Protein AF-A0A5N6Q235-F1 (afdb_monomer_lite)

pLDDT: mean 75.68, std 21.92, range [23.5, 96.62]

Sequence (617 aa):
MLLDHFIIFMFIIPLPTIAMGIFDGSTTINNIAKPNCTTACGNITVPYPFGIGTDCSLDDNSFNLTCDTSNYESPKLFIENGNLDIYSISDSELRVFTIVSNRCYDQSGYADGYTSHIDIGTYKAFTFSTKNKFTVVGCDDYALISGIDNAYFAGGCYGLCREEVDVANGECSGIGCCQASMPKGLTYYNVTLKTLHDHSDVLSFNECGYGFLAEEGKYKFNTSDLSTNYSNFINTIESTMPVVLDWVIKSNKSCDAEVNVCNGNSSCYDVEGGRGYRCKCIDGFEGNPYLDQGCQDINECNDQETYPCHGVCTNTLGSYNCTCESGYFGNASVANGCQPVAAKDSKFPIIFMIASVFGLFAILSGIAAMFIGTRRRKLIRLREKFFEQNGGILLKQKIKSQGSNATMTLFSTEQLRKATDNYSQEKIIGKGAYGVVYKGVFSDNSVVAIKRSKLVDATQAEQFINEVMILTQVIHRHVVKLLGCCLEEEVPVLVYEFISNNTLFYHIHHRPGGLSWLSWENRLRVAAEAASALGYLHSEISDDRPTMREVAMELEGLRKFTTHPWVQQHTCNNETKSLVLEVEQSDLYDVPLIYSTNEWESSSSITHMMIEENNPR

Secondary structure (DSSP, 8-state):
--SSSSS-SS----------------------S-TT---EETTEE--TTSEESTT-SSSTTTSEEEEE-SSSSS-EEEETTTTEEEEEE-SS-EEEE---EEEEE-TT-PEEEE--EEE-TT-TTEEE-TTEEEEEE-SSEEEEEEEEESEEEEEEEEE--SSGGG--SS--BSSSEEEEEPPTT-SEEEEEEEESSTTTTTTTT--EEEEEEEETTT----THHHHS-HHHHHHHHHHH-EEEEEE-SEET--TTSS-----BSEEEEEPTTSSEEEEEEPTTEEE-TTSTT-EEE--GGG-TTTS--SSEEEEETTEEEEEPPTTEEE-TTSTT-EEE---------HHHHHHHHHHHHHHHHHHHHHHHHHHHHHHHHHHHHHHHHTTHHHHHHHHHHTGGG---EE--HHHHHHHHTTT-GGGEEEEETTEEEEEEE-TT--EEEEEE-S---GGGHHHHHHHHHHHHH---TTSPPEEEEE-SSSS-EEEEEPPSS--HHHHHHS-SS--SSS-HHHHHHHHHHHHHHHHHHHHTTTTSS--HHHHHHHHHHHHHHTTSTT-------TTSGGGS-S-----------------------------------

Structure (mmCIF, N/CA/C/O backbone):
data_AF-A0A5N6Q235-F1
#
_entry.id   AF-A0A5N6Q235-F1
#
loop_
_atom_site.group_PDB
_atom_site.id
_atom_site.type_symbol
_atom_site.label_atom_id
_atom_site.label_alt_id
_atom_site.label_comp_id
_atom_site.label_asym_id
_atom_site.label_entity_id
_atom_site.label_seq_id
_atom_site.pdbx_PDB_ins_code
_atom_site.Cartn_x
_atom_site.Cartn_y
_atom_site.Cartn_z
_atom_site.occupancy
_atom_site.B_iso_or_equiv
_atom_site.auth_seq_id
_atom_site.auth_comp_id
_atom_site.auth_asym_id
_atom_site.auth_atom_id
_atom_site.pdbx_PDB_model_num
ATOM 1 N N . MET A 1 1 ? -39.063 -11.370 -0.173 1.00 42.47 1 MET A N 1
ATOM 2 C CA . MET A 1 1 ? -39.920 -10.595 -1.096 1.00 42.47 1 MET A CA 1
ATOM 3 C C . MET A 1 1 ? -40.746 -9.523 -0.366 1.00 42.47 1 MET A C 1
ATOM 5 O O . MET A 1 1 ? -41.934 -9.385 -0.610 1.00 42.47 1 MET A O 1
ATOM 9 N N . LEU A 1 2 ? -40.117 -8.777 0.552 1.00 36.88 2 LEU A N 1
ATOM 10 C CA . LEU A 1 2 ? -40.665 -7.571 1.203 1.00 36.88 2 LEU A CA 1
ATOM 11 C C . LEU A 1 2 ? -39.510 -6.755 1.831 1.00 36.88 2 LEU A C 1
ATOM 13 O O . LEU A 1 2 ? -39.641 -6.196 2.913 1.00 36.88 2 LEU A O 1
ATOM 17 N N . LEU A 1 3 ? -38.344 -6.749 1.169 1.00 32.66 3 LEU A N 1
ATOM 18 C CA . LEU A 1 3 ? -37.176 -5.959 1.583 1.00 32.66 3 LEU A CA 1
ATOM 19 C C . LEU A 1 3 ? -36.428 -5.285 0.413 1.00 32.66 3 LEU A C 1
ATOM 21 O O . LEU A 1 3 ? -35.444 -4.604 0.661 1.00 32.66 3 LEU A O 1
ATOM 25 N N . ASP A 1 4 ? -36.922 -5.398 -0.827 1.00 34.91 4 ASP A N 1
ATOM 26 C CA . ASP A 1 4 ? -36.206 -4.918 -2.027 1.00 34.91 4 ASP A CA 1
ATOM 27 C C . ASP A 1 4 ? -36.779 -3.623 -2.633 1.00 34.91 4 ASP A C 1
ATOM 29 O O . ASP A 1 4 ? -36.351 -3.195 -3.698 1.00 34.91 4 ASP A O 1
ATOM 33 N N . HIS A 1 5 ? -37.734 -2.957 -1.972 1.00 38.94 5 HIS A N 1
ATOM 34 C CA . HIS A 1 5 ? -38.403 -1.765 -2.525 1.00 38.94 5 HIS A CA 1
ATOM 35 C C . HIS A 1 5 ? -38.032 -0.425 -1.871 1.00 38.94 5 HIS A C 1
ATOM 37 O O . HIS A 1 5 ? -38.658 0.585 -2.176 1.00 38.94 5 HIS A O 1
ATOM 43 N N . PHE A 1 6 ? -37.002 -0.377 -1.020 1.00 34.22 6 PHE A N 1
ATOM 44 C CA . PHE A 1 6 ? -36.570 0.870 -0.364 1.00 34.22 6 PHE A CA 1
ATOM 45 C C . PHE A 1 6 ? -35.266 1.483 -0.913 1.00 34.22 6 PHE A C 1
ATOM 47 O O . PHE A 1 6 ? -34.849 2.528 -0.426 1.00 34.22 6 PHE A O 1
ATOM 54 N N . ILE A 1 7 ? -34.645 0.893 -1.946 1.00 35.53 7 ILE A N 1
ATOM 55 C CA . ILE A 1 7 ? -33.365 1.363 -2.534 1.00 35.53 7 ILE A CA 1
ATOM 56 C C . ILE A 1 7 ? -33.540 1.793 -4.006 1.00 35.53 7 ILE A C 1
ATOM 58 O O . ILE A 1 7 ? -32.655 1.642 -4.836 1.00 35.53 7 ILE A O 1
ATOM 62 N N . ILE A 1 8 ? -34.706 2.319 -4.386 1.00 35.06 8 ILE A N 1
ATOM 63 C CA . ILE A 1 8 ? -34.927 2.827 -5.753 1.00 35.06 8 ILE A CA 1
ATOM 64 C C . ILE A 1 8 ? -35.775 4.099 -5.687 1.00 35.06 8 ILE A C 1
ATOM 66 O O . ILE A 1 8 ? -36.931 4.082 -6.080 1.00 35.06 8 ILE A O 1
ATOM 70 N N . PHE A 1 9 ? -35.244 5.190 -5.126 1.00 30.83 9 PHE A N 1
ATOM 71 C CA . PHE A 1 9 ? -35.843 6.530 -5.286 1.00 30.83 9 PHE A CA 1
ATOM 72 C C . PHE A 1 9 ? -34.849 7.675 -4.997 1.00 30.83 9 PHE A C 1
ATOM 74 O O . PHE A 1 9 ? -35.180 8.645 -4.324 1.00 30.83 9 PHE A O 1
ATOM 81 N N . MET A 1 10 ? -33.607 7.564 -5.485 1.00 31.78 10 MET A N 1
ATOM 82 C CA . MET A 1 10 ? -32.575 8.606 -5.310 1.00 31.78 10 MET A CA 1
ATOM 83 C C . MET A 1 10 ? -31.622 8.715 -6.515 1.00 31.78 10 MET A C 1
ATOM 85 O O . MET A 1 10 ? -30.416 8.806 -6.356 1.00 31.78 10 MET A O 1
ATOM 89 N N . PHE A 1 11 ? -32.152 8.693 -7.739 1.00 36.38 11 PHE A N 1
ATOM 90 C CA . PHE A 1 11 ? -31.419 9.109 -8.944 1.00 36.38 11 PHE A CA 1
ATOM 91 C C . PHE A 1 11 ? -32.408 9.730 -9.935 1.00 36.38 11 PHE A C 1
ATOM 93 O O . PHE A 1 11 ? -33.549 9.274 -9.963 1.00 36.38 11 PHE A O 1
ATOM 100 N N . ILE A 1 12 ? -31.946 10.707 -10.742 1.00 30.91 12 ILE A N 1
ATOM 101 C CA . ILE A 1 12 ? -32.668 11.686 -11.608 1.00 30.91 12 ILE A CA 1
ATOM 102 C C . ILE A 1 12 ? -32.713 13.051 -10.864 1.00 30.91 12 ILE A C 1
ATOM 104 O O . ILE A 1 12 ? -33.445 13.162 -9.890 1.00 30.91 12 ILE A O 1
ATOM 108 N N . ILE A 1 13 ? -31.928 14.117 -11.142 1.00 30.19 13 ILE A N 1
ATOM 109 C CA . ILE A 1 13 ? -31.519 14.856 -12.377 1.00 30.19 13 ILE A CA 1
ATOM 110 C C . ILE A 1 13 ? -30.260 15.756 -12.044 1.00 30.19 13 ILE A C 1
ATOM 112 O O . ILE A 1 13 ? -29.842 15.751 -10.891 1.00 30.19 13 ILE A O 1
ATOM 116 N N . PRO A 1 14 ? -29.774 16.682 -12.913 1.00 33.31 14 PRO A N 1
ATOM 117 C CA . PRO A 1 14 ? -28.738 16.596 -13.960 1.00 33.31 14 PRO A CA 1
ATOM 118 C C . PRO A 1 14 ? -27.348 17.176 -13.575 1.00 33.31 14 PRO A C 1
ATOM 120 O O . PRO A 1 14 ? -27.209 17.975 -12.654 1.00 33.31 14 PRO A O 1
ATOM 123 N N . LEU A 1 15 ? -26.332 16.851 -14.383 1.00 35.22 15 LEU A N 1
ATOM 124 C CA . LEU A 1 15 ? -25.019 17.519 -14.446 1.00 35.22 15 LEU A CA 1
ATOM 125 C C . LEU A 1 15 ? -25.101 18.906 -15.120 1.00 35.22 15 LEU A C 1
ATOM 127 O O . LEU A 1 15 ? -25.716 19.002 -16.187 1.00 35.22 15 LEU A O 1
ATOM 131 N N . PRO A 1 16 ? -24.358 19.919 -14.630 1.00 30.23 16 PRO A N 1
ATOM 132 C CA . PRO A 1 16 ? -23.813 20.971 -15.472 1.00 30.23 16 PRO A CA 1
ATOM 133 C C . PRO A 1 16 ? -22.280 20.882 -15.577 1.00 30.23 16 PRO A C 1
ATOM 135 O O . PRO A 1 16 ? -21.543 20.798 -14.600 1.00 30.23 16 PRO A O 1
ATOM 138 N N . THR A 1 17 ? -21.863 20.885 -16.838 1.00 28.48 17 THR A N 1
ATOM 139 C CA . THR A 1 17 ? -20.582 21.258 -17.454 1.00 28.48 17 THR A CA 1
ATOM 140 C C . THR A 1 17 ? -19.522 21.956 -16.591 1.00 28.48 17 THR A C 1
ATOM 142 O O . THR A 1 17 ? -19.747 23.033 -16.044 1.00 28.48 17 THR A O 1
ATOM 145 N N . ILE A 1 18 ? -18.320 21.377 -16.634 1.00 29.11 18 ILE A N 1
ATOM 146 C CA . ILE A 1 18 ? -17.037 21.923 -16.181 1.00 29.11 18 ILE A CA 1
ATOM 147 C C . ILE A 1 18 ? -16.641 23.106 -17.078 1.00 29.11 18 ILE A C 1
ATOM 149 O O . ILE A 1 18 ? -16.560 22.956 -18.298 1.00 29.11 18 ILE A O 1
ATOM 153 N N . ALA A 1 19 ? -16.337 24.251 -16.470 1.00 27.34 19 ALA A N 1
ATOM 154 C CA . ALA A 1 19 ? -15.521 25.297 -17.075 1.00 27.34 19 ALA A CA 1
ATOM 155 C C . ALA A 1 19 ? -14.214 25.388 -16.274 1.00 27.34 19 ALA A C 1
ATOM 157 O O . ALA A 1 19 ? -14.236 25.637 -15.072 1.00 27.34 19 ALA A O 1
ATOM 158 N N . MET A 1 20 ? -13.089 25.136 -16.945 1.00 32.97 20 MET A N 1
ATOM 159 C CA . MET A 1 20 ? -11.742 25.349 -16.415 1.00 32.97 20 MET A CA 1
ATOM 160 C C . MET A 1 20 ? -11.494 26.852 -16.248 1.00 32.97 20 MET A C 1
ATOM 162 O O . MET A 1 20 ? -11.524 27.596 -17.228 1.00 32.97 20 MET A O 1
ATOM 166 N N . GLY A 1 21 ? -11.230 27.274 -15.013 1.00 26.06 21 GLY A N 1
ATOM 167 C CA . GLY A 1 21 ? -10.647 28.568 -14.673 1.00 26.06 21 GLY A CA 1
ATOM 168 C C . GLY A 1 21 ? -9.272 28.338 -14.053 1.00 26.06 21 GLY A C 1
ATOM 169 O O . GLY A 1 21 ? -9.116 27.500 -13.172 1.00 26.06 21 GLY A O 1
ATOM 170 N N . ILE A 1 22 ? -8.278 29.031 -14.593 1.00 25.05 22 ILE A N 1
ATOM 171 C CA . ILE A 1 22 ? -6.855 28.932 -14.272 1.00 25.05 22 ILE A CA 1
ATOM 172 C C . ILE A 1 22 ? -6.607 29.500 -12.866 1.00 25.05 22 ILE A C 1
ATOM 174 O O . ILE A 1 22 ? -7.051 30.608 -12.568 1.00 25.05 22 ILE A O 1
ATOM 178 N N . PHE A 1 23 ? -5.902 28.734 -12.028 1.00 26.38 23 PHE A N 1
ATOM 179 C CA . PHE A 1 23 ? -5.361 29.179 -10.743 1.00 26.38 23 PHE A CA 1
ATOM 180 C C . PHE A 1 23 ? -4.296 30.251 -10.981 1.00 26.38 23 PHE A C 1
ATOM 182 O O . PHE A 1 23 ? -3.309 29.994 -11.666 1.00 26.38 23 PHE A O 1
ATOM 189 N N . ASP A 1 24 ? -4.470 31.411 -10.359 1.00 34.62 24 ASP A N 1
ATOM 190 C CA . ASP A 1 24 ? -3.363 32.300 -10.029 1.00 34.62 24 ASP A CA 1
ATOM 191 C C . ASP A 1 24 ? -3.654 32.869 -8.636 1.00 34.62 24 ASP A C 1
ATOM 193 O O . ASP A 1 24 ? -4.602 33.631 -8.436 1.00 34.62 24 ASP A O 1
ATOM 197 N N . GLY A 1 25 ? -2.917 32.379 -7.640 1.00 25.73 25 GLY A N 1
ATOM 198 C CA . GLY A 1 25 ? -3.277 32.504 -6.229 1.00 25.73 25 GLY A CA 1
ATOM 199 C C . GLY A 1 25 ? -2.074 32.389 -5.302 1.00 25.73 25 GLY A C 1
ATOM 200 O O . GLY A 1 25 ? -1.940 31.417 -4.576 1.00 25.73 25 GLY A O 1
ATOM 201 N N . SER A 1 26 ? -1.196 33.391 -5.388 1.00 26.27 26 SER A N 1
ATOM 202 C CA . SER A 1 26 ? -0.367 33.968 -4.318 1.00 26.27 26 SER A CA 1
ATOM 203 C C . SER A 1 26 ? 0.070 33.052 -3.159 1.00 26.27 26 SER A C 1
ATOM 205 O O . SER A 1 26 ? -0.647 32.855 -2.183 1.00 26.27 26 SER A O 1
ATOM 207 N N . THR A 1 27 ? 1.343 32.658 -3.213 1.00 30.50 27 THR A N 1
ATOM 208 C CA . THR A 1 27 ? 2.162 32.039 -2.160 1.00 30.50 27 THR A CA 1
ATOM 209 C C . THR A 1 27 ? 2.009 32.680 -0.773 1.00 30.50 27 THR A C 1
ATOM 211 O O . THR A 1 27 ? 2.468 33.803 -0.544 1.00 30.50 27 THR A O 1
ATOM 214 N N . THR A 1 28 ? 1.463 31.928 0.183 1.00 31.92 28 THR A N 1
ATOM 215 C CA . THR A 1 28 ? 1.747 32.085 1.614 1.00 31.92 28 THR A CA 1
ATOM 216 C C . THR A 1 28 ? 3.110 31.458 1.923 1.00 31.92 28 THR A C 1
ATOM 218 O O . THR A 1 28 ? 3.501 30.441 1.349 1.00 31.92 28 THR A O 1
ATOM 221 N N . ILE A 1 29 ? 3.893 32.115 2.780 1.00 40.34 29 ILE A N 1
ATOM 222 C CA . ILE A 1 29 ? 5.250 31.694 3.150 1.00 40.34 29 ILE A CA 1
ATOM 223 C C . ILE A 1 29 ? 5.133 30.452 4.039 1.00 40.34 29 ILE A C 1
ATOM 225 O O . ILE A 1 29 ? 5.032 30.553 5.259 1.00 40.34 29 ILE A O 1
ATOM 229 N N . ASN A 1 30 ? 5.116 29.277 3.421 1.00 50.47 30 ASN A N 1
ATOM 230 C CA . ASN A 1 30 ? 5.146 28.012 4.136 1.00 50.47 30 ASN A CA 1
ATOM 231 C C . ASN A 1 30 ? 6.575 27.771 4.647 1.00 50.47 30 ASN A C 1
ATOM 233 O O . ASN A 1 30 ? 7.544 27.888 3.893 1.00 50.47 30 ASN A O 1
ATOM 237 N N . ASN A 1 31 ? 6.704 27.427 5.931 1.00 68.75 31 ASN A N 1
ATOM 238 C CA . ASN A 1 31 ? 7.941 26.962 6.567 1.00 68.75 31 ASN A CA 1
ATOM 239 C C . ASN A 1 31 ? 8.356 25.607 5.963 1.00 68.75 31 ASN A C 1
ATOM 241 O O . ASN A 1 31 ? 8.184 24.555 6.570 1.00 68.75 31 ASN A O 1
ATOM 245 N N . ILE A 1 32 ? 8.827 25.627 4.718 1.00 82.69 32 ILE A N 1
ATOM 246 C CA . ILE A 1 32 ? 9.137 24.441 3.913 1.00 82.69 32 ILE A CA 1
ATOM 247 C C . ILE A 1 32 ? 10.561 23.943 4.199 1.00 82.69 32 ILE A C 1
ATOM 249 O O . ILE A 1 32 ? 10.813 22.745 4.104 1.00 82.69 32 ILE A O 1
ATOM 253 N N . ALA A 1 33 ? 11.474 24.832 4.604 1.00 86.00 33 ALA A N 1
ATOM 254 C CA . ALA A 1 33 ? 12.869 24.522 4.919 1.00 86.00 33 ALA A CA 1
ATOM 255 C C . ALA A 1 33 ? 13.350 25.235 6.194 1.00 86.00 33 ALA A C 1
ATOM 257 O O . ALA A 1 33 ? 12.676 26.126 6.718 1.00 86.00 33 ALA A O 1
ATOM 258 N N . LYS A 1 34 ? 14.540 24.856 6.683 1.00 86.69 34 LYS A N 1
ATOM 259 C CA . LYS A 1 34 ? 15.237 25.573 7.763 1.00 86.69 34 LYS A CA 1
ATOM 260 C C . LYS A 1 34 ? 15.515 27.043 7.372 1.00 86.69 34 LYS A C 1
ATOM 262 O O . LYS A 1 34 ? 15.661 27.346 6.184 1.00 86.69 34 LYS A O 1
ATOM 267 N N . PRO A 1 35 ? 15.633 27.968 8.347 1.00 85.19 35 PRO A N 1
ATOM 268 C CA . PRO A 1 35 ? 15.978 29.362 8.070 1.00 85.19 35 PRO A CA 1
ATOM 269 C C . PRO A 1 35 ? 17.289 29.482 7.281 1.00 85.19 35 PRO A C 1
ATOM 271 O O . PRO A 1 35 ? 18.263 28.808 7.602 1.00 85.19 35 PRO A O 1
ATOM 274 N N . ASN A 1 36 ? 17.328 30.379 6.291 1.00 86.19 36 ASN A N 1
ATOM 275 C CA . ASN A 1 36 ? 18.471 30.623 5.392 1.00 86.19 36 ASN A CA 1
ATOM 276 C C . ASN A 1 36 ? 18.824 29.485 4.414 1.00 86.19 36 ASN A C 1
ATOM 278 O O . ASN A 1 36 ? 19.853 29.570 3.746 1.00 86.19 36 ASN A O 1
ATOM 282 N N . CYS A 1 37 ? 17.979 28.460 4.284 1.00 89.81 37 CYS A N 1
ATOM 283 C CA . CYS A 1 37 ? 18.166 27.393 3.304 1.00 89.81 37 CYS A CA 1
ATOM 284 C C . CYS A 1 37 ? 17.430 27.677 1.994 1.00 89.81 37 CYS A C 1
ATOM 286 O O . CYS A 1 37 ? 16.343 28.256 1.979 1.00 89.81 37 CYS A O 1
ATOM 288 N N . THR A 1 38 ? 18.028 27.248 0.883 1.00 89.56 38 THR A N 1
ATOM 289 C CA . THR A 1 38 ? 17.423 27.400 -0.445 1.00 89.56 38 THR A CA 1
ATOM 290 C C . THR A 1 38 ? 16.234 26.450 -0.579 1.00 89.56 38 THR A C 1
ATOM 292 O O . THR A 1 38 ? 16.382 25.248 -0.378 1.00 89.56 38 THR A O 1
ATOM 295 N N . THR A 1 39 ? 15.063 26.985 -0.928 1.00 90.12 39 THR A N 1
ATOM 296 C CA . THR A 1 39 ? 13.793 26.239 -0.997 1.00 90.12 39 THR A CA 1
ATOM 297 C C . THR A 1 39 ? 13.413 25.783 -2.404 1.00 90.12 39 THR A C 1
ATOM 299 O O . THR A 1 39 ? 12.404 25.099 -2.566 1.00 90.12 39 THR A O 1
ATOM 302 N N . ALA A 1 40 ? 14.179 26.159 -3.430 1.00 91.38 40 ALA A N 1
ATOM 303 C CA . ALA A 1 40 ? 13.891 25.795 -4.812 1.00 91.38 40 ALA A CA 1
ATOM 304 C C . ALA A 1 40 ? 15.158 25.668 -5.667 1.00 91.38 40 ALA A C 1
ATOM 306 O O . ALA A 1 40 ? 16.117 26.420 -5.493 1.00 91.38 40 ALA A O 1
ATOM 307 N N . CYS A 1 41 ? 15.127 24.748 -6.628 1.00 91.38 41 CYS A N 1
ATOM 308 C CA . CYS A 1 41 ? 16.115 24.614 -7.693 1.00 91.38 41 CYS A CA 1
ATOM 309 C C . CYS A 1 41 ? 15.373 24.469 -9.026 1.00 91.38 41 CYS A C 1
ATOM 311 O O . CYS A 1 41 ? 14.673 23.479 -9.247 1.00 91.38 41 CYS A O 1
ATOM 313 N N . GLY A 1 42 ? 15.459 25.489 -9.885 1.00 88.25 42 GLY A N 1
ATOM 314 C CA . GLY A 1 42 ? 14.636 25.559 -11.093 1.00 88.25 42 GLY A CA 1
ATOM 315 C C . GLY A 1 42 ? 13.147 25.578 -10.734 1.00 88.25 42 GLY A C 1
ATOM 316 O O . GLY A 1 42 ? 12.710 26.421 -9.953 1.00 88.25 42 GLY A O 1
ATOM 317 N N . ASN A 1 43 ? 12.385 24.622 -11.268 1.00 89.25 43 ASN A N 1
ATOM 318 C CA . ASN A 1 43 ? 10.949 24.471 -10.997 1.00 89.25 43 ASN A CA 1
ATOM 319 C C . ASN A 1 43 ? 10.634 23.510 -9.834 1.00 89.25 43 ASN A C 1
ATOM 321 O O . ASN A 1 43 ? 9.466 23.216 -9.587 1.00 89.25 43 ASN A O 1
ATOM 325 N N . ILE A 1 44 ? 11.650 22.991 -9.139 1.00 91.38 44 ILE A N 1
ATOM 326 C CA . ILE A 1 44 ? 11.475 21.994 -8.080 1.00 91.38 44 ILE A CA 1
ATOM 327 C C . ILE A 1 44 ? 11.562 22.677 -6.719 1.00 91.38 44 ILE A C 1
ATOM 329 O O . ILE A 1 44 ? 12.582 23.281 -6.382 1.00 91.38 44 ILE A O 1
ATOM 333 N N . THR A 1 45 ? 10.503 22.550 -5.921 1.00 92.81 45 THR A N 1
ATOM 334 C CA . THR A 1 45 ? 10.506 22.931 -4.504 1.00 92.81 45 THR A CA 1
ATOM 335 C C . THR A 1 45 ? 11.230 21.868 -3.681 1.00 92.81 45 THR A C 1
ATOM 337 O O . THR A 1 45 ? 10.995 20.674 -3.856 1.00 92.81 45 THR A O 1
ATOM 340 N N . VAL A 1 46 ? 12.096 22.304 -2.767 1.00 92.69 46 VAL A N 1
ATOM 341 C CA . VAL A 1 46 ? 12.905 21.440 -1.900 1.00 92.69 46 VAL A CA 1
ATOM 342 C C . VAL A 1 46 ? 12.418 21.571 -0.454 1.00 92.69 46 VAL A C 1
ATOM 344 O O . VAL A 1 46 ? 12.811 22.513 0.240 1.00 92.69 46 VAL A O 1
ATOM 347 N N . PRO A 1 47 ? 11.529 20.667 0.001 1.00 92.06 47 PRO A N 1
ATOM 348 C CA . PRO A 1 47 ? 11.075 20.624 1.382 1.00 92.06 47 PRO A CA 1
ATOM 349 C C . PRO A 1 47 ? 12.055 19.880 2.288 1.00 92.06 47 PRO A C 1
ATOM 351 O O . PRO A 1 47 ? 12.609 18.848 1.916 1.00 92.06 47 PRO A O 1
ATOM 354 N N . TYR A 1 48 ? 12.183 20.333 3.531 1.00 90.00 48 TYR A N 1
ATOM 355 C CA . TYR A 1 48 ? 12.863 19.576 4.578 1.00 90.00 48 TYR A CA 1
ATOM 356 C C . TYR A 1 48 ? 12.138 18.225 4.792 1.00 90.00 48 TYR A C 1
ATOM 358 O O . TYR A 1 48 ? 10.905 18.209 4.814 1.00 90.00 48 TYR A O 1
ATOM 366 N N . PRO A 1 49 ? 12.825 17.073 4.915 1.00 90.56 49 PRO A N 1
ATOM 367 C CA . PRO A 1 49 ? 14.219 16.885 5.328 1.00 90.56 49 PRO A CA 1
ATOM 368 C C . PRO A 1 49 ? 15.276 17.081 4.236 1.00 90.56 49 PRO A C 1
ATOM 370 O O . PRO A 1 49 ? 16.462 17.050 4.568 1.00 90.56 49 PRO A O 1
ATOM 373 N N . PHE A 1 50 ? 14.875 17.267 2.974 1.00 92.25 50 PHE A N 1
ATOM 374 C CA . PHE A 1 50 ? 15.790 17.569 1.874 1.00 92.25 50 PHE A CA 1
ATOM 375 C C . PHE A 1 50 ? 16.299 19.008 1.977 1.00 92.25 50 PHE A C 1
ATOM 377 O O . PHE A 1 50 ? 15.565 19.910 2.382 1.00 92.25 50 PHE A O 1
ATOM 384 N N . GLY A 1 51 ? 17.553 19.238 1.595 1.00 91.62 51 GLY A N 1
ATOM 385 C CA . GLY A 1 51 ? 18.141 20.571 1.672 1.00 91.62 51 GLY A CA 1
ATOM 386 C C . GLY A 1 51 ? 19.317 20.768 0.733 1.00 91.62 51 GLY A C 1
ATOM 387 O O . GLY A 1 51 ? 20.001 19.814 0.379 1.00 91.62 51 GLY A O 1
ATOM 388 N N . ILE A 1 52 ? 19.542 22.024 0.345 1.00 90.62 52 ILE A N 1
ATOM 389 C CA . ILE A 1 52 ? 20.686 22.450 -0.466 1.00 90.62 52 ILE A CA 1
ATOM 390 C C . ILE A 1 52 ? 21.584 23.323 0.407 1.00 90.62 52 ILE A C 1
ATOM 392 O O . ILE A 1 52 ? 21.150 24.371 0.892 1.00 90.62 52 ILE A O 1
ATOM 396 N N . GLY A 1 53 ? 22.842 22.916 0.563 1.00 85.62 53 GLY A N 1
ATOM 397 C CA . GLY A 1 53 ? 23.839 23.640 1.348 1.00 85.62 53 GLY A CA 1
ATOM 398 C C . GLY A 1 53 ? 24.053 23.075 2.753 1.00 85.62 53 GLY A C 1
ATOM 399 O O . GLY A 1 53 ? 23.429 22.105 3.177 1.00 85.62 53 GLY A O 1
ATOM 400 N N . THR A 1 54 ? 24.991 23.679 3.478 1.00 84.88 54 THR A N 1
ATOM 401 C CA . THR A 1 54 ? 25.436 23.210 4.798 1.00 84.88 54 THR A CA 1
ATOM 402 C C . THR A 1 54 ? 24.343 23.357 5.857 1.00 84.88 54 THR A C 1
ATOM 404 O O . THR A 1 54 ? 23.803 24.451 6.003 1.00 84.88 54 THR A O 1
ATOM 407 N N . ASP A 1 55 ? 24.074 22.291 6.622 1.00 86.94 55 ASP A N 1
ATOM 408 C CA . ASP A 1 55 ? 23.062 22.235 7.699 1.00 86.94 55 ASP A CA 1
ATOM 409 C C . ASP A 1 55 ? 21.610 22.489 7.231 1.00 86.94 55 ASP A C 1
ATOM 411 O O . ASP A 1 55 ? 20.719 22.811 8.018 1.00 86.94 55 ASP A O 1
ATOM 415 N N . CYS A 1 56 ? 21.334 22.304 5.937 1.00 90.25 56 CYS A N 1
ATOM 416 C CA . CYS A 1 56 ? 19.995 22.493 5.374 1.00 90.25 56 CYS A CA 1
ATOM 417 C C . CYS A 1 56 ? 19.156 21.215 5.280 1.00 90.25 56 CYS A C 1
ATOM 419 O O . CYS A 1 56 ? 17.953 21.303 5.045 1.00 90.25 56 CYS A O 1
ATOM 421 N N . SER A 1 57 ? 19.759 20.048 5.498 1.00 90.50 57 SER A N 1
ATOM 422 C CA . SER A 1 57 ? 19.113 18.733 5.465 1.00 90.50 57 SER A CA 1
ATOM 423 C C . SER A 1 57 ? 19.103 18.064 6.844 1.00 90.50 57 SER A C 1
ATOM 425 O O . SER A 1 57 ? 19.779 18.515 7.769 1.00 90.50 57 SER A O 1
ATOM 427 N N . LEU A 1 58 ? 18.314 16.997 7.002 1.00 85.44 58 LEU A N 1
ATOM 428 C CA . LEU A 1 58 ? 18.194 16.271 8.277 1.00 85.44 58 LEU A CA 1
ATOM 429 C C . LEU A 1 58 ? 19.387 15.347 8.591 1.00 85.44 58 LEU A C 1
ATOM 431 O O . LEU A 1 58 ? 19.738 15.178 9.756 1.00 85.44 58 LEU A O 1
ATOM 435 N N . ASP A 1 59 ? 19.976 14.735 7.565 1.00 73.81 59 ASP A N 1
ATOM 436 C CA . ASP A 1 59 ? 21.183 13.903 7.643 1.00 73.81 59 ASP A CA 1
ATOM 437 C C . ASP A 1 59 ? 22.076 14.239 6.444 1.00 73.81 59 ASP A C 1
ATOM 439 O O . ASP A 1 59 ? 21.581 14.325 5.315 1.00 73.81 59 ASP A O 1
ATOM 443 N N . ASP A 1 60 ? 23.373 14.432 6.687 1.00 63.06 60 ASP A N 1
ATOM 444 C CA . ASP A 1 60 ? 24.305 15.016 5.710 1.00 63.06 60 ASP A CA 1
ATOM 445 C C . ASP A 1 60 ? 24.545 14.122 4.478 1.00 63.06 60 ASP A C 1
ATOM 447 O O . ASP A 1 60 ? 24.997 14.621 3.448 1.00 63.06 60 ASP A O 1
ATOM 451 N N . ASN A 1 61 ? 24.206 12.825 4.545 1.00 74.31 61 ASN A N 1
ATOM 452 C CA . ASN A 1 61 ? 24.531 11.861 3.487 1.00 74.31 61 ASN A CA 1
ATOM 453 C C . ASN A 1 61 ? 23.358 11.459 2.581 1.00 74.31 61 ASN A C 1
ATOM 455 O O . ASN A 1 61 ? 23.597 11.113 1.429 1.00 74.31 61 ASN A O 1
ATOM 459 N N . SER A 1 62 ? 22.111 11.444 3.071 1.00 84.62 62 SER A N 1
ATOM 460 C CA . SER A 1 62 ? 20.969 10.968 2.259 1.00 84.62 62 SER A CA 1
ATOM 461 C C . SER A 1 62 ? 20.065 12.088 1.746 1.00 84.62 62 SER A C 1
ATOM 463 O O . SER A 1 62 ? 19.435 11.932 0.708 1.00 84.62 62 SER A O 1
ATOM 465 N N . PHE A 1 63 ? 19.977 13.213 2.457 1.00 89.88 63 PHE A N 1
ATOM 466 C CA . PHE A 1 63 ? 19.016 14.279 2.144 1.00 89.88 63 PHE A CA 1
ATOM 467 C C . PHE A 1 63 ? 19.670 15.576 1.645 1.00 89.88 63 PHE A C 1
ATOM 469 O O . PHE A 1 63 ? 18.971 16.550 1.363 1.00 89.88 63 PHE A O 1
ATOM 476 N N . ASN A 1 64 ? 20.998 15.593 1.538 1.00 90.56 64 ASN A N 1
ATOM 477 C CA . ASN A 1 64 ? 21.757 16.720 1.015 1.00 90.56 64 ASN A CA 1
ATOM 478 C C . ASN A 1 64 ? 21.762 16.690 -0.521 1.00 90.56 64 ASN A C 1
ATOM 480 O O . ASN A 1 64 ? 22.192 15.709 -1.134 1.00 90.56 64 ASN A O 1
ATOM 484 N N . LEU A 1 65 ? 21.254 17.757 -1.133 1.00 91.94 65 LEU A N 1
ATOM 485 C CA . LEU A 1 65 ? 21.034 17.870 -2.570 1.00 91.94 65 LEU A CA 1
ATOM 486 C C . LEU A 1 65 ? 21.930 18.942 -3.193 1.00 91.94 65 LEU A C 1
ATOM 488 O O . LEU A 1 65 ? 22.219 19.974 -2.583 1.00 91.94 65 LEU A O 1
ATOM 492 N N . THR A 1 66 ? 22.295 18.733 -4.457 1.00 91.44 66 THR A N 1
ATOM 493 C CA . THR A 1 66 ? 23.096 19.685 -5.236 1.00 91.44 66 THR A CA 1
ATOM 494 C C . THR A 1 66 ? 22.246 20.319 -6.324 1.00 91.44 66 THR A C 1
ATOM 496 O O . THR A 1 66 ? 21.654 19.616 -7.136 1.00 91.44 66 THR A O 1
ATOM 499 N N . CYS A 1 67 ? 22.207 21.649 -6.370 1.00 91.12 67 CYS A N 1
ATOM 500 C CA . CYS A 1 67 ? 21.577 22.390 -7.460 1.00 91.12 67 CYS A CA 1
ATOM 501 C C . CYS A 1 67 ? 22.661 22.899 -8.418 1.00 91.12 67 CYS A C 1
ATOM 503 O O . CYS A 1 67 ? 23.408 23.811 -8.058 1.00 91.12 67 CYS A O 1
ATOM 505 N N . ASP A 1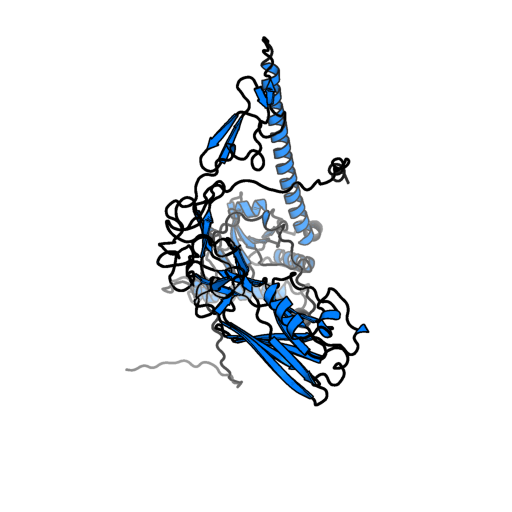 68 ? 22.766 22.313 -9.614 1.00 89.00 68 ASP A N 1
ATOM 506 C CA . ASP A 1 68 ? 23.696 22.789 -10.645 1.00 89.00 68 ASP A CA 1
ATOM 507 C C . ASP A 1 68 ? 23.012 23.833 -11.533 1.00 89.00 68 ASP A C 1
ATOM 509 O O . ASP A 1 68 ? 22.006 23.566 -12.196 1.00 89.00 68 ASP A O 1
ATOM 513 N N . THR A 1 69 ? 23.587 25.032 -11.550 1.00 84.75 69 THR A N 1
ATOM 514 C CA . THR A 1 69 ? 23.144 26.184 -12.347 1.00 84.75 69 THR A CA 1
ATOM 515 C C . THR A 1 69 ? 24.078 26.483 -13.523 1.00 84.75 69 THR A C 1
ATOM 517 O O . THR A 1 69 ? 23.818 27.402 -14.295 1.00 84.75 69 THR A O 1
ATOM 520 N N . SER A 1 70 ? 25.177 25.737 -13.661 1.00 78.19 70 SER A N 1
ATOM 521 C CA . SER A 1 70 ? 26.343 26.142 -14.457 1.00 78.19 70 SER A CA 1
ATOM 522 C C . SER A 1 70 ? 26.251 25.734 -15.930 1.00 78.19 70 SER A C 1
ATOM 524 O O . SER A 1 70 ? 26.823 26.407 -16.784 1.00 78.19 70 SER A O 1
ATOM 526 N N . ASN A 1 71 ? 25.558 24.629 -16.228 1.00 71.31 71 ASN A N 1
ATOM 527 C CA . ASN A 1 71 ? 25.645 23.933 -17.521 1.00 71.31 71 ASN A CA 1
ATOM 528 C C . ASN A 1 71 ? 24.310 23.802 -18.277 1.00 71.31 71 ASN A C 1
ATOM 530 O O . ASN A 1 71 ? 24.273 23.175 -19.335 1.00 71.31 71 ASN A O 1
ATOM 534 N N . TYR A 1 72 ? 23.216 24.366 -17.757 1.00 72.50 72 TYR A N 1
ATOM 535 C CA . TYR A 1 72 ? 21.862 24.116 -18.261 1.00 72.50 72 TYR A CA 1
ATOM 536 C C . TYR A 1 72 ? 21.049 25.408 -18.400 1.00 72.50 72 TYR A C 1
ATOM 538 O O . TYR A 1 72 ? 21.239 26.353 -17.639 1.00 72.50 72 TYR A O 1
ATOM 546 N N . GLU A 1 73 ? 20.106 25.434 -19.350 1.00 73.25 73 GLU A N 1
ATOM 547 C CA . GLU A 1 73 ? 19.160 26.553 -19.518 1.00 73.25 73 GLU A CA 1
ATOM 548 C C . GLU A 1 73 ? 18.242 26.737 -18.295 1.00 73.25 73 GLU A C 1
ATOM 550 O O . GLU A 1 73 ? 17.768 27.842 -18.034 1.00 73.25 73 GLU A O 1
ATOM 555 N N . SER A 1 74 ? 18.019 25.667 -17.524 1.00 80.56 74 SER A N 1
ATOM 556 C CA . SER A 1 74 ? 17.307 25.684 -16.245 1.00 80.56 74 SER A CA 1
ATOM 557 C C . SER A 1 74 ? 18.098 24.890 -15.197 1.00 80.56 74 SER A C 1
ATOM 559 O O . SER A 1 74 ? 18.633 23.835 -15.548 1.00 80.56 74 SER A O 1
ATOM 561 N N . PRO A 1 75 ? 18.193 25.362 -13.937 1.00 88.00 75 PRO A N 1
ATOM 562 C CA . PRO A 1 75 ? 18.908 24.648 -12.883 1.00 88.00 75 PRO A CA 1
ATOM 563 C C . PRO A 1 75 ? 18.385 23.224 -12.680 1.00 88.00 75 PRO A C 1
ATOM 565 O O . PRO A 1 75 ? 17.172 23.015 -12.619 1.00 88.00 75 PRO A O 1
ATOM 568 N N . LYS A 1 76 ? 19.303 22.266 -12.530 1.00 89.94 76 LYS A N 1
ATOM 569 C CA . LYS A 1 76 ? 18.989 20.854 -12.278 1.00 89.94 76 LYS A CA 1
ATOM 570 C C . LYS A 1 76 ? 19.348 20.454 -10.855 1.00 89.94 76 LYS A C 1
ATOM 572 O O . LYS A 1 76 ? 20.364 20.899 -10.319 1.00 89.94 76 LYS A O 1
ATOM 577 N N . LEU A 1 77 ? 18.512 19.614 -10.253 1.00 92.81 77 LEU A N 1
ATOM 578 C CA . LEU A 1 77 ? 18.642 19.186 -8.866 1.00 92.81 77 LEU A CA 1
ATOM 579 C C . LEU A 1 77 ? 19.089 17.728 -8.818 1.00 92.81 77 LEU A C 1
ATOM 581 O O . LEU A 1 77 ? 18.454 16.876 -9.423 1.00 92.81 77 LEU A O 1
ATOM 585 N N . PHE A 1 78 ? 20.140 17.433 -8.063 1.00 91.38 78 PHE A N 1
ATOM 586 C CA . PHE A 1 78 ? 20.731 16.103 -7.995 1.00 91.38 78 PHE A CA 1
ATOM 587 C C . PHE A 1 78 ? 20.796 15.570 -6.567 1.00 91.38 78 PHE A C 1
ATOM 589 O O . PHE A 1 78 ? 20.986 16.330 -5.611 1.00 91.38 78 PHE A O 1
ATOM 596 N N . ILE A 1 79 ? 20.702 14.246 -6.439 1.00 86.81 79 ILE A N 1
ATOM 597 C CA . ILE A 1 79 ? 21.134 13.529 -5.234 1.00 86.81 79 ILE A CA 1
ATOM 598 C C . ILE A 1 79 ? 22.669 13.447 -5.273 1.00 86.81 79 ILE A C 1
ATOM 600 O O . ILE A 1 79 ? 23.238 12.924 -6.236 1.00 86.81 79 ILE A O 1
ATOM 604 N N . GLU A 1 80 ? 23.329 13.970 -4.233 1.00 68.44 80 GLU A N 1
ATOM 605 C CA . GLU A 1 80 ? 24.795 14.093 -4.139 1.00 68.44 80 GLU A CA 1
ATOM 606 C C . GLU A 1 80 ? 25.417 14.888 -5.315 1.00 68.44 80 GLU A C 1
ATOM 608 O O . GLU A 1 80 ? 24.730 15.651 -5.990 1.00 68.44 80 GLU A O 1
ATOM 613 N N . ASN A 1 81 ? 26.728 14.764 -5.546 1.00 64.00 81 ASN A N 1
ATOM 614 C CA . ASN A 1 81 ? 27.537 15.505 -6.524 1.00 64.00 81 ASN A CA 1
ATOM 615 C C . ASN A 1 81 ? 27.210 15.177 -8.008 1.00 64.00 81 ASN A C 1
ATOM 617 O O . ASN A 1 81 ? 28.125 15.028 -8.815 1.00 64.00 81 ASN A O 1
ATOM 621 N N . GLY A 1 82 ? 25.932 15.052 -8.382 1.00 63.25 82 GLY A N 1
ATOM 622 C CA . GLY A 1 82 ? 25.485 14.951 -9.778 1.00 63.25 82 GLY A CA 1
ATOM 623 C C . GLY A 1 82 ? 25.131 13.550 -10.289 1.00 63.25 82 GLY A C 1
ATOM 624 O O . GLY A 1 82 ? 24.994 13.386 -11.496 1.00 63.25 82 GLY A O 1
ATOM 625 N N . ASN A 1 83 ? 24.986 12.539 -9.424 1.00 74.38 83 ASN A N 1
ATOM 626 C CA . ASN A 1 83 ? 24.804 11.150 -9.880 1.00 74.38 83 ASN A CA 1
ATOM 627 C C . ASN A 1 83 ? 23.371 10.820 -10.333 1.00 74.38 83 ASN A C 1
ATOM 629 O O . ASN A 1 83 ? 23.193 9.971 -11.203 1.00 74.38 83 ASN A O 1
ATOM 633 N N . LEU A 1 84 ? 22.352 11.458 -9.748 1.00 86.94 84 LEU A N 1
ATOM 634 C CA . LEU A 1 84 ? 20.941 11.182 -10.043 1.00 86.94 84 LEU A CA 1
ATOM 635 C C . LEU A 1 84 ? 20.137 12.476 -10.124 1.00 86.94 84 LEU A C 1
ATOM 637 O O . LEU A 1 84 ? 20.006 13.174 -9.120 1.00 86.94 84 LEU A O 1
ATOM 641 N N . ASP A 1 85 ? 19.604 12.770 -11.310 1.00 91.12 85 ASP A N 1
ATOM 642 C CA . ASP A 1 85 ? 18.775 13.948 -11.591 1.00 91.12 85 ASP A CA 1
ATOM 643 C C . ASP A 1 85 ? 17.363 13.749 -11.012 1.00 91.12 85 ASP A C 1
ATOM 645 O O . ASP A 1 85 ? 16.710 12.725 -11.242 1.00 91.12 85 ASP A O 1
ATOM 649 N N . ILE A 1 86 ? 16.900 14.713 -10.220 1.00 93.69 86 ILE A N 1
ATOM 650 C CA . ILE A 1 86 ? 15.620 14.669 -9.517 1.00 93.69 86 ILE A CA 1
ATOM 651 C C . ILE A 1 86 ? 14.534 15.225 -10.432 1.00 93.69 86 ILE A C 1
ATOM 653 O O . ILE A 1 86 ? 14.567 16.377 -10.849 1.00 93.69 86 ILE A O 1
ATOM 657 N N . TYR A 1 87 ? 13.514 14.407 -10.675 1.00 93.62 87 TYR A N 1
ATOM 658 C CA . TYR A 1 87 ? 12.321 14.776 -11.429 1.00 93.62 87 TYR A CA 1
ATOM 659 C C . TYR A 1 87 ? 11.360 15.614 -10.572 1.00 93.62 87 TYR A C 1
ATOM 661 O O . TYR A 1 87 ? 10.858 16.649 -11.004 1.00 93.62 87 TYR A O 1
ATOM 669 N N . SER A 1 88 ? 11.067 15.161 -9.346 1.00 94.44 88 SER A N 1
ATOM 670 C CA . SER A 1 88 ? 10.169 15.865 -8.418 1.00 94.44 88 SER A CA 1
ATOM 671 C C . SER A 1 88 ? 10.280 15.325 -6.995 1.00 94.44 88 SER A C 1
ATOM 673 O O . SER A 1 88 ? 10.497 14.124 -6.808 1.00 94.44 88 SER A O 1
ATOM 675 N N . ILE A 1 89 ? 9.997 16.173 -6.007 1.00 92.81 89 ILE A N 1
ATOM 676 C CA . ILE A 1 89 ? 9.926 15.803 -4.589 1.00 92.81 89 ILE A CA 1
ATOM 677 C C . ILE A 1 89 ? 8.478 15.939 -4.108 1.00 92.81 89 ILE A C 1
ATOM 679 O O . ILE A 1 89 ? 7.808 16.920 -4.418 1.00 92.81 89 ILE A O 1
ATOM 683 N N . SER A 1 90 ? 7.999 14.952 -3.353 1.00 87.62 90 SER A N 1
ATOM 684 C CA . SER A 1 90 ? 6.701 14.981 -2.671 1.00 87.62 90 SER A CA 1
ATOM 685 C C . SER A 1 90 ? 6.838 14.482 -1.233 1.00 87.62 90 SER A C 1
ATOM 687 O O . SER A 1 90 ? 7.843 13.861 -0.878 1.00 87.62 90 SER A O 1
ATOM 689 N N . ASP A 1 91 ? 5.797 14.672 -0.424 1.00 78.62 91 ASP A N 1
ATOM 690 C CA . ASP A 1 91 ? 5.789 14.281 0.993 1.00 78.62 91 ASP A CA 1
ATOM 691 C C . ASP A 1 91 ? 6.023 12.783 1.225 1.00 78.62 91 ASP A C 1
ATOM 693 O O . ASP A 1 91 ? 6.480 12.375 2.292 1.00 78.62 91 ASP A O 1
ATOM 697 N N . SER A 1 92 ? 5.705 11.943 0.234 1.00 79.06 92 SER A N 1
ATOM 698 C CA . SER A 1 92 ? 5.781 10.485 0.364 1.00 79.06 92 SER A CA 1
ATOM 699 C C . SER A 1 92 ? 6.717 9.806 -0.632 1.00 79.06 92 SER A C 1
ATOM 701 O O . SER A 1 92 ? 7.041 8.633 -0.457 1.00 79.06 92 SER A O 1
ATOM 703 N N . GLU A 1 93 ? 7.182 10.500 -1.663 1.00 89.44 93 GLU A N 1
ATOM 704 C CA . GLU A 1 93 ? 7.930 9.881 -2.758 1.00 89.44 93 GLU A CA 1
ATOM 705 C C . GLU A 1 93 ? 8.933 10.860 -3.349 1.00 89.44 93 GLU A C 1
ATOM 707 O O . GLU A 1 93 ? 8.652 12.054 -3.489 1.00 89.44 93 GLU A O 1
ATOM 712 N N . LEU A 1 94 ? 10.080 10.326 -3.754 1.00 92.88 94 LEU A N 1
ATOM 713 C CA . LEU A 1 94 ? 11.080 11.035 -4.535 1.00 92.88 94 LEU A CA 1
ATOM 714 C C . LEU A 1 94 ? 11.087 10.443 -5.943 1.00 92.88 94 LEU A C 1
ATOM 716 O O . LEU A 1 94 ? 11.153 9.228 -6.090 1.00 92.88 94 LEU A O 1
ATOM 720 N N . ARG A 1 95 ? 11.006 11.274 -6.981 1.00 95.44 95 ARG A N 1
ATOM 721 C CA . ARG A 1 95 ? 11.121 10.812 -8.370 1.00 95.44 95 ARG A CA 1
ATOM 722 C C . ARG A 1 95 ? 12.448 11.267 -8.951 1.00 95.44 95 ARG A C 1
ATOM 724 O O . ARG A 1 95 ? 12.782 12.443 -8.834 1.00 95.44 95 ARG A O 1
ATOM 731 N N . VAL A 1 96 ? 13.160 10.356 -9.599 1.00 94.88 96 VAL A N 1
ATOM 732 C CA . VAL A 1 96 ? 14.401 10.626 -10.343 1.00 94.88 96 VAL A CA 1
ATOM 733 C C . VAL A 1 96 ? 14.202 10.288 -11.814 1.00 94.88 96 VAL A C 1
ATOM 735 O O . VAL A 1 96 ? 13.325 9.489 -12.142 1.00 94.88 96 VAL A O 1
ATOM 738 N N . PHE A 1 97 ? 14.975 10.893 -12.707 1.00 94.44 97 PHE A N 1
ATOM 739 C CA . PHE A 1 97 ? 14.953 10.506 -14.117 1.00 94.44 97 PHE A CA 1
ATOM 740 C C . PHE A 1 97 ? 15.543 9.100 -14.307 1.00 94.44 97 PHE A C 1
ATOM 742 O O . PHE A 1 97 ? 16.470 8.697 -13.600 1.00 94.44 97 PHE A O 1
ATOM 749 N N . THR A 1 98 ? 14.979 8.330 -15.240 1.00 95.00 98 THR A N 1
ATOM 750 C CA . THR A 1 98 ? 15.507 7.003 -15.598 1.00 95.00 98 THR A CA 1
ATOM 751 C C . THR A 1 98 ? 16.799 7.101 -16.415 1.00 95.00 98 THR A C 1
ATOM 753 O O . THR A 1 98 ? 17.071 8.122 -17.036 1.00 95.00 98 THR A O 1
ATOM 756 N N . ILE A 1 99 ? 17.541 5.992 -16.480 1.00 93.94 99 ILE A N 1
ATOM 757 C CA . ILE A 1 99 ? 18.661 5.784 -17.408 1.00 93.94 99 ILE A CA 1
ATOM 758 C C . ILE A 1 99 ? 18.349 4.574 -18.294 1.00 93.94 99 ILE A C 1
ATOM 760 O O . ILE A 1 99 ? 17.988 3.502 -17.789 1.00 93.94 99 ILE A O 1
ATOM 764 N N . VAL A 1 100 ? 18.494 4.723 -19.608 1.00 95.38 100 VAL A N 1
ATOM 765 C CA . VAL A 1 100 ? 18.092 3.704 -20.588 1.00 95.38 100 VAL A CA 1
ATOM 766 C C . VAL A 1 100 ? 19.272 2.819 -20.980 1.00 95.38 100 VAL A C 1
ATOM 768 O O . VAL A 1 100 ? 20.314 3.295 -21.418 1.00 95.38 100 VAL A O 1
ATOM 771 N N . SER A 1 101 ? 19.100 1.503 -20.863 1.00 95.56 101 SER A N 1
ATOM 772 C CA . SER A 1 101 ? 19.970 0.530 -21.527 1.00 95.56 101 SER A CA 1
ATOM 773 C C . SER A 1 101 ? 19.549 0.362 -22.975 1.00 95.56 101 SER A C 1
ATOM 775 O O . SER A 1 101 ? 18.354 0.332 -23.261 1.00 95.56 101 SER A O 1
ATOM 777 N N . ASN A 1 102 ? 20.511 0.180 -23.873 1.00 94.94 102 ASN A N 1
ATOM 778 C CA . ASN A 1 102 ? 20.242 -0.082 -25.280 1.00 94.94 102 ASN A CA 1
ATOM 779 C C . ASN A 1 102 ? 21.194 -1.138 -25.848 1.00 94.94 102 ASN A C 1
ATOM 781 O O . ASN A 1 102 ? 22.266 -1.410 -25.296 1.00 94.94 102 ASN A O 1
ATOM 785 N N . ARG A 1 103 ? 20.790 -1.726 -26.970 1.00 93.81 103 ARG A N 1
ATOM 786 C CA . ARG A 1 103 ? 21.648 -2.556 -27.809 1.00 93.81 103 ARG A CA 1
ATOM 787 C C . ARG A 1 103 ? 21.142 -2.456 -29.238 1.00 93.81 103 ARG A C 1
ATOM 789 O O . ARG A 1 103 ? 19.982 -2.761 -29.485 1.00 93.81 103 ARG A O 1
ATOM 796 N N . CYS A 1 104 ? 22.005 -2.005 -30.132 1.00 92.56 104 CYS A N 1
ATOM 797 C CA . CYS A 1 104 ? 21.700 -1.710 -31.520 1.00 92.56 104 CYS A CA 1
ATOM 798 C C . CYS A 1 104 ? 22.545 -2.575 -32.442 1.00 92.56 104 CYS A C 1
ATOM 800 O O . CYS A 1 104 ? 23.729 -2.787 -32.169 1.00 92.56 104 CYS A O 1
ATOM 802 N N . TYR A 1 105 ? 21.948 -3.032 -33.534 1.00 91.38 105 TYR A N 1
ATOM 803 C CA . TYR A 1 105 ? 22.568 -3.925 -34.501 1.00 91.38 105 TYR A CA 1
ATOM 804 C C . TYR A 1 105 ? 22.675 -3.272 -35.875 1.00 91.38 105 TYR A C 1
ATOM 806 O O . TYR A 1 105 ? 21.852 -2.445 -36.260 1.00 91.38 105 TYR A O 1
ATOM 814 N N . ASP A 1 106 ? 23.704 -3.657 -36.628 1.00 88.06 106 ASP A N 1
ATOM 815 C CA . ASP A 1 106 ? 23.878 -3.265 -38.024 1.00 88.06 106 ASP A CA 1
ATOM 816 C C . ASP A 1 106 ? 23.745 -4.459 -38.988 1.00 88.06 106 ASP A C 1
ATOM 818 O O . ASP A 1 106 ? 23.615 -5.617 -38.589 1.00 88.06 106 ASP A O 1
ATOM 822 N N . GLN A 1 107 ? 23.825 -4.190 -40.296 1.00 84.44 107 GLN A N 1
ATOM 823 C CA . GLN A 1 107 ? 23.751 -5.224 -41.343 1.00 84.44 107 GLN A CA 1
ATOM 824 C C . GLN A 1 107 ? 24.893 -6.254 -41.283 1.00 84.44 107 GLN A C 1
ATOM 826 O O . GLN A 1 107 ? 24.803 -7.307 -41.914 1.00 84.44 107 GLN A O 1
ATOM 831 N N . SER A 1 108 ? 25.975 -5.953 -40.559 1.00 82.06 108 SER A N 1
ATOM 832 C CA . SER A 1 108 ? 27.114 -6.851 -40.356 1.00 82.06 108 SER A CA 1
ATOM 833 C C . SER A 1 108 ? 26.934 -7.744 -39.121 1.00 82.06 108 SER A C 1
ATOM 835 O O . SER A 1 108 ? 27.771 -8.618 -38.889 1.00 82.06 108 SER A O 1
ATOM 837 N N . GLY A 1 109 ? 25.877 -7.525 -38.327 1.00 76.56 109 GLY A N 1
ATOM 838 C CA . GLY A 1 109 ? 25.653 -8.165 -37.031 1.00 76.56 109 GLY A CA 1
ATOM 839 C C . GLY A 1 109 ? 26.523 -7.590 -35.908 1.00 76.56 109 GLY A C 1
ATOM 840 O O . GLY A 1 109 ? 26.643 -8.205 -34.848 1.00 76.56 109 GLY A O 1
ATOM 841 N N . TYR A 1 110 ? 27.168 -6.437 -36.121 1.00 79.31 110 TYR A N 1
ATOM 842 C CA . TYR A 1 110 ? 27.902 -5.753 -35.063 1.00 79.31 110 TYR A CA 1
ATOM 843 C C . TYR A 1 110 ? 26.910 -5.102 -34.100 1.00 79.31 110 TYR A C 1
ATOM 845 O O . TYR A 1 110 ? 26.032 -4.349 -34.518 1.00 79.31 110 TYR A O 1
ATOM 853 N N . ALA A 1 111 ? 27.072 -5.398 -32.811 1.00 81.75 111 ALA A N 1
ATOM 854 C CA . ALA A 1 111 ? 26.243 -4.849 -31.750 1.00 81.75 111 ALA A CA 1
ATOM 855 C C . ALA A 1 111 ? 26.991 -3.732 -31.014 1.00 81.75 111 ALA A C 1
ATOM 857 O O . ALA A 1 111 ? 28.005 -4.004 -30.364 1.00 81.75 111 ALA A O 1
ATOM 858 N N . ASP A 1 112 ? 26.462 -2.512 -31.063 1.00 86.12 112 ASP A N 1
ATOM 859 C CA . ASP A 1 112 ? 26.823 -1.443 -30.127 1.00 86.12 112 ASP A CA 1
ATOM 860 C C . ASP A 1 112 ? 25.783 -1.384 -29.006 1.00 86.12 112 ASP A C 1
ATOM 862 O O . ASP A 1 112 ? 24.626 -1.759 -29.199 1.00 86.12 112 ASP A O 1
ATOM 866 N N . GLY A 1 113 ? 26.164 -0.969 -27.804 1.00 87.62 113 GLY A N 1
ATOM 867 C CA . GLY A 1 113 ? 25.193 -0.932 -26.721 1.00 87.62 113 GLY A CA 1
ATOM 868 C C . GLY A 1 113 ? 25.702 -0.386 -25.405 1.00 87.62 113 GLY A C 1
ATOM 869 O O . GLY A 1 113 ? 26.889 -0.441 -25.084 1.00 87.62 113 GLY A O 1
ATOM 870 N N . TYR A 1 114 ? 24.753 0.078 -24.603 1.00 92.25 114 TYR A N 1
ATOM 871 C CA . TYR A 1 114 ? 24.984 0.610 -23.272 1.00 92.25 114 TYR A CA 1
ATOM 872 C C . TYR A 1 114 ? 24.177 -0.162 -22.226 1.00 92.25 114 TYR A C 1
ATOM 874 O O . TYR A 1 114 ? 22.980 -0.396 -22.376 1.00 92.25 114 TYR A O 1
ATOM 882 N N . THR A 1 115 ? 24.847 -0.559 -21.144 1.00 91.12 115 THR A N 1
ATOM 883 C CA . THR A 1 115 ? 24.219 -1.171 -19.967 1.00 91.12 115 THR A CA 1
ATOM 884 C C . THR A 1 115 ? 24.080 -0.120 -18.877 1.00 91.12 115 THR A C 1
ATOM 886 O O . THR A 1 115 ? 25.079 0.395 -18.374 1.00 91.12 115 THR A O 1
ATOM 889 N N . SER A 1 116 ? 22.838 0.167 -18.499 1.00 91.19 116 SER A N 1
ATOM 890 C CA . SER A 1 116 ? 22.494 1.099 -17.434 1.00 91.19 116 SER A CA 1
ATOM 891 C C . SER A 1 116 ? 22.396 0.390 -16.083 1.00 91.19 116 SER A C 1
ATOM 893 O O . SER A 1 116 ? 22.031 -0.785 -15.967 1.00 91.19 116 SER A O 1
ATOM 895 N N . HIS A 1 117 ? 22.753 1.124 -15.038 1.00 91.50 117 HIS A N 1
ATOM 896 C CA . HIS A 1 117 ? 22.573 0.725 -13.651 1.00 91.50 117 HIS A CA 1
ATOM 897 C C . HIS A 1 117 ? 22.293 1.970 -12.817 1.00 91.50 117 HIS A C 1
ATOM 899 O O . HIS A 1 117 ? 22.750 3.060 -13.160 1.00 91.50 117 HIS A O 1
ATOM 905 N N . ILE A 1 118 ? 21.554 1.798 -11.726 1.00 90.56 118 ILE A N 1
ATOM 906 C CA . ILE A 1 118 ? 21.404 2.828 -10.701 1.00 90.56 118 ILE A CA 1
ATOM 907 C C . ILE A 1 118 ? 21.731 2.190 -9.355 1.00 90.56 118 ILE A C 1
ATOM 909 O O . ILE A 1 118 ? 21.145 1.170 -8.982 1.00 90.56 118 ILE A O 1
ATOM 913 N N . ASP A 1 119 ? 22.667 2.810 -8.638 1.00 88.81 119 ASP A N 1
ATOM 914 C CA . ASP A 1 119 ? 23.037 2.452 -7.274 1.00 88.81 119 ASP A CA 1
ATOM 915 C C . ASP A 1 119 ? 22.628 3.571 -6.315 1.00 88.81 119 ASP A C 1
ATOM 917 O O . ASP A 1 119 ? 23.161 4.679 -6.363 1.00 88.81 119 ASP A O 1
ATOM 921 N N . ILE A 1 120 ? 21.672 3.268 -5.442 1.00 87.25 120 ILE A N 1
ATOM 922 C CA . ILE A 1 120 ? 21.270 4.117 -4.318 1.00 87.25 120 ILE A CA 1
ATOM 923 C C . ILE A 1 120 ? 21.590 3.461 -2.969 1.00 87.25 120 ILE A C 1
ATOM 925 O O . ILE A 1 120 ? 21.190 3.978 -1.932 1.00 87.25 120 ILE A O 1
ATOM 929 N N . GLY A 1 121 ? 22.330 2.345 -2.946 1.00 80.50 121 GLY A N 1
ATOM 930 C CA . GLY A 1 121 ? 22.687 1.613 -1.728 1.00 80.50 121 GLY A CA 1
ATOM 931 C C . GLY A 1 121 ? 23.577 2.402 -0.771 1.00 80.50 121 GLY A C 1
ATOM 932 O O . GLY A 1 121 ? 23.516 2.197 0.444 1.00 80.50 121 GLY A O 1
ATOM 933 N N . THR A 1 122 ? 24.344 3.360 -1.292 1.00 79.75 122 THR A N 1
ATOM 934 C CA . THR A 1 122 ? 25.095 4.335 -0.485 1.00 79.75 122 THR A CA 1
ATOM 935 C C . THR A 1 122 ? 24.160 5.214 0.357 1.00 79.75 122 THR A C 1
ATOM 937 O O . THR A 1 122 ? 24.516 5.618 1.469 1.00 79.75 122 THR A O 1
ATOM 940 N N . TYR A 1 123 ? 22.933 5.451 -0.117 1.00 82.56 123 TYR A N 1
ATOM 941 C CA . TYR A 1 123 ? 21.931 6.294 0.527 1.00 82.56 123 TYR A CA 1
ATOM 942 C C . TYR A 1 123 ? 20.923 5.439 1.297 1.00 82.56 123 TYR A C 1
ATOM 944 O O . TYR A 1 123 ? 19.915 4.961 0.778 1.00 82.56 123 TYR A O 1
ATOM 952 N N . LYS A 1 124 ? 21.164 5.276 2.596 1.00 82.00 124 LYS A N 1
ATOM 953 C CA . LYS A 1 124 ? 20.357 4.397 3.462 1.00 82.00 124 LYS A CA 1
ATOM 954 C C . LYS A 1 124 ? 18.880 4.794 3.560 1.00 82.00 124 LYS A C 1
ATOM 956 O O . LYS A 1 124 ? 18.075 3.992 4.037 1.00 82.00 124 LYS A O 1
ATOM 961 N N . ALA A 1 125 ? 18.542 6.024 3.172 1.00 87.25 125 ALA A N 1
ATOM 962 C CA . ALA A 1 125 ? 17.180 6.527 3.190 1.00 87.25 125 ALA A CA 1
ATOM 963 C C . ALA A 1 125 ? 16.330 6.041 2.011 1.00 87.25 125 ALA A C 1
ATOM 965 O O . ALA A 1 125 ? 15.118 6.077 2.164 1.00 87.25 125 ALA A O 1
ATOM 966 N N . PHE A 1 126 ? 16.900 5.607 0.879 1.00 88.75 126 PHE A N 1
ATOM 967 C CA . PHE A 1 126 ? 16.140 5.373 -0.358 1.00 88.75 126 PHE A CA 1
ATOM 968 C C . PHE A 1 126 ? 16.051 3.900 -0.761 1.00 88.75 126 PHE A C 1
ATOM 970 O O . PHE A 1 126 ? 16.988 3.125 -0.587 1.00 88.75 126 PHE A O 1
ATOM 977 N N . THR A 1 127 ? 14.924 3.531 -1.368 1.00 89.19 127 THR A N 1
ATOM 978 C CA . THR A 1 127 ? 14.703 2.230 -2.017 1.00 89.19 127 THR A CA 1
ATOM 979 C C . THR A 1 127 ? 13.802 2.384 -3.237 1.00 89.19 127 THR A C 1
ATOM 981 O O . THR A 1 127 ? 12.936 3.255 -3.255 1.00 89.19 127 THR A O 1
ATOM 984 N N . PHE A 1 128 ? 13.940 1.517 -4.238 1.00 90.19 128 PHE A N 1
ATOM 985 C CA . PHE A 1 128 ? 13.034 1.493 -5.385 1.00 90.19 128 PHE A CA 1
ATOM 986 C C . PHE A 1 128 ? 11.629 1.049 -4.970 1.00 90.19 128 PHE A C 1
ATOM 988 O O . PHE A 1 128 ? 11.449 -0.008 -4.356 1.00 90.19 128 PHE A O 1
ATOM 995 N N . SER A 1 129 ? 10.635 1.855 -5.348 1.00 91.38 129 SER A N 1
ATOM 996 C CA . SER A 1 129 ? 9.226 1.579 -5.076 1.00 91.38 129 SER A CA 1
ATOM 997 C C . SER A 1 129 ? 8.681 0.472 -5.978 1.00 91.38 129 SER A C 1
ATOM 999 O O . SER A 1 129 ? 9.082 0.330 -7.137 1.00 91.38 129 SER A O 1
ATOM 1001 N N . THR A 1 130 ? 7.681 -0.269 -5.495 1.00 90.94 130 THR A N 1
ATOM 1002 C CA . THR A 1 130 ? 6.917 -1.225 -6.322 1.00 90.94 130 THR A CA 1
ATOM 1003 C C . THR A 1 130 ? 6.045 -0.557 -7.376 1.00 90.94 130 THR A C 1
ATOM 1005 O O . THR A 1 130 ? 5.510 -1.248 -8.238 1.00 90.94 130 THR A O 1
ATOM 1008 N N . LYS A 1 131 ? 5.903 0.773 -7.324 1.00 93.25 131 LYS A N 1
ATOM 1009 C CA . LYS A 1 131 ? 5.234 1.571 -8.360 1.00 93.25 131 LYS A CA 1
ATOM 1010 C C . LYS A 1 131 ? 6.026 1.642 -9.666 1.00 93.25 131 LYS A C 1
ATOM 1012 O O . LYS A 1 131 ? 5.537 2.205 -10.637 1.00 93.25 131 LYS A O 1
ATOM 1017 N N . ASN A 1 132 ? 7.240 1.097 -9.707 1.00 94.06 132 ASN A N 1
ATOM 1018 C CA . ASN A 1 132 ? 8.034 1.036 -10.925 1.00 94.06 132 ASN A CA 1
ATOM 1019 C C . ASN A 1 132 ? 7.784 -0.255 -11.715 1.00 94.06 132 ASN A C 1
ATOM 1021 O O . ASN A 1 132 ? 7.682 -1.347 -11.148 1.00 94.06 132 ASN A O 1
ATOM 1025 N N . LYS A 1 133 ? 7.781 -0.130 -13.042 1.00 94.62 133 LYS A N 1
ATOM 1026 C CA . LYS A 1 133 ? 7.761 -1.231 -14.004 1.00 94.62 133 LYS A CA 1
ATOM 1027 C C . LYS A 1 133 ? 9.062 -1.263 -14.785 1.00 94.62 133 LYS A C 1
ATOM 1029 O O . LYS A 1 133 ? 9.455 -0.273 -15.404 1.00 94.62 133 LYS A O 1
ATOM 1034 N N . PHE A 1 134 ? 9.716 -2.419 -14.769 1.00 95.06 134 PHE A N 1
ATOM 1035 C CA . PHE A 1 134 ? 10.835 -2.695 -15.653 1.00 95.06 134 PHE A CA 1
ATOM 1036 C C . PHE A 1 134 ? 10.293 -2.913 -17.061 1.00 95.06 134 PHE A C 1
ATOM 1038 O O . PHE A 1 134 ? 9.481 -3.811 -17.263 1.00 95.06 134 PHE A O 1
ATOM 1045 N N . THR A 1 135 ? 10.702 -2.072 -18.003 1.00 96.06 135 THR A N 1
ATOM 1046 C CA . THR A 1 135 ? 10.166 -2.026 -19.362 1.00 96.06 135 THR A CA 1
ATOM 1047 C C . THR A 1 135 ? 11.247 -2.414 -20.359 1.00 96.06 135 THR A C 1
ATOM 1049 O O . THR A 1 135 ? 12.376 -1.930 -20.281 1.00 96.06 135 THR A O 1
ATOM 1052 N N . VAL A 1 136 ? 10.877 -3.272 -21.304 1.00 96.56 136 VAL A N 1
ATOM 1053 C CA . VAL A 1 136 ? 11.679 -3.654 -22.466 1.00 96.56 136 VAL A CA 1
ATOM 1054 C C . VAL A 1 136 ? 10.913 -3.266 -23.713 1.00 96.56 136 VAL A C 1
ATOM 1056 O O . VAL A 1 136 ? 9.731 -3.584 -23.817 1.00 96.56 136 VAL A O 1
ATOM 1059 N N . VAL A 1 137 ? 11.583 -2.597 -24.644 1.00 96.31 137 VAL A N 1
ATOM 1060 C CA . VAL A 1 137 ? 11.035 -2.197 -25.944 1.00 96.31 137 VAL A CA 1
ATOM 1061 C C . VAL A 1 137 ? 11.962 -2.755 -27.006 1.00 96.31 137 VAL A C 1
ATOM 1063 O O . VAL A 1 137 ? 13.159 -2.492 -26.960 1.00 96.31 137 VAL A O 1
ATOM 1066 N N . GLY A 1 138 ? 11.434 -3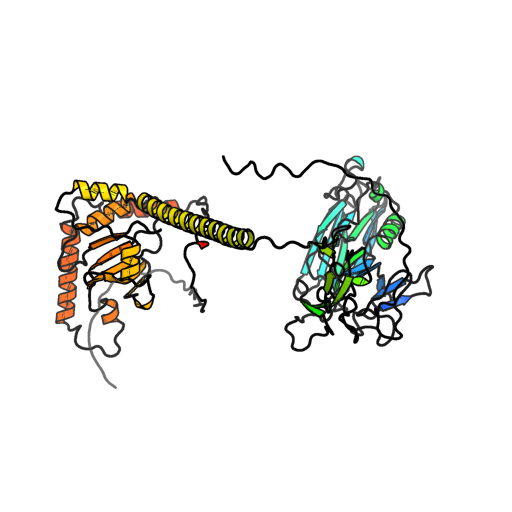.564 -27.913 1.00 95.31 138 GLY A N 1
ATOM 1067 C CA . GLY A 1 138 ? 12.248 -4.300 -28.868 1.00 95.31 138 GLY A CA 1
ATOM 1068 C C . GLY A 1 138 ? 11.525 -5.508 -29.450 1.00 95.31 138 GLY A C 1
ATOM 1069 O O . GLY A 1 138 ? 10.559 -6.014 -28.870 1.00 95.31 138 GLY A O 1
ATOM 1070 N N . CYS A 1 139 ? 12.005 -5.977 -30.594 1.00 94.44 139 CYS A N 1
ATOM 1071 C CA . CYS A 1 139 ? 11.617 -7.251 -31.180 1.00 94.44 139 CYS A CA 1
ATOM 1072 C C . CYS A 1 139 ? 12.868 -8.099 -31.326 1.00 94.44 139 CYS A C 1
ATOM 1074 O O . CYS A 1 139 ? 13.887 -7.582 -31.754 1.00 94.44 139 CYS A O 1
ATOM 1076 N N . ASP A 1 140 ? 12.784 -9.384 -30.973 1.00 93.62 140 ASP A N 1
ATOM 1077 C CA . ASP A 1 140 ? 13.958 -10.261 -30.821 1.00 93.62 140 ASP A CA 1
ATOM 1078 C C . ASP A 1 140 ? 14.810 -9.931 -29.576 1.00 93.62 140 ASP A C 1
ATOM 1080 O O . ASP A 1 140 ? 15.861 -10.531 -29.363 1.00 93.62 140 ASP A O 1
ATOM 1084 N N . ASP A 1 141 ? 14.316 -9.047 -28.700 1.00 94.69 141 ASP A N 1
ATOM 1085 C CA . ASP A 1 141 ? 15.016 -8.558 -27.514 1.00 94.69 141 ASP A CA 1
ATOM 1086 C C . ASP A 1 141 ? 14.498 -9.173 -26.217 1.00 94.69 141 ASP A C 1
ATOM 1088 O O . ASP A 1 141 ? 13.300 -9.377 -25.999 1.00 94.69 141 ASP A O 1
ATOM 1092 N N . TYR A 1 142 ? 15.415 -9.376 -25.280 1.00 94.44 142 TYR A N 1
ATOM 1093 C CA . TYR A 1 142 ? 15.088 -9.600 -23.887 1.00 94.44 142 TYR A CA 1
ATOM 1094 C C . TYR A 1 142 ? 16.068 -8.883 -22.977 1.00 94.44 142 TYR A C 1
ATOM 1096 O O . TYR A 1 142 ? 17.266 -8.786 -23.245 1.00 94.44 142 TYR A O 1
ATOM 1104 N N . ALA A 1 143 ? 15.557 -8.393 -21.858 1.00 94.38 143 ALA A N 1
ATOM 1105 C CA . ALA A 1 143 ? 16.375 -7.743 -20.855 1.00 94.38 143 ALA A CA 1
ATOM 1106 C C . ALA A 1 143 ? 16.278 -8.497 -19.538 1.00 94.38 143 ALA A C 1
ATOM 1108 O O . ALA A 1 143 ? 15.196 -8.918 -19.121 1.00 94.38 143 ALA A O 1
ATOM 1109 N N . LEU A 1 144 ? 17.418 -8.636 -18.876 1.00 92.06 144 LEU A N 1
ATOM 1110 C CA . LEU A 1 144 ? 17.522 -9.134 -17.517 1.00 92.06 144 LEU A CA 1
ATOM 1111 C C . LEU A 1 144 ? 17.803 -7.955 -16.597 1.00 92.06 144 LEU A C 1
ATOM 1113 O O . LEU A 1 144 ? 18.717 -7.172 -16.850 1.00 92.06 144 LEU A O 1
ATOM 1117 N N . ILE A 1 145 ? 17.032 -7.853 -15.524 1.00 90.69 145 ILE A N 1
ATOM 1118 C CA . ILE A 1 145 ? 17.289 -6.920 -14.436 1.00 90.69 145 ILE A CA 1
ATOM 1119 C C . ILE A 1 145 ? 17.794 -7.715 -13.242 1.00 90.69 145 ILE A C 1
ATOM 1121 O O . ILE A 1 145 ? 17.169 -8.703 -12.853 1.00 90.69 145 ILE A O 1
ATOM 1125 N N . SER A 1 146 ? 18.927 -7.323 -12.664 1.00 88.12 146 SER A N 1
ATOM 1126 C CA . SER A 1 146 ? 19.418 -7.961 -11.443 1.00 88.12 146 SER A CA 1
ATOM 1127 C C . SER A 1 146 ? 19.757 -6.941 -10.370 1.00 88.12 146 SER A C 1
ATOM 1129 O O . SER A 1 146 ? 20.247 -5.853 -10.661 1.00 88.12 146 SER A O 1
ATOM 1131 N N . GLY A 1 147 ? 19.438 -7.287 -9.127 1.00 80.94 147 GLY A N 1
ATOM 1132 C CA . GLY A 1 147 ? 19.690 -6.469 -7.949 1.00 80.94 147 GLY A CA 1
ATOM 1133 C C . GLY A 1 147 ? 20.506 -7.241 -6.921 1.00 80.94 147 GLY A C 1
ATOM 1134 O O . GLY A 1 147 ? 20.358 -8.458 -6.780 1.00 80.94 147 GLY A O 1
ATOM 1135 N N . ILE A 1 148 ? 21.361 -6.529 -6.191 1.00 66.62 148 ILE A N 1
ATOM 1136 C CA . ILE A 1 148 ? 22.144 -7.076 -5.082 1.00 66.62 148 ILE A CA 1
ATOM 1137 C C . ILE A 1 148 ? 21.626 -6.415 -3.802 1.00 66.62 148 ILE A C 1
ATOM 1139 O O . ILE A 1 148 ? 22.100 -5.348 -3.430 1.00 66.62 148 ILE A O 1
ATOM 1143 N N . ASP A 1 149 ? 20.645 -7.020 -3.130 1.00 61.47 149 ASP A N 1
ATOM 1144 C CA . ASP A 1 149 ? 20.233 -6.577 -1.790 1.00 61.47 149 ASP A CA 1
ATOM 1145 C C . ASP A 1 149 ? 19.822 -7.767 -0.921 1.00 61.47 149 ASP A C 1
ATOM 1147 O O . ASP A 1 149 ? 18.766 -8.332 -1.171 1.00 61.47 149 ASP A O 1
ATOM 1151 N N . ASN A 1 150 ? 20.645 -8.155 0.068 1.00 54.12 150 ASN A N 1
ATOM 1152 C CA . ASN A 1 150 ? 20.496 -9.273 1.035 1.00 54.12 150 ASN A CA 1
ATOM 1153 C C . ASN A 1 150 ? 20.047 -10.664 0.494 1.00 54.12 150 ASN A C 1
ATOM 1155 O O . ASN A 1 150 ? 20.138 -11.661 1.207 1.00 54.12 150 ASN A O 1
ATOM 1159 N N . ALA A 1 151 ? 19.629 -10.751 -0.767 1.00 57.00 151 ALA A N 1
ATOM 1160 C CA . ALA A 1 151 ? 19.196 -11.871 -1.580 1.00 57.00 151 ALA A CA 1
ATOM 1161 C C . ALA A 1 151 ? 19.383 -11.457 -3.059 1.00 57.00 151 ALA A C 1
ATOM 1163 O O . ALA A 1 151 ? 19.100 -10.322 -3.443 1.00 57.00 151 ALA A O 1
ATOM 1164 N N . TYR A 1 152 ? 19.888 -12.360 -3.900 1.00 68.50 152 TYR A N 1
ATOM 1165 C CA . TYR A 1 152 ? 20.070 -12.085 -5.329 1.00 68.50 152 TYR A CA 1
ATOM 1166 C C . TYR A 1 152 ? 18.697 -11.995 -6.008 1.00 68.50 152 TYR A C 1
ATOM 1168 O O . TYR A 1 152 ? 17.992 -13.001 -6.103 1.00 68.50 152 TYR A O 1
ATOM 1176 N N . PHE A 1 153 ? 18.304 -10.802 -6.461 1.00 81.38 153 PHE A N 1
ATOM 1177 C CA . PHE A 1 153 ? 17.116 -10.637 -7.296 1.00 81.38 153 PHE A CA 1
ATOM 1178 C C . PHE A 1 153 ? 17.520 -10.713 -8.764 1.00 81.38 153 PHE A C 1
ATOM 1180 O O . PHE A 1 153 ? 18.437 -10.016 -9.193 1.00 81.38 153 PHE A O 1
ATOM 1187 N N . ALA A 1 154 ? 16.793 -11.516 -9.535 1.00 85.00 154 ALA A N 1
ATOM 1188 C CA . ALA A 1 154 ? 16.847 -11.497 -10.986 1.00 85.00 154 ALA A CA 1
ATOM 1189 C C . ALA A 1 154 ? 15.421 -11.544 -11.541 1.00 85.00 154 ALA A C 1
ATOM 1191 O O . ALA A 1 154 ? 14.613 -12.383 -11.142 1.00 85.00 154 ALA A O 1
ATOM 1192 N N . GLY A 1 155 ? 15.131 -10.640 -12.466 1.00 88.38 155 GLY A N 1
ATOM 1193 C CA . GLY A 1 155 ? 13.912 -10.606 -13.258 1.00 88.38 155 GLY A CA 1
ATOM 1194 C C . GLY A 1 155 ? 14.252 -10.454 -14.735 1.00 88.38 155 GLY A C 1
ATOM 1195 O O . GLY A 1 155 ? 15.395 -10.182 -15.101 1.00 88.38 155 GLY A O 1
ATOM 1196 N N . GLY A 1 156 ? 13.258 -10.616 -15.599 1.00 90.19 156 GLY A N 1
ATOM 1197 C CA . GLY A 1 156 ? 13.451 -10.390 -17.023 1.00 90.19 156 GLY A CA 1
ATOM 1198 C C . GLY A 1 156 ? 12.145 -10.190 -17.770 1.00 90.19 156 GLY A C 1
ATOM 1199 O O . GLY A 1 156 ? 11.077 -10.558 -17.281 1.00 90.19 156 GLY A O 1
ATOM 1200 N N . CYS A 1 157 ? 12.259 -9.594 -18.949 1.00 92.94 157 CYS A N 1
ATOM 1201 C CA . CYS A 1 157 ? 11.157 -9.323 -19.863 1.00 92.94 157 CYS A CA 1
ATOM 1202 C C . CYS A 1 157 ? 11.616 -9.563 -21.303 1.00 92.94 157 CYS A C 1
ATOM 1204 O O . CYS A 1 157 ? 12.784 -9.329 -21.613 1.00 92.94 157 CYS A O 1
ATOM 1206 N N . TYR A 1 158 ? 10.700 -9.998 -22.169 1.00 94.06 158 TYR A N 1
ATOM 1207 C CA . TYR A 1 158 ? 10.972 -10.347 -23.566 1.00 94.06 158 TYR A CA 1
ATOM 1208 C C . TYR A 1 158 ? 10.033 -9.562 -24.481 1.00 94.06 158 TYR A C 1
ATOM 1210 O O . TYR A 1 158 ? 8.822 -9.616 -24.281 1.00 94.06 158 TYR A O 1
ATOM 1218 N N . GLY A 1 159 ? 10.577 -8.864 -25.473 1.00 94.56 159 GLY A N 1
ATOM 1219 C CA . GLY A 1 159 ? 9.825 -8.251 -26.564 1.00 94.56 159 GLY A CA 1
ATOM 1220 C C . GLY A 1 159 ? 10.021 -9.067 -27.838 1.00 94.56 159 GLY A C 1
ATOM 1221 O O . GLY A 1 159 ? 11.102 -9.071 -28.424 1.00 94.56 159 GLY A O 1
ATOM 1222 N N . LEU A 1 160 ? 8.994 -9.811 -28.257 1.00 93.44 160 LEU A N 1
ATOM 1223 C CA . LEU A 1 160 ? 9.080 -10.715 -29.408 1.00 93.44 160 LEU A CA 1
ATOM 1224 C C . LEU A 1 160 ? 8.122 -10.280 -30.513 1.00 93.44 160 LEU A C 1
ATOM 1226 O O . LEU A 1 160 ? 6.926 -10.159 -30.281 1.00 93.44 160 LEU A O 1
ATOM 1230 N N . CYS A 1 161 ? 8.619 -10.099 -31.729 1.00 93.25 161 CYS A N 1
ATOM 1231 C CA . CYS A 1 161 ? 7.783 -9.965 -32.918 1.00 93.25 161 CYS A CA 1
ATOM 1232 C C . CYS A 1 161 ? 8.579 -10.386 -34.160 1.00 93.25 161 CYS A C 1
ATOM 1234 O O . CYS A 1 161 ? 9.792 -10.582 -34.063 1.00 93.25 161 CYS A O 1
ATOM 1236 N N . ARG A 1 162 ? 7.904 -10.573 -35.300 1.00 90.31 162 ARG A N 1
ATOM 1237 C CA . ARG A 1 162 ? 8.558 -10.873 -36.585 1.00 90.31 162 ARG A CA 1
ATOM 1238 C C . ARG A 1 162 ? 8.334 -9.777 -37.608 1.00 90.31 162 ARG A C 1
ATOM 1240 O O . ARG A 1 162 ? 9.267 -9.417 -38.310 1.00 90.31 162 ARG A O 1
ATOM 1247 N N . GLU A 1 163 ? 7.119 -9.249 -37.675 1.00 89.88 163 GLU A N 1
ATOM 1248 C CA . GLU A 1 163 ? 6.768 -8.152 -38.569 1.00 89.88 163 GLU A CA 1
ATOM 1249 C C . GLU A 1 163 ? 6.194 -6.975 -37.770 1.00 89.88 163 GLU A C 1
ATOM 1251 O O . GLU A 1 163 ? 5.570 -7.160 -36.726 1.00 89.88 163 GLU A O 1
ATOM 1256 N N . GLU A 1 164 ? 6.357 -5.750 -38.276 1.00 87.50 164 GLU A N 1
ATOM 1257 C CA . GLU A 1 164 ? 5.820 -4.536 -37.636 1.00 87.50 164 GLU A CA 1
ATOM 1258 C C . GLU A 1 164 ? 4.289 -4.604 -37.448 1.00 87.50 164 GLU A C 1
ATOM 1260 O O . GLU A 1 164 ? 3.749 -4.115 -36.461 1.00 87.50 164 GLU A O 1
ATOM 1265 N N . VAL A 1 165 ? 3.583 -5.278 -38.364 1.00 87.56 165 VAL A N 1
ATOM 1266 C CA . VAL A 1 165 ? 2.126 -5.507 -38.318 1.00 87.56 165 VAL A CA 1
ATOM 1267 C C . VAL A 1 165 ? 1.679 -6.375 -37.135 1.00 87.56 165 VAL A C 1
ATOM 1269 O O . VAL A 1 165 ? 0.523 -6.280 -36.717 1.00 87.56 165 VAL A O 1
ATOM 1272 N N . ASP A 1 166 ? 2.572 -7.183 -36.559 1.00 85.25 166 ASP A N 1
ATOM 1273 C CA . ASP A 1 166 ? 2.260 -8.004 -35.383 1.00 85.25 166 ASP A CA 1
ATOM 1274 C C . ASP A 1 166 ? 2.119 -7.155 -34.108 1.00 85.25 166 ASP A C 1
ATOM 1276 O O . ASP A 1 166 ? 1.610 -7.622 -33.086 1.00 85.25 166 ASP A O 1
ATOM 1280 N N . VAL A 1 167 ? 2.594 -5.910 -34.153 1.00 88.62 167 VAL A N 1
ATOM 1281 C CA . VAL A 1 167 ? 2.769 -5.037 -33.000 1.00 88.62 167 VAL A CA 1
ATOM 1282 C C . VAL 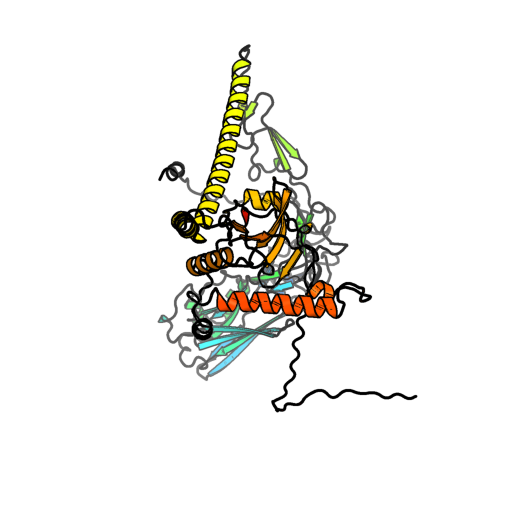A 1 167 ? 1.584 -4.075 -32.870 1.00 88.62 167 VAL A C 1
ATOM 1284 O O . VAL A 1 167 ? 1.221 -3.361 -33.804 1.00 88.62 167 VAL A O 1
ATOM 1287 N N . ALA A 1 168 ? 0.982 -4.023 -31.679 1.00 87.38 168 ALA A N 1
ATOM 1288 C CA . ALA A 1 168 ? -0.151 -3.150 -31.382 1.00 87.38 168 ALA A CA 1
ATOM 1289 C C . ALA A 1 168 ? 0.241 -1.995 -30.449 1.00 87.38 168 ALA A C 1
ATOM 1291 O O . ALA A 1 168 ? 0.998 -2.169 -29.497 1.00 87.38 168 ALA A O 1
ATOM 1292 N N . ASN A 1 169 ? -0.330 -0.813 -30.694 1.00 89.00 169 ASN A N 1
ATOM 1293 C CA . ASN A 1 169 ? -0.129 0.361 -29.846 1.00 89.00 169 ASN A CA 1
ATOM 1294 C C . ASN A 1 169 ? -0.809 0.215 -28.479 1.00 89.00 169 ASN A C 1
ATOM 1296 O O . ASN A 1 169 ? -1.916 -0.312 -28.370 1.00 89.00 169 ASN A O 1
ATOM 1300 N N . GLY A 1 170 ? -0.196 0.806 -27.455 1.00 80.38 170 GLY A N 1
ATOM 1301 C CA . GLY A 1 170 ? -0.809 1.064 -26.153 1.00 80.38 170 GLY A CA 1
ATOM 1302 C C . GLY A 1 170 ? -0.609 -0.013 -25.088 1.00 80.38 170 GLY A C 1
ATOM 1303 O O . GLY A 1 170 ? -0.527 0.350 -23.916 1.00 80.38 170 GLY A O 1
ATOM 1304 N N . GLU A 1 171 ? -0.488 -1.293 -25.451 1.00 76.00 171 GLU A N 1
ATOM 1305 C CA . GLU A 1 171 ? -0.293 -2.383 -24.484 1.00 76.00 171 GLU A CA 1
ATOM 1306 C C . GLU A 1 171 ? 1.062 -3.075 -24.651 1.00 76.00 171 GLU A C 1
ATOM 1308 O O . GLU A 1 171 ? 1.502 -3.397 -25.750 1.00 76.00 171 GLU A O 1
ATOM 1313 N N . CYS A 1 172 ? 1.722 -3.309 -23.519 1.00 88.12 172 CYS A N 1
ATOM 1314 C CA . CYS A 1 172 ? 3.051 -3.895 -23.433 1.00 88.12 172 CYS A CA 1
ATOM 1315 C C . CYS A 1 172 ? 2.923 -5.371 -23.004 1.00 88.12 172 CYS A C 1
ATOM 1317 O O . CYS A 1 172 ? 3.076 -5.708 -21.829 1.00 88.12 172 CYS A O 1
ATOM 1319 N N . SER A 1 173 ? 2.554 -6.235 -23.957 1.00 86.31 173 SER A N 1
ATOM 1320 C CA . SER A 1 173 ? 2.045 -7.602 -23.699 1.00 86.31 173 SER A CA 1
ATOM 1321 C C . SER A 1 173 ? 3.041 -8.731 -23.998 1.00 86.31 173 SER A C 1
ATOM 1323 O O . SER A 1 173 ? 2.662 -9.899 -24.061 1.00 86.31 173 SER A O 1
ATOM 1325 N N . GLY A 1 174 ? 4.312 -8.395 -24.217 1.00 89.12 174 GLY A N 1
ATOM 1326 C CA . GLY A 1 174 ? 5.362 -9.315 -24.668 1.00 89.12 174 GLY A CA 1
ATOM 1327 C C . GLY A 1 174 ? 5.589 -9.317 -26.183 1.00 89.12 174 GLY A C 1
ATOM 1328 O O . GLY A 1 174 ? 6.482 -10.012 -26.663 1.00 89.12 174 GLY A O 1
ATOM 1329 N N . ILE A 1 175 ? 4.807 -8.532 -26.934 1.00 92.12 175 ILE A N 1
ATOM 1330 C CA . ILE A 1 175 ? 4.934 -8.364 -28.387 1.00 92.12 175 ILE A CA 1
ATOM 1331 C C . ILE A 1 175 ? 5.420 -6.942 -28.664 1.00 92.12 175 ILE A C 1
ATOM 1333 O O . ILE A 1 175 ? 4.693 -5.990 -28.391 1.00 92.12 175 ILE A O 1
ATOM 1337 N N . GLY A 1 176 ? 6.670 -6.784 -29.109 1.00 92.69 176 GLY A N 1
ATOM 1338 C CA . GLY A 1 176 ? 7.334 -5.478 -29.296 1.00 92.69 176 GLY A CA 1
ATOM 1339 C C . GLY A 1 176 ? 7.663 -4.707 -28.005 1.00 92.69 176 GLY A C 1
ATOM 1340 O O . GLY A 1 176 ? 8.572 -3.882 -27.983 1.00 92.69 176 GLY A O 1
ATOM 1341 N N . CYS A 1 177 ? 6.959 -4.988 -26.908 1.00 95.38 177 CYS A N 1
ATOM 1342 C CA . CYS A 1 177 ? 7.184 -4.398 -25.595 1.00 95.38 177 CYS A CA 1
ATOM 1343 C C . CYS A 1 177 ? 6.825 -5.393 -24.489 1.00 95.38 177 CYS A C 1
ATOM 1345 O O . CYS A 1 177 ? 5.830 -6.110 -24.601 1.00 95.38 177 CYS A O 1
ATOM 1347 N N . CYS A 1 178 ? 7.582 -5.401 -23.391 1.00 95.31 178 CYS A N 1
ATOM 1348 C CA . CYS A 1 178 ? 7.252 -6.148 -22.176 1.00 95.31 178 CYS A CA 1
ATOM 1349 C C . CYS A 1 178 ? 7.466 -5.320 -20.902 1.00 95.31 178 CYS A C 1
ATOM 1351 O O . CYS A 1 178 ? 8.443 -4.582 -20.794 1.00 95.31 178 CYS A O 1
ATOM 1353 N N . GLN A 1 179 ? 6.568 -5.475 -19.922 1.00 94.88 179 GLN A N 1
ATOM 1354 C CA . GLN A 1 179 ? 6.688 -4.869 -18.595 1.00 94.88 179 GLN A CA 1
ATOM 1355 C C . GLN A 1 179 ? 6.677 -5.918 -17.478 1.00 94.88 179 GLN A C 1
ATOM 1357 O O . GLN A 1 179 ? 5.805 -6.783 -17.427 1.00 94.88 179 GLN A O 1
ATOM 1362 N N . ALA A 1 180 ? 7.614 -5.800 -16.537 1.00 92.69 180 ALA A N 1
ATOM 1363 C CA . ALA A 1 180 ? 7.718 -6.645 -15.352 1.00 92.69 180 ALA A CA 1
ATOM 1364 C C . ALA A 1 180 ? 7.658 -5.811 -14.062 1.00 92.69 180 ALA A C 1
ATOM 1366 O O . ALA A 1 180 ? 8.141 -4.679 -13.998 1.00 92.69 180 ALA A O 1
ATOM 1367 N N . SER A 1 181 ? 7.055 -6.374 -13.013 1.00 91.19 181 SER A N 1
ATOM 1368 C CA . SER A 1 181 ? 6.983 -5.736 -11.692 1.00 91.19 181 SER A CA 1
ATOM 1369 C C . SER A 1 181 ? 8.308 -5.854 -10.935 1.00 91.19 181 SER A C 1
ATOM 1371 O O . SER A 1 181 ? 8.983 -6.881 -11.013 1.00 91.19 181 SER A O 1
ATOM 1373 N N . MET A 1 182 ? 8.635 -4.831 -10.144 1.00 86.81 182 MET A N 1
ATOM 1374 C CA . MET A 1 182 ? 9.816 -4.818 -9.278 1.00 86.81 182 MET A CA 1
ATOM 1375 C C . MET A 1 182 ? 9.505 -5.342 -7.870 1.00 86.81 182 MET A C 1
ATOM 1377 O O . MET A 1 182 ? 8.421 -5.073 -7.346 1.00 86.81 182 MET A O 1
ATOM 1381 N N . PRO A 1 183 ? 10.432 -6.066 -7.220 1.00 84.44 183 PRO A N 1
ATOM 1382 C CA . PRO A 1 183 ? 10.293 -6.429 -5.815 1.00 84.44 183 PRO A CA 1
ATOM 1383 C C . PRO A 1 183 ? 10.503 -5.207 -4.908 1.00 84.44 183 PRO A C 1
ATOM 1385 O O . PRO A 1 183 ? 11.170 -4.239 -5.276 1.00 84.44 183 PRO A O 1
ATOM 1388 N N . LYS A 1 184 ? 9.952 -5.271 -3.690 1.00 83.00 184 LYS A N 1
ATOM 1389 C CA . LYS A 1 184 ? 10.128 -4.222 -2.676 1.00 83.00 184 LYS A CA 1
ATOM 1390 C C . LYS A 1 184 ? 11.576 -4.170 -2.193 1.00 83.00 184 LYS A C 1
ATOM 1392 O O . LYS A 1 184 ? 12.174 -5.206 -1.909 1.00 83.00 184 LYS A O 1
ATOM 1397 N N . GLY A 1 185 ? 12.081 -2.954 -1.996 1.00 77.56 185 GLY A N 1
ATOM 1398 C CA . GLY A 1 185 ? 13.305 -2.722 -1.238 1.00 77.56 185 GLY A CA 1
ATOM 1399 C C . GLY A 1 185 ? 14.604 -2.851 -2.030 1.00 77.56 185 GLY A C 1
ATOM 1400 O O . GLY A 1 185 ? 15.666 -2.898 -1.435 1.00 77.56 185 GLY A O 1
ATOM 1401 N N . LEU A 1 186 ? 14.597 -2.876 -3.356 1.00 86.69 186 LEU A N 1
ATOM 1402 C CA . LEU A 1 186 ? 15.875 -2.821 -4.070 1.00 86.69 186 LEU A CA 1
ATOM 1403 C C . LEU A 1 186 ? 16.571 -1.474 -3.823 1.00 86.69 186 LEU A C 1
ATOM 1405 O O . LEU A 1 186 ? 15.924 -0.429 -3.795 1.00 86.69 186 LEU A O 1
ATOM 1409 N N . THR A 1 187 ? 17.889 -1.502 -3.668 1.00 88.19 187 THR A N 1
ATOM 1410 C CA . THR A 1 187 ? 18.752 -0.307 -3.590 1.00 88.19 187 THR A CA 1
ATOM 1411 C C . THR A 1 187 ? 19.740 -0.228 -4.748 1.00 88.19 187 THR A C 1
ATOM 1413 O O . THR A 1 187 ? 20.363 0.801 -4.973 1.00 88.19 187 THR A O 1
ATOM 1416 N N . TYR A 1 188 ? 19.866 -1.306 -5.512 1.00 89.44 188 TYR A N 1
ATOM 1417 C CA . TYR A 1 188 ? 20.707 -1.393 -6.689 1.00 89.44 188 TYR A CA 1
ATOM 1418 C C . TYR A 1 188 ? 19.985 -2.214 -7.745 1.00 89.44 188 TYR A C 1
ATOM 1420 O O . TYR A 1 188 ? 19.395 -3.255 -7.428 1.00 89.44 188 TYR A O 1
ATOM 1428 N N . TYR A 1 189 ? 20.080 -1.784 -8.998 1.00 91.06 189 TYR A N 1
ATOM 1429 C CA . TYR A 1 189 ? 19.785 -2.646 -10.131 1.00 91.06 189 TYR A CA 1
ATOM 1430 C C . TYR A 1 189 ? 20.739 -2.378 -11.293 1.00 91.06 189 TYR A C 1
ATOM 1432 O O . TYR A 1 189 ? 21.217 -1.260 -11.487 1.00 91.06 189 TYR A O 1
ATOM 1440 N N . ASN A 1 190 ? 20.950 -3.400 -12.116 1.00 92.00 190 ASN A N 1
ATOM 1441 C CA . ASN A 1 190 ? 21.514 -3.268 -13.452 1.00 92.00 190 ASN A CA 1
ATOM 1442 C C . ASN A 1 190 ? 20.562 -3.865 -14.493 1.00 92.00 190 ASN A C 1
ATOM 1444 O O . ASN A 1 190 ? 19.802 -4.786 -14.195 1.00 92.00 190 ASN A O 1
ATOM 1448 N N . VAL A 1 191 ? 20.606 -3.347 -15.716 1.00 93.50 191 VAL A N 1
ATOM 1449 C CA . VAL A 1 191 ? 19.801 -3.847 -16.833 1.00 93.50 191 VAL A CA 1
ATOM 1450 C C . VAL A 1 191 ? 20.730 -4.361 -17.920 1.00 93.50 191 VAL A C 1
ATOM 1452 O O . VAL A 1 191 ? 21.500 -3.616 -18.511 1.00 93.50 191 VAL A O 1
ATOM 1455 N N . THR A 1 192 ? 20.670 -5.661 -18.189 1.00 91.25 192 THR A N 1
ATOM 1456 C CA . THR A 1 192 ? 21.441 -6.300 -19.257 1.00 91.25 192 THR A CA 1
ATOM 1457 C C . THR A 1 192 ? 20.513 -6.669 -20.398 1.00 91.25 192 THR A C 1
ATOM 1459 O O . THR A 1 192 ? 19.655 -7.535 -20.237 1.00 91.25 192 THR A O 1
ATOM 1462 N N . LEU A 1 193 ? 20.717 -6.050 -21.558 1.00 92.88 193 LEU A N 1
ATOM 1463 C CA . LEU A 1 193 ? 19.956 -6.337 -22.769 1.00 92.88 193 LEU A CA 1
ATOM 1464 C C . LEU A 1 193 ? 20.666 -7.384 -23.643 1.00 92.88 193 LEU A C 1
ATOM 1466 O O . LEU A 1 193 ? 21.897 -7.375 -23.783 1.00 92.88 193 LEU A O 1
ATOM 1470 N N . LYS A 1 194 ? 19.887 -8.300 -24.213 1.00 90.88 194 LYS A N 1
ATOM 1471 C CA . LYS A 1 194 ? 20.317 -9.406 -25.072 1.00 90.88 194 LYS A CA 1
ATOM 1472 C C . LYS A 1 194 ? 19.272 -9.649 -26.161 1.00 90.88 194 LYS A C 1
ATOM 1474 O O . LYS A 1 194 ? 18.128 -9.238 -26.018 1.00 90.88 194 LYS A O 1
ATOM 1479 N N . THR A 1 195 ? 19.667 -10.362 -27.205 1.00 91.19 195 THR A N 1
ATOM 1480 C CA . THR A 1 195 ? 18.793 -10.744 -28.319 1.00 91.19 195 THR A CA 1
ATOM 1481 C C . THR A 1 195 ? 18.789 -12.253 -28.514 1.00 91.19 195 THR A C 1
ATOM 1483 O O . THR A 1 195 ? 19.655 -12.953 -27.976 1.00 91.19 195 THR A O 1
ATOM 1486 N N . LEU A 1 196 ? 17.811 -12.772 -29.259 1.00 90.00 196 LEU A N 1
ATOM 1487 C CA . LEU A 1 196 ? 17.779 -14.191 -29.621 1.00 90.00 196 LEU A CA 1
ATOM 1488 C C . LEU A 1 196 ? 18.505 -14.464 -30.947 1.00 90.00 196 LEU A C 1
ATOM 1490 O O . LEU A 1 196 ? 19.167 -15.497 -31.056 1.00 90.00 196 LEU A O 1
ATOM 1494 N N . HIS A 1 197 ? 18.419 -13.554 -31.923 1.00 90.75 197 HIS A N 1
ATOM 1495 C CA . HIS A 1 197 ? 18.958 -13.730 -33.277 1.00 90.75 197 HIS A CA 1
ATOM 1496 C C . HIS A 1 197 ? 19.667 -12.479 -33.814 1.00 90.75 197 HIS A C 1
ATOM 1498 O O . HIS A 1 197 ? 19.707 -12.279 -35.031 1.00 90.75 197 HIS A O 1
ATOM 1504 N N . ASP A 1 198 ? 20.226 -11.644 -32.930 1.00 90.75 198 ASP A N 1
ATOM 1505 C CA . ASP A 1 198 ? 20.986 -10.441 -33.303 1.00 90.75 198 ASP A CA 1
ATOM 1506 C C . ASP A 1 198 ? 20.240 -9.556 -34.323 1.00 90.75 198 ASP A C 1
ATOM 1508 O O . ASP A 1 198 ? 20.835 -9.031 -35.263 1.00 90.75 198 ASP A O 1
ATOM 1512 N N . HIS A 1 199 ? 18.912 -9.453 -34.160 1.00 91.62 199 HIS A N 1
ATOM 1513 C CA . HIS A 1 199 ? 18.000 -8.680 -35.017 1.00 91.62 199 HIS A CA 1
ATOM 1514 C C . HIS A 1 199 ? 17.975 -9.089 -36.499 1.00 91.62 199 HIS A C 1
ATOM 1516 O O . HIS A 1 199 ? 17.388 -8.389 -37.321 1.00 91.62 199 HIS A O 1
ATOM 1522 N N . SER A 1 200 ? 18.537 -10.246 -36.864 1.00 90.31 200 SER A N 1
ATOM 1523 C CA . SER A 1 200 ? 18.655 -10.691 -38.265 1.00 90.31 200 SER A CA 1
ATOM 1524 C C . SER A 1 200 ? 17.331 -10.725 -39.043 1.00 90.31 200 SER A C 1
ATOM 1526 O O . SER A 1 200 ? 17.328 -10.434 -40.240 1.00 90.31 200 SER A O 1
ATOM 1528 N N . ASP A 1 201 ? 16.214 -11.009 -38.367 1.00 89.38 201 ASP A N 1
ATOM 1529 C CA . ASP A 1 201 ? 14.875 -11.068 -38.968 1.00 89.38 201 ASP A CA 1
ATOM 1530 C C . ASP A 1 201 ? 14.080 -9.747 -38.867 1.00 89.38 201 ASP A C 1
ATOM 1532 O O . ASP A 1 201 ? 13.083 -9.581 -39.568 1.00 89.38 201 ASP A O 1
ATOM 1536 N N . VAL A 1 202 ? 14.499 -8.797 -38.019 1.00 93.25 202 VAL A N 1
ATOM 1537 C CA . VAL A 1 202 ? 13.711 -7.591 -37.670 1.00 93.25 202 VAL A CA 1
ATOM 1538 C C . VAL A 1 202 ? 14.416 -6.265 -37.974 1.00 93.25 202 VAL A C 1
ATOM 1540 O O . VAL A 1 202 ? 13.768 -5.220 -37.939 1.00 93.25 202 VAL A O 1
ATOM 1543 N N . LEU A 1 203 ? 15.690 -6.302 -38.385 1.00 92.38 203 LEU A N 1
ATOM 1544 C CA . LEU A 1 203 ? 16.539 -5.130 -38.659 1.00 92.38 203 LEU A CA 1
ATOM 1545 C C . LEU A 1 203 ? 15.895 -4.092 -39.596 1.00 92.38 203 LEU A C 1
ATOM 1547 O O . LEU A 1 203 ? 16.225 -2.914 -39.554 1.00 92.38 203 LEU A O 1
ATOM 1551 N N . SER A 1 204 ? 14.970 -4.519 -40.462 1.00 91.19 204 SER A N 1
ATOM 1552 C CA . SER A 1 204 ? 14.266 -3.630 -41.397 1.00 91.19 204 SER A CA 1
ATOM 1553 C C . SER A 1 204 ? 13.345 -2.593 -40.737 1.00 91.19 204 SER A C 1
ATOM 1555 O O . SER A 1 204 ? 13.067 -1.572 -41.365 1.00 91.19 204 SER A O 1
ATOM 1557 N N . PHE A 1 205 ? 12.878 -2.841 -39.509 1.00 92.25 205 PHE A N 1
ATOM 1558 C CA . PHE A 1 205 ? 11.982 -1.939 -38.770 1.00 92.25 205 PHE A CA 1
ATOM 1559 C C . PHE A 1 205 ? 12.327 -1.801 -37.276 1.00 92.25 205 PHE A C 1
ATOM 1561 O O . PHE A 1 205 ? 11.754 -0.946 -36.605 1.00 92.25 205 PHE A O 1
ATOM 1568 N N . ASN A 1 206 ? 13.249 -2.617 -36.756 1.00 93.56 206 ASN A N 1
ATOM 1569 C CA . ASN A 1 206 ? 13.780 -2.529 -35.402 1.00 93.56 206 ASN A CA 1
ATOM 1570 C C . ASN A 1 206 ? 15.304 -2.697 -35.435 1.00 93.56 206 ASN A C 1
ATOM 1572 O O . ASN A 1 206 ? 15.800 -3.798 -35.656 1.00 93.56 206 ASN A O 1
ATOM 1576 N N . GLU A 1 207 ? 16.032 -1.596 -35.247 1.00 92.94 207 GLU A N 1
ATOM 1577 C CA . GLU A 1 207 ? 17.503 -1.601 -35.201 1.00 92.94 207 GLU A CA 1
ATOM 1578 C C . GLU A 1 207 ? 18.052 -1.781 -33.780 1.00 92.94 207 GLU A C 1
ATOM 1580 O O . GLU A 1 207 ? 19.217 -2.138 -33.605 1.00 92.94 207 GLU A O 1
ATOM 1585 N N . CYS A 1 208 ? 17.247 -1.468 -32.762 1.00 94.12 208 CYS A N 1
ATOM 1586 C CA . CYS A 1 208 ? 17.695 -1.340 -31.385 1.00 94.12 208 CYS A CA 1
ATOM 1587 C C . CYS A 1 208 ? 16.634 -1.814 -30.395 1.00 94.12 208 CYS A C 1
ATOM 1589 O O . CYS A 1 208 ? 15.476 -1.397 -30.448 1.00 94.12 208 CYS A O 1
ATOM 1591 N N . GLY A 1 209 ? 17.078 -2.581 -29.406 1.00 95.12 209 GLY A N 1
ATOM 1592 C CA . GLY A 1 209 ? 16.306 -2.843 -28.203 1.00 95.12 209 GLY A CA 1
ATOM 1593 C C . GLY A 1 209 ? 16.652 -1.863 -27.082 1.00 95.12 209 GLY A C 1
ATOM 1594 O O . GLY A 1 209 ? 17.770 -1.337 -27.006 1.00 95.12 209 GLY A O 1
ATOM 1595 N N . TYR A 1 210 ? 15.711 -1.678 -26.157 1.00 96.56 210 TYR A N 1
ATOM 1596 C CA . TYR A 1 210 ? 15.842 -0.808 -24.990 1.00 96.56 210 TYR A CA 1
ATOM 1597 C C . TYR A 1 210 ? 15.354 -1.489 -23.714 1.00 96.56 210 TYR A C 1
ATOM 1599 O O . TYR A 1 210 ? 14.382 -2.244 -23.726 1.00 96.56 210 TYR A O 1
ATOM 1607 N N . GLY A 1 211 ? 15.996 -1.175 -22.590 1.00 96.31 211 GLY A N 1
ATOM 1608 C CA . GLY A 1 211 ? 15.588 -1.616 -21.258 1.00 96.31 211 GLY A CA 1
ATOM 1609 C C . GLY A 1 211 ? 15.714 -0.488 -20.241 1.00 96.31 211 GLY A C 1
ATOM 1610 O O . GLY A 1 211 ? 16.781 0.104 -20.102 1.00 96.31 211 GLY A O 1
ATOM 1611 N N . PHE A 1 212 ? 14.641 -0.174 -19.521 1.00 95.88 212 PHE A N 1
ATOM 1612 C CA . PHE A 1 212 ? 14.626 0.928 -18.555 1.00 95.88 212 PHE A CA 1
ATOM 1613 C C . PHE A 1 212 ? 13.572 0.723 -17.468 1.00 95.88 212 PHE A C 1
ATOM 1615 O O . PHE A 1 212 ? 12.736 -0.178 -17.540 1.00 95.88 212 PHE A O 1
ATOM 1622 N N . LEU A 1 213 ? 13.621 1.559 -16.434 1.00 95.38 213 LEU A N 1
ATOM 1623 C CA . LEU A 1 213 ? 12.662 1.551 -15.339 1.00 95.38 213 LEU A CA 1
ATOM 1624 C C . LEU A 1 213 ? 11.774 2.795 -15.444 1.00 95.38 213 LEU A C 1
ATOM 1626 O O . LEU A 1 213 ? 12.270 3.881 -15.710 1.00 95.38 213 LEU A O 1
ATOM 1630 N N . ALA A 1 214 ? 10.466 2.656 -15.249 1.00 95.62 214 ALA A N 1
ATOM 1631 C CA . ALA A 1 214 ? 9.556 3.801 -15.260 1.00 95.62 214 ALA A CA 1
ATOM 1632 C C . ALA A 1 214 ? 8.400 3.603 -14.280 1.00 95.62 214 ALA A C 1
ATOM 1634 O O . ALA A 1 214 ? 7.996 2.474 -13.998 1.00 95.62 214 ALA A O 1
ATOM 1635 N N . GLU A 1 215 ? 7.844 4.702 -13.781 1.00 95.94 215 GLU A N 1
ATOM 1636 C CA . GLU A 1 215 ? 6.617 4.702 -12.990 1.00 95.94 215 GLU A CA 1
ATOM 1637 C C . GLU A 1 215 ? 5.456 4.074 -13.781 1.00 95.94 215 GLU A C 1
ATOM 1639 O O . GLU A 1 215 ? 5.246 4.342 -14.970 1.00 95.94 215 GLU A O 1
ATOM 1644 N N . GLU A 1 216 ? 4.692 3.219 -13.104 1.00 94.75 216 GLU A N 1
ATOM 1645 C CA . GLU A 1 216 ? 3.561 2.495 -13.669 1.00 94.75 216 GLU A CA 1
ATOM 1646 C C . GLU A 1 216 ? 2.562 3.456 -14.332 1.00 94.75 216 GLU A C 1
ATOM 1648 O O . GLU A 1 216 ? 2.116 4.446 -13.751 1.00 94.75 216 GLU A O 1
ATOM 1653 N N . GLY A 1 217 ? 2.220 3.166 -15.590 1.00 92.31 217 GLY A N 1
ATOM 1654 C CA . GLY A 1 217 ? 1.279 3.961 -16.381 1.00 92.31 217 GLY A CA 1
ATOM 1655 C C . GLY A 1 217 ? 1.856 5.221 -17.041 1.00 92.31 217 GLY A C 1
ATOM 1656 O O . GLY A 1 217 ? 1.125 5.866 -17.796 1.00 92.31 217 GLY A O 1
ATOM 1657 N N . LYS A 1 218 ? 3.133 5.576 -16.815 1.00 94.12 218 LYS A N 1
ATOM 1658 C CA . LYS A 1 218 ? 3.781 6.712 -17.503 1.00 94.12 218 LYS A CA 1
ATOM 1659 C C . LYS A 1 218 ? 4.206 6.383 -18.929 1.00 94.12 218 LYS A C 1
ATOM 1661 O O . LYS A 1 218 ? 3.926 7.163 -19.836 1.00 94.12 218 LYS A O 1
ATOM 1666 N N . TYR A 1 219 ? 4.840 5.231 -19.135 1.00 94.12 219 TYR A N 1
ATOM 1667 C CA . TYR A 1 219 ? 5.225 4.788 -20.471 1.00 94.12 219 TYR A CA 1
ATOM 1668 C C . TYR A 1 219 ? 4.053 4.097 -21.173 1.00 94.12 219 TYR A C 1
ATOM 1670 O O . TYR A 1 219 ? 3.442 3.178 -20.622 1.00 94.12 219 TYR A O 1
ATOM 1678 N N . LYS A 1 220 ? 3.759 4.534 -22.401 1.00 93.12 220 LYS A N 1
ATOM 1679 C CA . LYS A 1 220 ? 2.798 3.897 -23.302 1.00 93.12 220 LYS A CA 1
ATOM 1680 C C . LYS A 1 220 ? 3.503 3.583 -24.605 1.00 93.12 220 LYS A C 1
ATOM 1682 O O . LYS A 1 220 ? 3.981 4.492 -25.273 1.00 93.12 220 LYS A O 1
ATOM 1687 N N . PHE A 1 221 ? 3.529 2.304 -24.938 1.00 94.31 221 PHE A N 1
ATOM 1688 C CA . PHE A 1 221 ? 4.226 1.809 -26.109 1.00 94.31 221 PHE A CA 1
ATOM 1689 C C . PHE A 1 221 ? 3.546 2.251 -27.412 1.00 94.31 221 PHE A C 1
ATOM 1691 O O . PHE A 1 221 ? 2.315 2.195 -27.531 1.00 94.31 221 PHE A O 1
ATOM 1698 N N . ASN A 1 222 ? 4.357 2.664 -28.385 1.00 93.25 222 ASN A N 1
ATOM 1699 C CA . ASN A 1 222 ? 3.938 2.972 -29.746 1.00 93.25 222 ASN A CA 1
ATOM 1700 C C . ASN A 1 222 ? 4.810 2.195 -30.741 1.00 93.25 222 ASN A C 1
ATOM 1702 O O . ASN A 1 222 ? 6.014 2.081 -30.542 1.00 93.25 222 ASN A O 1
ATOM 1706 N N . THR A 1 223 ? 4.236 1.697 -31.834 1.00 92.00 223 THR A N 1
ATOM 1707 C CA . THR A 1 223 ? 4.966 0.979 -32.889 1.00 92.00 223 THR A CA 1
ATOM 1708 C C . THR A 1 223 ? 6.125 1.804 -33.442 1.00 92.00 223 THR A C 1
ATOM 1710 O O . THR A 1 223 ? 7.189 1.254 -33.714 1.00 92.00 223 THR A O 1
ATOM 1713 N N . SER A 1 224 ? 5.968 3.133 -33.515 1.00 92.25 224 SER A N 1
ATOM 1714 C CA . SER A 1 224 ? 7.039 4.043 -33.935 1.00 92.25 224 SER A CA 1
ATOM 1715 C C . SER A 1 224 ? 8.278 3.989 -33.042 1.00 92.25 224 SER A C 1
ATOM 1717 O O . SER A 1 224 ? 9.353 4.379 -33.488 1.00 92.25 224 SER A O 1
ATOM 1719 N N . ASP A 1 225 ? 8.154 3.529 -31.796 1.00 93.12 225 ASP A N 1
ATOM 1720 C CA . ASP A 1 225 ? 9.271 3.432 -30.852 1.00 93.12 225 ASP A CA 1
ATOM 1721 C C . ASP A 1 225 ? 10.313 2.402 -31.312 1.00 93.12 225 ASP A C 1
ATOM 1723 O O . ASP A 1 225 ? 11.488 2.552 -30.993 1.00 93.12 225 ASP A O 1
ATOM 1727 N N . LEU A 1 226 ? 9.907 1.403 -32.109 1.00 93.12 226 LEU A N 1
ATOM 1728 C CA . LEU A 1 226 ? 10.806 0.383 -32.664 1.00 93.12 226 LEU A CA 1
ATOM 1729 C C . LEU A 1 226 ? 11.676 0.931 -33.807 1.00 93.12 226 LEU A C 1
ATOM 1731 O O . LEU A 1 226 ? 12.826 0.530 -33.954 1.00 93.12 226 LEU A O 1
ATOM 1735 N N . SER A 1 227 ? 11.135 1.865 -34.594 1.00 90.25 227 SER A N 1
ATOM 1736 C CA . SER A 1 227 ? 11.796 2.442 -35.773 1.00 90.25 227 SER A CA 1
ATOM 1737 C C . SER A 1 227 ? 12.393 3.832 -35.522 1.00 90.25 227 SER A C 1
ATOM 1739 O O . SER A 1 227 ? 12.930 4.463 -36.434 1.00 90.25 227 SER A O 1
ATOM 1741 N N . THR A 1 228 ? 12.216 4.386 -34.320 1.00 89.38 228 THR A N 1
ATOM 1742 C CA . THR A 1 228 ? 12.708 5.725 -33.980 1.00 89.38 228 THR A CA 1
ATOM 1743 C C . THR A 1 228 ? 14.226 5.705 -33.864 1.00 89.38 228 THR A C 1
ATOM 1745 O O . THR A 1 228 ? 14.816 4.760 -33.353 1.00 89.38 228 THR A O 1
ATOM 1748 N N . ASN A 1 229 ? 14.879 6.786 -34.304 1.00 90.81 229 ASN A N 1
ATOM 1749 C CA . ASN A 1 229 ? 16.317 6.936 -34.115 1.00 90.81 229 ASN A CA 1
ATOM 1750 C C . ASN A 1 229 ? 16.688 6.760 -32.633 1.00 90.81 229 ASN A C 1
ATOM 1752 O O . ASN A 1 229 ? 16.136 7.450 -31.771 1.00 90.81 229 ASN A O 1
ATOM 1756 N N . TYR A 1 230 ? 17.649 5.880 -32.352 1.00 89.88 230 TYR A N 1
ATOM 1757 C CA . TYR A 1 230 ? 17.934 5.450 -30.985 1.00 89.88 230 TYR A CA 1
ATOM 1758 C C . TYR A 1 230 ? 18.269 6.596 -30.025 1.00 89.88 230 TYR A C 1
ATOM 1760 O O . TYR A 1 230 ? 17.790 6.608 -28.893 1.00 89.88 230 TYR A O 1
ATOM 1768 N N . SER A 1 231 ? 19.015 7.601 -30.489 1.00 91.94 231 SER A N 1
ATOM 1769 C CA . SER A 1 231 ? 19.362 8.778 -29.691 1.00 91.94 231 SER A CA 1
ATOM 1770 C C . SER A 1 231 ? 18.119 9.580 -29.312 1.00 91.94 231 SER A C 1
ATOM 1772 O O . SER A 1 231 ? 17.993 10.040 -28.181 1.00 91.94 231 SER A O 1
ATOM 1774 N N . ASN A 1 232 ? 17.167 9.724 -30.238 1.00 93.56 232 ASN A N 1
ATOM 1775 C CA . ASN A 1 232 ? 15.916 10.435 -29.978 1.00 93.56 232 ASN A CA 1
ATOM 1776 C C . ASN A 1 232 ? 15.027 9.675 -28.992 1.00 93.56 232 ASN A C 1
ATOM 1778 O O . ASN A 1 232 ? 14.430 10.304 -28.117 1.00 93.56 232 ASN A O 1
ATOM 1782 N N . PHE A 1 233 ? 14.955 8.346 -29.115 1.00 94.56 233 PHE A N 1
ATOM 1783 C CA . PHE A 1 233 ? 14.205 7.514 -28.178 1.00 94.56 233 PHE A CA 1
ATOM 1784 C C . PHE A 1 233 ? 14.773 7.652 -26.761 1.00 94.56 233 PHE A C 1
ATOM 1786 O O . PHE A 1 233 ? 14.047 8.033 -25.845 1.00 94.56 233 PHE A O 1
ATOM 1793 N N . ILE A 1 234 ? 16.085 7.453 -26.596 1.00 94.62 234 ILE A N 1
ATOM 1794 C CA . ILE A 1 234 ? 16.766 7.562 -25.297 1.00 94.62 234 ILE A CA 1
ATOM 1795 C C . ILE A 1 234 ? 16.559 8.946 -24.687 1.00 94.62 234 ILE A C 1
ATOM 1797 O O . ILE A 1 234 ? 16.077 9.041 -23.564 1.00 94.62 234 ILE A O 1
ATOM 1801 N N . ASN A 1 235 ? 16.823 10.018 -25.441 1.00 94.81 235 ASN A N 1
ATOM 1802 C CA . ASN A 1 235 ? 16.657 11.386 -24.947 1.00 94.81 235 ASN A CA 1
ATOM 1803 C C . ASN A 1 235 ? 15.215 11.669 -24.509 1.00 94.81 235 ASN A C 1
ATOM 1805 O O . ASN A 1 235 ? 14.987 12.352 -23.512 1.00 94.81 235 ASN A O 1
ATOM 1809 N N . THR A 1 236 ? 14.229 11.143 -25.239 1.00 95.06 236 THR A N 1
ATOM 1810 C CA . THR A 1 236 ? 12.813 11.294 -24.885 1.00 95.06 236 THR A CA 1
ATOM 1811 C C . THR A 1 236 ? 12.508 10.568 -23.580 1.00 95.06 236 THR A C 1
ATOM 1813 O O . THR A 1 236 ? 11.920 11.155 -22.676 1.00 95.06 236 THR A O 1
ATOM 1816 N N . ILE A 1 237 ? 12.932 9.312 -23.444 1.00 96.06 237 ILE A N 1
ATOM 1817 C CA . ILE A 1 237 ? 12.676 8.515 -22.242 1.00 96.06 237 ILE A CA 1
ATOM 1818 C C . ILE A 1 237 ? 13.393 9.106 -21.021 1.00 96.06 237 ILE A C 1
ATOM 1820 O O . ILE A 1 237 ? 12.746 9.341 -20.003 1.00 96.06 237 ILE A O 1
ATOM 1824 N N . GLU A 1 238 ? 14.679 9.435 -21.125 1.00 94.50 238 GLU A N 1
ATOM 1825 C CA . GLU A 1 238 ? 15.469 9.992 -20.016 1.00 94.50 238 GLU A CA 1
ATOM 1826 C C . GLU A 1 238 ? 15.020 11.402 -19.598 1.00 94.50 238 GLU A C 1
ATOM 1828 O O . GLU A 1 238 ? 15.281 11.810 -18.473 1.00 94.50 238 GLU A O 1
ATOM 1833 N N . SER A 1 239 ? 14.294 12.139 -20.450 1.00 92.38 239 SER A N 1
ATOM 1834 C CA . SER A 1 239 ? 13.745 13.466 -20.114 1.00 92.38 239 SER A CA 1
ATOM 1835 C C . SER A 1 239 ? 12.277 13.464 -19.681 1.00 92.38 239 SER A C 1
ATOM 1837 O O . SER A 1 239 ? 11.781 14.491 -19.218 1.00 92.38 239 SER A O 1
ATOM 1839 N N . THR A 1 240 ? 11.560 12.343 -19.819 1.00 94.75 240 THR A N 1
ATOM 1840 C CA . THR A 1 240 ? 10.109 12.289 -19.552 1.00 94.75 240 THR A CA 1
ATOM 1841 C C . THR A 1 240 ? 9.686 11.198 -18.578 1.00 94.75 240 THR A C 1
ATOM 1843 O O . THR A 1 240 ? 8.617 11.321 -17.978 1.00 94.75 240 THR A O 1
ATOM 1846 N N . MET A 1 241 ? 10.492 10.148 -18.394 1.00 95.75 241 MET A N 1
ATOM 1847 C CA . MET A 1 241 ? 10.115 8.990 -17.586 1.00 95.75 241 MET A CA 1
ATOM 1848 C C . MET A 1 241 ? 10.703 9.075 -16.171 1.00 95.75 241 MET A C 1
ATOM 1850 O O . MET A 1 241 ? 11.925 9.010 -16.005 1.00 95.75 241 MET A O 1
ATOM 1854 N N . PRO A 1 242 ? 9.848 9.185 -15.136 1.00 96.62 242 PRO A N 1
ATOM 1855 C CA . PRO A 1 242 ? 10.293 9.163 -13.753 1.00 96.62 242 PRO A CA 1
ATOM 1856 C C . PRO A 1 242 ? 10.427 7.730 -13.224 1.00 96.62 242 PRO A C 1
ATOM 1858 O O . PRO A 1 242 ? 9.643 6.844 -13.566 1.00 96.62 242 PRO A O 1
ATOM 1861 N N . VAL A 1 243 ? 11.363 7.543 -12.301 1.00 95.69 243 VAL A N 1
ATOM 1862 C CA . VAL A 1 243 ? 11.510 6.378 -11.426 1.00 95.69 243 VAL A CA 1
ATOM 1863 C C . VAL A 1 243 ? 11.156 6.797 -10.004 1.00 95.69 243 VAL A C 1
ATOM 1865 O O . VAL A 1 243 ? 11.674 7.790 -9.498 1.00 95.69 243 VAL A O 1
ATOM 1868 N N . VAL A 1 244 ? 10.277 6.041 -9.349 1.00 94.75 244 VAL A N 1
ATOM 1869 C CA . VAL A 1 244 ? 9.779 6.322 -7.998 1.00 94.75 244 VAL A CA 1
ATOM 1870 C C . VAL A 1 244 ? 10.672 5.671 -6.944 1.00 94.75 244 VAL A C 1
ATOM 1872 O O . VAL A 1 244 ? 10.849 4.450 -6.918 1.00 94.75 244 VAL A O 1
ATOM 1875 N N . LEU A 1 245 ? 11.191 6.480 -6.032 1.00 92.38 245 LEU A N 1
ATOM 1876 C CA . LEU A 1 245 ? 11.933 6.057 -4.855 1.00 92.38 245 LEU A CA 1
ATOM 1877 C C . LEU A 1 245 ? 11.077 6.268 -3.603 1.00 92.38 245 LEU A C 1
ATOM 1879 O O . LEU A 1 245 ? 10.581 7.369 -3.335 1.00 92.38 245 LEU A O 1
ATOM 1883 N N . ASP A 1 246 ? 10.951 5.206 -2.816 1.00 90.12 246 ASP A N 1
ATOM 1884 C CA . ASP A 1 246 ? 10.475 5.289 -1.441 1.00 90.12 246 ASP A CA 1
ATOM 1885 C C . ASP A 1 246 ? 11.632 5.785 -0.564 1.00 90.12 246 ASP A C 1
ATOM 1887 O O . ASP A 1 246 ? 12.795 5.452 -0.805 1.00 90.12 246 ASP A O 1
ATOM 1891 N N . TRP A 1 247 ? 11.324 6.587 0.457 1.00 89.69 247 TRP A N 1
ATOM 1892 C CA . TRP A 1 247 ? 12.334 7.201 1.323 1.00 89.69 247 TRP A CA 1
ATOM 1893 C C . TRP A 1 247 ? 11.986 7.099 2.812 1.00 89.69 247 TRP A C 1
ATOM 1895 O O . TRP A 1 247 ? 10.817 7.076 3.166 1.00 89.69 247 TRP A O 1
ATOM 1905 N N . VAL A 1 248 ? 12.954 7.067 3.722 1.00 88.88 248 VAL A N 1
ATOM 1906 C CA . VAL A 1 248 ? 12.704 6.997 5.177 1.00 88.88 248 VAL A CA 1
ATOM 1907 C C . VAL A 1 248 ? 13.642 7.915 5.950 1.00 88.88 248 VAL A C 1
ATOM 1909 O O . VAL A 1 248 ? 14.766 8.151 5.524 1.00 88.88 248 VAL A O 1
ATOM 1912 N N . ILE A 1 249 ? 13.209 8.407 7.113 1.00 86.31 249 ILE A N 1
ATOM 1913 C CA . ILE A 1 249 ? 14.004 9.340 7.932 1.00 86.31 249 ILE A CA 1
ATOM 1914 C C . ILE A 1 249 ? 15.199 8.646 8.591 1.00 86.31 249 ILE A C 1
ATOM 1916 O O . ILE A 1 249 ? 16.304 9.181 8.621 1.00 86.31 249 ILE A O 1
ATOM 1920 N N . LYS A 1 250 ? 14.983 7.442 9.130 1.00 77.38 250 LYS A N 1
ATOM 1921 C CA . LYS A 1 250 ? 16.038 6.595 9.697 1.00 77.38 250 LYS A CA 1
ATOM 1922 C C . LYS A 1 250 ? 15.849 5.164 9.231 1.00 77.38 250 LYS A C 1
ATOM 1924 O O . LYS A 1 250 ? 14.831 4.542 9.527 1.00 77.38 250 LYS A O 1
ATOM 1929 N N . SER A 1 251 ? 16.861 4.654 8.539 1.00 73.00 251 SER A N 1
ATOM 1930 C CA . SER A 1 251 ? 16.878 3.279 8.051 1.00 73.00 251 SER A CA 1
ATOM 1931 C C . SER A 1 251 ? 16.904 2.274 9.211 1.00 73.00 251 SER A C 1
ATOM 1933 O O . SER A 1 251 ? 17.617 2.489 10.196 1.00 73.00 251 SER A O 1
ATOM 1935 N N . ASN A 1 252 ? 16.154 1.175 9.102 1.00 72.94 252 ASN A N 1
ATOM 1936 C CA . ASN A 1 252 ? 16.074 0.084 10.088 1.00 72.94 252 ASN A CA 1
ATOM 1937 C C . ASN A 1 252 ? 15.663 0.526 11.509 1.00 72.94 252 ASN A C 1
ATOM 1939 O O . ASN A 1 252 ? 16.113 -0.041 12.511 1.00 72.94 252 ASN A O 1
ATOM 1943 N N . LYS A 1 253 ? 14.823 1.560 11.614 1.00 78.19 253 LYS A N 1
ATOM 1944 C CA . LYS A 1 253 ? 14.220 2.021 12.871 1.00 78.19 253 LYS A CA 1
ATOM 1945 C C . LYS A 1 253 ? 12.703 2.070 12.731 1.00 78.19 253 LYS A C 1
ATOM 1947 O O . LYS A 1 253 ? 12.207 2.485 11.692 1.00 78.19 253 LYS A O 1
ATOM 1952 N N . SER A 1 254 ? 12.000 1.677 13.786 1.00 82.12 254 SER A N 1
ATOM 1953 C CA . SER A 1 254 ? 10.543 1.802 13.892 1.00 82.12 254 SER A CA 1
ATOM 1954 C C . SER A 1 254 ? 10.175 2.981 14.796 1.00 82.12 254 SER A C 1
ATOM 1956 O O . SER A 1 254 ? 11.005 3.447 15.587 1.00 82.12 254 SER A O 1
ATOM 1958 N N . CYS A 1 255 ? 8.933 3.440 14.684 1.00 83.00 255 CYS A N 1
ATOM 1959 C CA . CYS A 1 255 ? 8.305 4.406 15.576 1.00 83.00 255 CYS A CA 1
ATOM 1960 C C . CYS A 1 255 ? 8.355 4.033 17.065 1.00 83.00 255 CYS A C 1
ATOM 1962 O O . CYS A 1 255 ? 8.307 4.940 17.894 1.00 83.00 255 CYS A O 1
ATOM 1964 N N . ASP A 1 256 ? 8.510 2.749 17.407 1.00 73.19 256 ASP A N 1
ATOM 1965 C CA . ASP A 1 256 ? 8.618 2.270 18.796 1.00 73.19 256 ASP A CA 1
ATOM 1966 C C . ASP A 1 256 ? 9.974 2.587 19.462 1.00 73.19 256 ASP A C 1
ATOM 1968 O O . ASP A 1 256 ? 10.194 2.285 20.637 1.00 73.19 256 ASP A O 1
ATOM 1972 N N . ALA A 1 257 ? 10.922 3.185 18.734 1.00 65.25 257 ALA A N 1
ATOM 1973 C CA . ALA A 1 257 ? 12.184 3.632 19.315 1.00 65.25 257 ALA A CA 1
ATOM 1974 C C . ALA A 1 257 ? 11.972 4.831 20.267 1.00 65.25 257 ALA A C 1
ATOM 1976 O O . ALA A 1 257 ? 11.293 5.789 19.911 1.00 65.25 257 ALA A O 1
ATOM 1977 N N . GLU A 1 258 ? 12.633 4.823 21.437 1.00 56.25 258 GLU A N 1
ATOM 1978 C CA . GLU A 1 258 ? 12.481 5.807 22.539 1.00 56.25 258 GLU A CA 1
ATOM 1979 C C . GLU A 1 258 ? 12.621 7.297 22.147 1.00 56.25 258 GLU A C 1
ATOM 1981 O O . GLU A 1 258 ? 12.211 8.164 22.914 1.00 56.25 258 GLU A O 1
ATOM 1986 N N . VAL A 1 259 ? 13.180 7.619 20.972 1.00 65.69 259 VAL A N 1
ATOM 1987 C CA . VAL A 1 259 ? 13.284 8.989 20.441 1.00 65.69 259 VAL A CA 1
ATOM 1988 C C . VAL A 1 259 ? 13.062 8.978 18.923 1.00 65.69 259 VAL A C 1
ATOM 1990 O O . VAL A 1 259 ? 13.979 8.662 18.153 1.00 65.69 259 VAL A O 1
ATOM 1993 N N . ASN A 1 260 ? 11.856 9.340 18.477 1.00 71.31 260 ASN A N 1
ATOM 1994 C CA . ASN A 1 260 ? 11.596 9.676 17.074 1.00 71.31 260 ASN A CA 1
ATOM 1995 C C . ASN A 1 260 ? 11.884 11.173 16.811 1.00 71.31 260 ASN A C 1
ATOM 1997 O O . ASN A 1 260 ? 12.116 11.948 17.733 1.00 71.31 260 ASN A O 1
ATOM 2001 N N . VAL A 1 261 ? 11.971 11.554 15.535 1.00 81.69 261 VAL A N 1
ATOM 2002 C CA . VAL A 1 261 ? 12.341 12.922 15.091 1.00 81.69 261 VAL A CA 1
ATOM 2003 C C . VAL A 1 261 ? 11.090 13.775 14.816 1.00 81.69 261 VAL A C 1
ATOM 2005 O O . VAL A 1 261 ? 11.198 14.939 14.448 1.00 81.69 261 VAL A O 1
ATOM 2008 N N . CYS A 1 262 ? 9.897 13.199 14.973 1.00 85.88 262 CYS A N 1
ATOM 2009 C CA . CYS A 1 262 ? 8.642 13.890 14.711 1.00 85.88 262 CYS A CA 1
ATOM 2010 C C . CYS A 1 262 ? 8.425 14.968 15.775 1.00 85.88 262 CYS A C 1
ATOM 2012 O O . CYS A 1 262 ? 8.500 14.678 16.968 1.00 85.88 262 CYS A O 1
ATOM 2014 N N . ASN A 1 263 ? 8.163 16.201 15.351 1.00 80.50 263 ASN A N 1
ATOM 2015 C CA . ASN A 1 263 ? 8.002 17.340 16.245 1.00 80.50 263 ASN A CA 1
ATOM 2016 C C . ASN A 1 263 ? 6.590 17.945 16.151 1.00 80.50 263 ASN A C 1
ATOM 2018 O O . ASN A 1 263 ? 5.904 17.829 15.130 1.00 80.50 263 ASN A O 1
ATOM 2022 N N . GLY A 1 264 ? 6.155 18.606 17.225 1.00 83.19 264 GLY A N 1
ATOM 2023 C CA . GLY A 1 264 ? 4.853 19.275 17.312 1.00 83.19 264 GLY A CA 1
ATOM 2024 C C . GLY A 1 264 ? 3.648 18.328 17.221 1.00 83.19 264 GLY A C 1
ATOM 2025 O O . GLY A 1 264 ? 3.695 17.191 17.687 1.00 83.19 264 GLY A O 1
ATOM 2026 N N . ASN A 1 265 ? 2.556 18.808 16.615 1.00 88.38 265 ASN A N 1
ATOM 2027 C CA . ASN A 1 265 ? 1.320 18.046 16.393 1.00 88.38 265 ASN A CA 1
ATOM 2028 C C . ASN A 1 265 ? 1.465 17.098 15.190 1.00 88.38 265 ASN A C 1
ATOM 2030 O O . ASN A 1 265 ? 0.828 17.258 14.148 1.00 88.38 265 ASN A O 1
ATOM 2034 N N . SER A 1 266 ? 2.359 16.121 15.312 1.00 90.19 266 SER A N 1
ATOM 2035 C CA . SER A 1 266 ? 2.629 15.125 14.278 1.00 90.19 266 SER A CA 1
ATOM 2036 C C . SER A 1 266 ? 2.588 13.703 14.832 1.00 90.19 266 SER A C 1
ATOM 2038 O O . SER A 1 266 ? 2.673 13.463 16.034 1.00 90.19 266 SER A O 1
ATOM 2040 N N . SER A 1 267 ? 2.415 12.740 13.932 1.00 89.88 267 SER A N 1
ATOM 2041 C CA . SER A 1 267 ? 2.396 11.312 14.221 1.00 89.88 267 SER A CA 1
ATOM 2042 C C . SER A 1 267 ? 3.490 10.598 13.438 1.00 89.88 267 SER A C 1
ATOM 2044 O O . SER A 1 267 ? 3.741 10.896 12.267 1.00 89.88 267 SER A O 1
ATOM 2046 N N . CYS A 1 268 ? 4.139 9.644 14.101 1.00 89.62 268 CYS A N 1
ATOM 2047 C CA . CYS A 1 268 ? 5.077 8.723 13.478 1.00 89.62 268 CYS A CA 1
ATOM 2048 C C . CYS A 1 268 ? 4.312 7.552 12.857 1.00 89.62 268 CYS A C 1
ATOM 2050 O O . CYS A 1 268 ? 3.383 7.027 13.473 1.00 89.62 268 CYS A O 1
ATOM 2052 N N . TYR A 1 269 ? 4.714 7.122 11.664 1.00 88.88 269 TYR A N 1
ATOM 2053 C CA . TYR A 1 269 ? 4.247 5.873 11.073 1.00 88.88 269 TYR A CA 1
ATOM 2054 C C . TYR A 1 269 ? 5.395 5.114 10.400 1.00 88.88 269 TYR A C 1
ATOM 2056 O O . TYR A 1 269 ? 6.264 5.707 9.753 1.00 88.88 269 TYR A O 1
ATOM 2064 N N . ASP A 1 270 ? 5.384 3.791 10.552 1.00 86.94 270 ASP A N 1
ATOM 2065 C CA . ASP A 1 270 ? 6.347 2.908 9.901 1.00 86.94 270 ASP A CA 1
ATOM 2066 C C . ASP A 1 270 ? 6.006 2.755 8.417 1.00 86.94 270 ASP A C 1
ATOM 2068 O O . ASP A 1 270 ? 4.845 2.584 8.036 1.00 86.94 270 ASP A O 1
ATOM 2072 N N . VAL A 1 271 ? 7.028 2.819 7.563 1.00 82.31 271 VAL A N 1
ATOM 2073 C CA . VAL A 1 271 ? 6.862 2.617 6.121 1.00 82.31 271 VAL A CA 1
ATOM 2074 C C . VAL A 1 271 ? 6.822 1.114 5.834 1.00 82.31 271 VAL A C 1
ATOM 2076 O O . VAL A 1 271 ? 7.637 0.344 6.355 1.00 82.31 271 VAL A O 1
ATOM 2079 N N . GLU A 1 272 ? 5.863 0.680 5.009 1.00 69.06 272 GLU A N 1
ATOM 2080 C CA . GLU A 1 272 ? 5.705 -0.728 4.631 1.00 69.06 272 GLU A CA 1
ATOM 2081 C C . GLU A 1 272 ? 7.027 -1.333 4.129 1.00 69.06 272 GLU A C 1
ATOM 2083 O O . GLU A 1 272 ? 7.678 -0.788 3.242 1.00 69.06 272 GLU A O 1
ATOM 2088 N N . GLY A 1 273 ? 7.407 -2.496 4.665 1.00 62.47 273 GLY A N 1
ATOM 2089 C CA . GLY A 1 273 ? 8.686 -3.149 4.357 1.00 62.47 273 GLY A CA 1
ATOM 2090 C C . GLY A 1 273 ? 9.744 -3.021 5.457 1.00 62.47 273 GLY A C 1
ATOM 2091 O O . GLY A 1 273 ? 10.833 -3.566 5.298 1.00 62.47 273 GLY A O 1
ATOM 2092 N N . GLY A 1 274 ? 9.430 -2.357 6.579 1.00 57.75 274 GLY A N 1
ATOM 2093 C CA . GLY A 1 274 ? 10.204 -2.435 7.829 1.00 57.75 274 GLY A CA 1
ATOM 2094 C C . GLY A 1 274 ? 11.565 -1.736 7.797 1.00 57.75 274 GLY A C 1
ATOM 2095 O O . GLY A 1 274 ? 12.401 -1.972 8.667 1.00 57.75 274 GLY A O 1
ATOM 2096 N N . ARG A 1 275 ? 11.805 -0.882 6.796 1.00 71.81 275 ARG A N 1
ATOM 2097 C CA . ARG A 1 275 ? 13.094 -0.206 6.592 1.00 71.81 275 ARG A CA 1
ATOM 2098 C C . ARG A 1 275 ? 13.185 1.175 7.215 1.00 71.81 275 ARG A C 1
ATOM 2100 O O . ARG A 1 275 ? 14.228 1.793 7.079 1.00 71.81 275 ARG A O 1
ATOM 2107 N N . GLY A 1 276 ? 12.164 1.668 7.904 1.00 84.19 276 GLY A N 1
ATOM 2108 C CA . GLY A 1 276 ? 12.218 2.975 8.550 1.00 84.19 276 GLY A CA 1
ATOM 2109 C C . GLY A 1 276 ? 10.841 3.543 8.867 1.00 84.19 276 GLY A C 1
ATOM 2110 O O . GLY A 1 276 ? 9.818 2.918 8.585 1.00 84.19 276 GLY A O 1
ATOM 2111 N N . TYR A 1 277 ? 10.833 4.765 9.390 1.00 87.56 277 TYR A N 1
ATOM 2112 C CA . TYR A 1 277 ? 9.620 5.517 9.696 1.00 87.56 277 TYR A CA 1
ATOM 2113 C C . TYR A 1 277 ? 9.622 6.901 9.038 1.00 87.56 277 TYR A C 1
ATOM 2115 O O . TYR A 1 277 ? 10.663 7.419 8.607 1.00 87.56 277 TYR A O 1
ATOM 2123 N N . ARG A 1 278 ? 8.437 7.508 8.997 1.00 89.31 278 ARG A N 1
ATOM 2124 C CA . ARG A 1 278 ? 8.189 8.898 8.601 1.00 89.31 278 ARG A CA 1
ATOM 2125 C C . ARG A 1 278 ? 7.272 9.583 9.606 1.00 89.31 278 ARG A C 1
ATOM 2127 O O . ARG A 1 278 ? 6.619 8.931 10.418 1.00 89.31 278 ARG A O 1
ATOM 2134 N N . CYS A 1 279 ? 7.219 10.904 9.521 1.00 89.00 279 CYS A N 1
ATOM 2135 C CA . CYS A 1 279 ? 6.309 11.737 10.289 1.00 89.00 279 CYS A CA 1
ATOM 2136 C C . CYS A 1 279 ? 5.271 12.362 9.354 1.00 89.00 279 CYS A C 1
ATOM 2138 O O . CYS A 1 279 ? 5.592 12.747 8.229 1.00 89.00 279 CYS A O 1
ATOM 2140 N N . LYS A 1 280 ? 4.032 12.475 9.826 1.00 90.75 280 LYS A N 1
ATOM 2141 C CA . LYS A 1 280 ? 2.955 13.231 9.175 1.00 90.75 280 LYS A CA 1
ATOM 2142 C C . LYS A 1 280 ? 2.254 14.106 10.202 1.00 90.75 280 LYS A C 1
ATOM 2144 O O . LYS A 1 280 ? 2.157 13.705 11.362 1.00 90.75 280 LYS A O 1
ATOM 2149 N N . CYS A 1 281 ? 1.748 15.265 9.799 1.00 90.88 281 CYS A N 1
ATOM 2150 C CA . CYS A 1 281 ? 0.873 16.044 10.671 1.00 90.88 281 CYS A CA 1
ATOM 2151 C C . CYS A 1 281 ? -0.382 15.236 11.024 1.00 90.88 281 CYS A C 1
ATOM 2153 O O . CYS A 1 281 ? -0.822 14.389 10.241 1.00 90.88 281 CYS A O 1
ATOM 2155 N N . ILE A 1 282 ? -0.898 15.428 12.240 1.00 91.12 282 ILE A N 1
ATOM 2156 C CA . ILE A 1 282 ? -2.210 14.879 12.600 1.00 91.12 282 ILE A CA 1
ATOM 2157 C C . ILE A 1 282 ? -3.313 15.663 11.877 1.00 91.12 282 ILE A C 1
ATOM 2159 O O . ILE A 1 282 ? -3.098 16.804 11.470 1.00 91.12 282 ILE A O 1
ATOM 2163 N N . ASP A 1 283 ? -4.481 15.047 11.707 1.00 90.88 283 ASP A N 1
ATOM 2164 C CA . ASP A 1 283 ? -5.610 15.679 11.019 1.00 90.88 283 ASP A CA 1
ATOM 2165 C C . ASP A 1 283 ? -5.985 17.016 11.692 1.00 90.88 283 ASP A C 1
ATOM 2167 O O . ASP A 1 283 ? -5.996 17.112 12.921 1.00 90.88 283 ASP A O 1
ATOM 2171 N N . GLY A 1 284 ? -6.264 18.044 10.883 1.00 88.06 284 GLY A N 1
ATOM 2172 C CA . GLY A 1 284 ? -6.501 19.420 11.349 1.00 88.06 284 GLY A CA 1
ATOM 2173 C C . GLY A 1 284 ? -5.233 20.270 11.513 1.00 88.06 284 GLY A C 1
ATOM 2174 O O . GLY A 1 284 ? -5.320 21.430 11.901 1.00 88.06 284 GLY A O 1
ATOM 2175 N N . PHE A 1 285 ? -4.052 19.720 11.207 1.00 90.94 285 PHE A N 1
ATOM 2176 C CA . PHE A 1 285 ? -2.780 20.440 11.257 1.00 90.94 285 PHE A CA 1
ATOM 2177 C C . PHE A 1 285 ? -2.028 20.355 9.925 1.00 90.94 285 PHE A C 1
ATOM 2179 O O . PHE A 1 285 ? -2.029 19.321 9.257 1.00 90.94 285 PHE A O 1
ATOM 2186 N N . GLU A 1 286 ? -1.325 21.428 9.569 1.00 89.25 286 GLU A N 1
ATOM 2187 C CA . GLU A 1 286 ? -0.501 21.538 8.364 1.00 89.25 286 GLU A CA 1
ATOM 2188 C C . GLU A 1 286 ? 0.925 22.010 8.675 1.00 89.25 286 GLU A C 1
ATOM 2190 O O . GLU A 1 286 ? 1.232 22.485 9.768 1.00 89.25 286 GLU A O 1
ATOM 2195 N N . GLY A 1 287 ? 1.824 21.878 7.703 1.00 87.88 287 GLY A N 1
ATOM 2196 C CA . GLY A 1 287 ? 3.222 22.287 7.826 1.00 87.88 287 GLY A CA 1
ATOM 2197 C C . GLY A 1 287 ? 4.190 21.109 7.816 1.00 87.88 287 GLY A C 1
ATOM 2198 O O . GLY A 1 287 ? 3.871 20.016 7.349 1.00 87.88 287 GLY A O 1
ATOM 2199 N N . ASN A 1 288 ? 5.412 21.346 8.292 1.00 88.50 288 ASN A N 1
ATOM 2200 C CA . ASN A 1 288 ? 6.493 20.373 8.202 1.00 88.50 288 ASN A CA 1
ATOM 2201 C C . ASN A 1 288 ? 6.757 19.718 9.574 1.00 88.50 288 ASN A C 1
ATOM 2203 O O . ASN A 1 288 ? 7.274 20.389 10.472 1.00 88.50 288 ASN A O 1
ATOM 2207 N N . PRO A 1 289 ? 6.473 18.412 9.751 1.00 89.94 289 PRO A N 1
ATOM 2208 C CA . PRO A 1 289 ? 6.599 17.726 11.040 1.00 89.94 289 PRO A CA 1
ATOM 2209 C C . PRO A 1 289 ? 8.050 17.545 11.513 1.00 89.94 289 PRO A C 1
ATOM 2211 O O . PRO A 1 289 ? 8.273 17.039 12.612 1.00 89.94 289 PRO A O 1
ATOM 2214 N N . TYR A 1 290 ? 9.036 17.911 10.693 1.00 87.56 290 TYR A N 1
ATOM 2215 C CA . TYR A 1 290 ? 10.459 17.740 10.977 1.00 87.56 290 TYR A CA 1
ATOM 2216 C C . TYR A 1 290 ? 11.167 19.053 11.357 1.00 87.56 290 TYR A C 1
ATOM 2218 O O . TYR A 1 290 ? 12.346 19.023 11.708 1.00 87.56 290 TYR A O 1
ATOM 2226 N N . LEU A 1 291 ? 10.487 20.202 11.264 1.00 88.31 291 LEU A N 1
ATOM 2227 C CA . LEU A 1 291 ? 11.027 21.510 11.655 1.00 88.31 291 LEU A CA 1
ATOM 2228 C C . LEU A 1 291 ? 10.652 21.866 13.101 1.00 88.31 291 LEU A C 1
ATOM 2230 O O . LEU A 1 291 ? 9.709 21.317 13.669 1.00 88.31 291 LEU A O 1
ATOM 2234 N N . ASP A 1 292 ? 11.351 22.840 13.691 1.00 81.06 292 ASP A N 1
ATOM 2235 C CA . ASP A 1 292 ? 11.129 23.271 15.082 1.00 81.06 292 ASP A CA 1
ATOM 2236 C C . ASP A 1 292 ? 9.717 23.821 15.336 1.00 81.06 292 ASP A C 1
ATOM 2238 O O . ASP A 1 292 ? 9.153 23.611 16.406 1.00 81.06 292 ASP A O 1
ATOM 2242 N N . GLN A 1 293 ? 9.133 24.500 14.342 1.00 81.12 293 GLN A N 1
ATOM 2243 C CA . GLN A 1 293 ? 7.751 24.998 14.397 1.00 81.12 293 GLN A CA 1
ATOM 2244 C C . GLN A 1 293 ? 6.711 23.874 14.234 1.00 81.12 293 GLN A C 1
ATOM 2246 O O . GLN A 1 293 ? 5.542 24.080 14.554 1.00 81.12 293 GLN A O 1
ATOM 2251 N N . GLY A 1 294 ? 7.135 22.704 13.740 1.00 85.31 294 GLY A N 1
ATOM 2252 C CA . GLY A 1 294 ? 6.312 21.515 13.543 1.00 85.31 294 GLY A CA 1
ATOM 2253 C C . GLY A 1 294 ? 5.050 21.750 12.710 1.00 85.31 294 GLY A C 1
ATOM 2254 O O . GLY A 1 294 ? 4.988 22.626 11.844 1.00 85.31 294 GLY A O 1
ATOM 2255 N N . CYS A 1 295 ? 4.037 20.936 13.001 1.00 90.56 295 CYS A N 1
ATOM 2256 C CA . CYS A 1 295 ? 2.700 21.068 12.435 1.00 90.56 295 CYS A CA 1
ATOM 2257 C C . CYS A 1 295 ? 1.874 22.102 13.209 1.00 90.56 295 CYS A C 1
ATOM 2259 O O . CYS A 1 295 ? 1.733 22.006 14.435 1.00 90.56 295 CYS A O 1
ATOM 2261 N N . GLN A 1 296 ? 1.319 23.063 12.478 1.00 89.69 296 GLN A N 1
ATOM 2262 C CA . GLN A 1 296 ? 0.504 24.165 12.974 1.00 89.69 296 GLN A CA 1
ATOM 2263 C C . GLN A 1 296 ? -0.971 23.922 12.681 1.00 89.69 296 GLN A C 1
ATOM 2265 O O . GLN A 1 296 ? -1.323 23.187 11.767 1.00 89.69 296 GLN A O 1
ATOM 2270 N N . ASP A 1 297 ? -1.815 24.512 13.513 1.00 91.00 297 ASP A N 1
ATOM 2271 C CA . ASP A 1 297 ? -3.266 24.430 13.399 1.00 91.00 297 ASP A CA 1
ATOM 2272 C C . ASP A 1 297 ? -3.740 25.022 12.068 1.00 91.00 297 ASP A C 1
ATOM 2274 O O . ASP A 1 297 ? -3.386 26.161 11.748 1.00 91.00 297 ASP A O 1
ATOM 2278 N N . ILE A 1 298 ? -4.522 24.260 11.300 1.00 91.06 298 ILE A N 1
ATOM 2279 C CA . ILE A 1 298 ? -5.157 24.789 10.092 1.00 91.06 298 ILE A CA 1
ATOM 2280 C C . ILE A 1 298 ? -6.251 25.734 10.559 1.00 91.06 298 ILE A C 1
ATOM 2282 O O . ILE A 1 298 ? -7.123 25.335 11.314 1.00 91.06 298 ILE A O 1
ATOM 2286 N N . ASN A 1 299 ? -6.229 26.983 10.098 1.00 91.25 299 ASN A N 1
ATOM 2287 C CA . ASN A 1 299 ? -7.348 27.882 10.341 1.00 91.25 299 ASN A CA 1
ATOM 2288 C C . ASN A 1 299 ? -8.368 27.737 9.215 1.00 91.25 299 ASN A C 1
ATOM 2290 O O . ASN A 1 299 ? -8.319 28.468 8.222 1.00 91.25 299 ASN A O 1
ATOM 2294 N N . GLU A 1 300 ? -9.303 26.806 9.377 1.00 92.94 300 GLU A N 1
ATOM 2295 C CA . GLU A 1 300 ? -10.296 26.489 8.350 1.00 92.94 300 GLU A CA 1
ATOM 2296 C C . GLU A 1 300 ? -11.212 27.679 8.031 1.00 92.94 300 GLU A C 1
ATOM 2298 O O . GLU A 1 300 ? -11.739 27.788 6.928 1.00 92.94 300 GLU A O 1
ATOM 2303 N N . CYS A 1 301 ? -11.352 28.639 8.953 1.00 90.81 301 CYS A N 1
ATOM 2304 C CA . CYS A 1 301 ? -12.130 29.855 8.714 1.00 90.81 301 CYS A CA 1
ATOM 2305 C C . CYS A 1 301 ? -11.514 30.794 7.664 1.00 90.81 301 CYS A C 1
ATOM 2307 O O . CYS A 1 301 ? -12.199 31.713 7.210 1.00 90.81 301 CYS A O 1
ATOM 2309 N N . ASN A 1 302 ? -10.248 30.593 7.286 1.00 92.00 302 ASN A N 1
ATOM 2310 C CA . ASN A 1 302 ? -9.597 31.352 6.218 1.00 92.00 302 ASN A CA 1
ATOM 2311 C C . ASN A 1 302 ? -9.802 30.728 4.827 1.00 92.00 302 ASN A C 1
ATOM 2313 O O . ASN A 1 302 ? -9.584 31.419 3.833 1.00 92.00 302 ASN A O 1
ATOM 2317 N N . ASP A 1 303 ? -10.221 29.460 4.747 1.00 88.62 303 ASP A N 1
ATOM 2318 C CA . ASP A 1 303 ? -10.419 28.728 3.494 1.00 88.62 303 ASP A CA 1
ATOM 2319 C C . ASP A 1 303 ? -11.856 28.200 3.394 1.00 88.62 303 ASP A C 1
ATOM 2321 O O . ASP A 1 303 ? -12.180 27.060 3.728 1.00 88.62 303 ASP A O 1
ATOM 2325 N N . GLN A 1 304 ? -12.736 29.066 2.896 1.00 84.50 304 GLN A N 1
ATOM 2326 C CA . GLN A 1 304 ? -14.158 28.771 2.743 1.00 84.50 304 GLN A CA 1
ATOM 2327 C C . GLN A 1 304 ? -14.460 27.822 1.567 1.00 84.50 304 GLN A C 1
ATOM 2329 O O . GLN A 1 304 ? -15.576 27.304 1.488 1.00 84.50 304 GLN A O 1
ATOM 2334 N N . GLU A 1 305 ? -13.506 27.602 0.652 1.00 86.00 305 GLU A N 1
ATOM 2335 C CA . GLU A 1 305 ? -13.667 26.668 -0.469 1.00 86.00 305 GLU A CA 1
ATOM 2336 C C . GLU A 1 305 ? -13.471 25.225 -0.005 1.00 86.00 305 GLU A C 1
ATOM 2338 O O . GLU A 1 305 ? -14.313 24.368 -0.286 1.00 86.00 305 GLU A O 1
ATOM 2343 N N . THR A 1 306 ? -12.401 24.970 0.751 1.00 87.62 306 THR A N 1
ATOM 2344 C CA . THR A 1 306 ? -12.117 23.645 1.317 1.00 87.62 306 THR A CA 1
ATOM 2345 C C . THR A 1 306 ? -12.990 23.356 2.537 1.00 87.62 306 THR A C 1
ATOM 2347 O O . THR A 1 306 ? -13.448 22.224 2.715 1.00 87.62 306 THR A O 1
ATOM 2350 N N . TYR A 1 307 ? -13.281 24.380 3.349 1.00 88.69 307 TYR A N 1
ATOM 2351 C CA . TYR A 1 307 ? -14.030 24.256 4.600 1.00 88.69 307 TYR A CA 1
ATOM 2352 C C . TYR A 1 307 ? -15.265 25.173 4.622 1.00 88.69 307 TYR A C 1
ATOM 2354 O O . TYR A 1 307 ? -15.272 26.237 5.250 1.00 88.69 307 TYR A O 1
ATOM 2362 N N . PRO A 1 308 ? -16.371 24.769 3.965 1.00 89.88 308 PRO A N 1
ATOM 2363 C CA . PRO A 1 308 ? -17.563 25.598 3.862 1.00 89.88 308 PRO A CA 1
ATOM 2364 C C . PRO A 1 308 ? -18.146 25.974 5.228 1.00 89.88 308 PRO A C 1
ATOM 2366 O O . PRO A 1 308 ? -18.561 25.123 6.024 1.00 89.88 308 PRO A O 1
ATOM 2369 N N . CYS A 1 309 ? -18.239 27.281 5.471 1.00 91.25 309 CYS A N 1
ATOM 2370 C CA . CYS A 1 309 ? -18.986 27.858 6.578 1.00 91.25 309 CYS A CA 1
ATOM 2371 C C . CYS A 1 309 ? -19.739 29.107 6.113 1.00 91.25 309 CYS A C 1
ATOM 2373 O O . CYS A 1 309 ? -19.147 30.064 5.626 1.00 91.25 309 CYS A O 1
ATOM 2375 N N . HIS A 1 310 ? -21.060 29.101 6.259 1.00 90.25 310 HIS A N 1
ATOM 2376 C CA . HIS A 1 310 ? -21.974 30.173 5.850 1.00 90.25 310 HIS A CA 1
ATOM 2377 C C . HIS A 1 310 ? -22.613 30.898 7.046 1.00 90.25 310 HIS A C 1
ATOM 2379 O O . HIS A 1 310 ? -23.603 31.612 6.886 1.00 90.25 310 HIS A O 1
ATOM 2385 N N . GLY A 1 311 ? -22.071 30.690 8.246 1.00 88.62 311 GLY A N 1
ATOM 2386 C CA . GLY A 1 311 ? -22.441 31.400 9.466 1.00 88.62 311 GLY A CA 1
ATOM 2387 C C . GLY A 1 311 ? -21.218 32.024 10.139 1.00 88.62 311 GLY A C 1
ATOM 2388 O O . GLY A 1 311 ? -20.265 32.426 9.479 1.00 88.62 311 GLY A O 1
ATOM 2389 N N . VAL A 1 312 ? -21.231 32.083 11.467 1.00 91.44 312 VAL A N 1
ATOM 2390 C CA . VAL A 1 312 ? -20.086 32.475 12.287 1.00 91.44 312 VAL A CA 1
ATOM 2391 C C . VAL A 1 312 ? -19.117 31.300 12.377 1.00 91.44 312 VAL A C 1
ATOM 2393 O O . VAL A 1 312 ? -19.417 30.287 13.018 1.00 91.44 312 VAL A O 1
ATOM 2396 N N . CYS A 1 313 ? -17.958 31.456 11.740 1.00 93.12 313 CYS A N 1
ATOM 2397 C CA . CYS A 1 313 ? -16.841 30.530 11.857 1.00 93.12 313 CYS A CA 1
ATOM 2398 C C . CYS A 1 313 ? -15.945 30.926 13.033 1.00 93.12 313 CYS A C 1
ATOM 2400 O O . CYS A 1 313 ? -15.532 32.081 13.150 1.00 93.12 313 CYS A O 1
ATOM 2402 N N . THR A 1 314 ? -15.635 29.970 13.902 1.00 92.88 314 THR A N 1
ATOM 2403 C CA . THR A 1 314 ? -14.661 30.130 14.982 1.00 92.88 314 THR A CA 1
ATOM 2404 C C . THR A 1 314 ? -13.653 28.997 14.912 1.00 92.88 314 THR A C 1
ATOM 2406 O O . THR A 1 314 ? -14.026 27.838 15.100 1.00 92.88 314 THR A O 1
ATOM 2409 N N . ASN A 1 315 ? -12.392 29.344 14.673 1.00 93.12 315 ASN A N 1
ATOM 2410 C CA . ASN A 1 315 ? -11.299 28.385 14.649 1.00 93.12 315 ASN A CA 1
ATOM 2411 C C . ASN A 1 315 ? -11.089 27.749 16.031 1.00 93.12 315 ASN A C 1
ATOM 2413 O O . ASN A 1 315 ? -11.171 28.436 17.056 1.00 93.12 315 ASN A O 1
ATOM 2417 N N . THR A 1 316 ? -10.812 26.453 16.064 1.00 91.19 316 THR A N 1
ATOM 2418 C CA . THR A 1 316 ? -10.477 25.695 17.274 1.00 91.19 316 THR A CA 1
ATOM 2419 C C . THR A 1 316 ? -9.208 24.884 17.034 1.00 91.19 316 THR A C 1
ATOM 2421 O O . THR A 1 316 ? -8.757 24.746 15.914 1.00 91.19 316 THR A O 1
ATOM 2424 N N . LEU A 1 317 ? -8.583 24.357 18.083 1.00 90.56 317 LEU A N 1
ATOM 2425 C CA . LEU A 1 317 ? -7.350 23.598 17.886 1.00 90.56 317 LEU A CA 1
ATOM 2426 C C . LEU A 1 317 ? -7.659 22.226 17.246 1.00 90.56 317 LEU A C 1
ATOM 2428 O O . LEU A 1 317 ? -8.331 21.402 17.870 1.00 90.56 317 LEU A O 1
ATOM 2432 N N . GLY A 1 318 ? -7.150 21.994 16.037 1.00 88.44 318 GLY A N 1
ATOM 2433 C CA . GLY A 1 318 ? -7.322 20.816 15.187 1.00 88.44 318 GLY A CA 1
ATOM 2434 C C . GLY A 1 318 ? -8.664 20.743 14.453 1.00 88.44 318 GLY A C 1
ATOM 2435 O O . GLY A 1 318 ? -9.007 19.671 13.953 1.00 88.44 318 GLY A O 1
ATOM 2436 N N . SER A 1 319 ? -9.475 21.809 14.477 1.00 91.94 319 SER A N 1
ATOM 2437 C CA . SER A 1 319 ? -10.795 21.847 13.831 1.00 91.94 319 SER A CA 1
ATOM 2438 C C . SER A 1 319 ? -11.390 23.260 13.824 1.00 91.94 319 SER A C 1
ATOM 2440 O O . SER A 1 319 ? -10.884 24.168 14.466 1.00 91.94 319 SER A O 1
ATOM 2442 N N . TYR A 1 320 ? -12.605 23.432 13.313 1.00 93.19 320 TYR A N 1
ATOM 2443 C CA . TYR A 1 320 ? -13.358 24.681 13.424 1.00 93.19 320 TYR A CA 1
ATOM 2444 C C . TYR A 1 320 ? -14.804 24.431 13.829 1.00 93.19 320 TYR A C 1
ATOM 2446 O O . TYR A 1 320 ? -15.387 23.370 13.604 1.00 93.19 320 TYR A O 1
ATOM 2454 N N . ASN A 1 321 ? -15.421 25.452 14.416 1.00 92.31 321 ASN A N 1
ATOM 2455 C CA . ASN A 1 321 ? -16.843 25.450 14.706 1.00 92.31 321 ASN A CA 1
ATOM 2456 C C . ASN A 1 321 ? -17.557 26.452 13.797 1.00 92.31 321 ASN A C 1
ATOM 2458 O O . ASN A 1 321 ? -17.214 27.633 13.761 1.00 92.31 321 ASN A O 1
ATOM 2462 N N . CYS A 1 322 ? -18.568 25.972 13.079 1.00 92.88 322 CYS A N 1
ATOM 2463 C CA . CYS A 1 322 ? -19.397 26.779 12.199 1.00 92.88 322 CYS A CA 1
ATOM 2464 C C . CYS A 1 322 ? -20.824 26.826 12.746 1.00 92.88 322 CYS A C 1
ATOM 2466 O O . CYS A 1 322 ? -21.524 25.813 12.791 1.00 92.88 322 CYS A O 1
ATOM 2468 N N . THR A 1 323 ? -21.274 28.007 13.167 1.00 92.75 323 THR A N 1
ATOM 2469 C CA . THR A 1 323 ? -22.579 28.186 13.824 1.00 92.75 323 THR A CA 1
ATOM 2470 C C . THR A 1 323 ? -23.395 29.287 13.163 1.00 92.75 323 THR A C 1
ATOM 2472 O O . THR A 1 323 ? -22.845 30.203 12.567 1.00 92.75 323 THR A O 1
ATOM 2475 N N . CYS A 1 324 ? -24.725 29.216 13.233 1.00 90.44 324 CYS A N 1
ATOM 2476 C CA . CYS A 1 324 ? -25.561 30.313 12.745 1.00 90.44 324 CYS A CA 1
ATOM 2477 C C . CYS A 1 324 ? -25.442 31.534 13.669 1.00 90.44 324 CYS A C 1
ATOM 2479 O O . CYS A 1 324 ? -25.240 31.390 14.875 1.00 90.44 324 CYS A O 1
ATOM 2481 N N . GLU A 1 325 ? -25.607 32.734 13.112 1.00 88.75 325 GLU A N 1
ATOM 2482 C CA . GLU A 1 325 ? -25.653 33.962 13.907 1.00 88.75 325 GLU A CA 1
ATOM 2483 C C . GLU A 1 325 ? -26.774 33.932 14.959 1.00 88.75 325 GLU A C 1
ATOM 2485 O O . GLU A 1 325 ? -27.804 33.272 14.796 1.00 88.75 325 GLU A O 1
ATOM 2490 N N . SER A 1 326 ? -26.591 34.687 16.047 1.00 83.06 326 SER A N 1
ATOM 2491 C CA . SER A 1 326 ? -27.591 34.823 17.111 1.00 83.06 326 SER A CA 1
ATOM 2492 C C . SER A 1 326 ? -28.957 35.225 16.545 1.00 83.06 326 SER A C 1
ATOM 2494 O O . SER A 1 326 ? -29.096 36.267 15.910 1.00 83.06 326 SER A O 1
ATOM 2496 N N . GLY A 1 327 ? -29.984 34.412 16.807 1.00 79.69 327 GLY A N 1
ATOM 2497 C CA . GLY A 1 327 ? -31.326 34.611 16.252 1.00 79.69 327 GLY A CA 1
ATOM 2498 C C . GLY A 1 327 ? -31.590 33.851 14.950 1.00 79.69 327 GLY A C 1
ATOM 2499 O O . GLY A 1 327 ? -32.689 33.965 14.419 1.00 79.69 327 GLY A O 1
ATOM 2500 N N . TYR A 1 328 ? -30.644 33.039 14.472 1.00 83.75 328 TYR A N 1
ATOM 2501 C CA . TYR A 1 328 ? -30.819 32.073 13.387 1.00 83.75 328 TYR A CA 1
ATOM 2502 C C . TYR A 1 328 ? -30.564 30.640 13.893 1.00 83.75 328 TYR A C 1
ATOM 2504 O O . TYR A 1 328 ? -29.817 30.424 14.844 1.00 83.75 328 TYR A O 1
ATOM 2512 N N . PHE A 1 329 ? -31.194 29.642 13.274 1.00 82.00 329 PHE A N 1
ATOM 2513 C CA . PHE A 1 329 ? -31.021 28.216 13.566 1.00 82.00 329 PHE A CA 1
ATOM 2514 C C . PHE A 1 329 ? -30.897 27.415 12.265 1.00 82.00 329 PHE A C 1
ATOM 2516 O O . PHE A 1 329 ? -31.414 27.833 11.231 1.00 82.00 329 PHE A O 1
ATOM 2523 N N . GLY A 1 330 ? -30.233 26.261 12.305 1.00 86.06 330 GLY A N 1
ATOM 2524 C CA . GLY A 1 330 ? -30.046 25.397 11.137 1.00 86.06 330 GLY A CA 1
ATOM 2525 C C . GLY A 1 330 ? -28.607 24.904 11.001 1.00 86.06 330 GLY A C 1
ATOM 2526 O O . GLY A 1 330 ? -27.885 24.846 11.994 1.00 86.06 330 GLY A O 1
ATOM 2527 N N . ASN A 1 331 ? -28.208 24.515 9.789 1.00 88.00 331 ASN A N 1
ATOM 2528 C CA . ASN A 1 331 ? -26.864 24.005 9.510 1.00 88.00 331 ASN A CA 1
ATOM 2529 C C . ASN A 1 331 ? -26.025 25.083 8.812 1.00 88.00 331 ASN A C 1
ATOM 2531 O O . ASN A 1 331 ? -26.238 25.367 7.636 1.00 88.00 331 ASN A O 1
ATOM 2535 N N . ALA A 1 332 ? -25.068 25.665 9.531 1.00 87.56 332 ALA A N 1
ATOM 2536 C CA . ALA A 1 332 ? -24.222 26.735 9.015 1.00 87.56 332 ALA A CA 1
ATOM 2537 C C . ALA A 1 332 ? -23.180 26.261 7.985 1.00 87.56 332 ALA A C 1
ATOM 2539 O O . ALA A 1 332 ? -22.656 27.089 7.250 1.00 87.56 332 ALA A O 1
ATOM 2540 N N . SER A 1 333 ? -22.912 24.958 7.863 1.00 85.88 333 SER A N 1
ATOM 2541 C CA . SER A 1 333 ? -21.984 24.408 6.859 1.00 85.88 333 SER A CA 1
ATOM 2542 C C . SER A 1 333 ? -22.600 24.280 5.460 1.00 85.88 333 SER A C 1
ATOM 2544 O O . SER A 1 333 ? -21.920 23.889 4.518 1.00 85.88 333 SER A O 1
ATOM 2546 N N . VAL A 1 334 ? -23.894 24.581 5.302 1.00 87.44 334 VAL A N 1
ATOM 2547 C CA . VAL A 1 334 ? -24.615 24.486 4.023 1.00 87.44 334 VAL A CA 1
ATOM 2548 C C . VAL A 1 334 ? -25.062 25.872 3.575 1.00 87.44 334 VAL A C 1
ATOM 2550 O O . VAL A 1 334 ? -25.561 26.664 4.377 1.00 87.44 334 VAL A O 1
ATOM 2553 N N . ALA A 1 335 ? -24.931 26.161 2.279 1.00 84.88 335 ALA A N 1
ATOM 2554 C CA . ALA A 1 335 ? -25.414 27.408 1.697 1.00 84.88 335 ALA A CA 1
ATOM 2555 C C . ALA A 1 335 ? -26.914 27.600 1.994 1.00 84.88 335 ALA A C 1
ATOM 2557 O O . ALA A 1 335 ? -27.731 26.719 1.726 1.00 84.88 335 ALA A O 1
ATOM 2558 N N . ASN A 1 336 ? -27.279 28.760 2.551 1.00 83.56 336 ASN A N 1
ATOM 2559 C CA . ASN A 1 336 ? -28.638 29.077 3.023 1.00 83.56 336 ASN A CA 1
ATOM 2560 C C . ASN A 1 336 ? -29.189 28.126 4.108 1.00 83.56 336 ASN A C 1
ATOM 2562 O O . ASN A 1 336 ? -30.403 28.030 4.293 1.00 83.56 336 ASN A O 1
ATOM 2566 N N . GLY A 1 337 ? -28.320 27.419 4.834 1.00 84.75 337 GLY A N 1
ATOM 2567 C CA . GLY A 1 337 ? -28.730 26.484 5.878 1.00 84.75 337 GLY A CA 1
ATOM 2568 C C . GLY A 1 337 ? -29.137 27.140 7.203 1.00 84.75 337 GLY A C 1
ATOM 2569 O O . GLY A 1 337 ? -29.757 26.471 8.027 1.00 84.75 337 GLY A O 1
ATOM 2570 N N . CYS A 1 338 ? -28.850 28.433 7.402 1.00 88.88 338 CYS A N 1
ATOM 2571 C CA . CYS A 1 338 ? -29.288 29.213 8.563 1.00 88.88 338 CYS A CA 1
ATOM 2572 C C . CYS A 1 338 ? -30.617 29.934 8.294 1.00 88.88 338 CYS A C 1
ATOM 2574 O O . CYS A 1 338 ? -30.741 30.705 7.345 1.00 88.88 338 CYS A O 1
ATOM 2576 N N . GLN A 1 339 ? -31.606 29.719 9.161 1.00 84.19 339 GLN A N 1
ATOM 2577 C CA . GLN A 1 339 ? -32.954 30.284 9.063 1.00 84.19 339 GLN A CA 1
ATOM 2578 C C . GLN A 1 339 ? -33.276 31.162 10.278 1.00 84.19 339 GLN A C 1
ATOM 2580 O O . GLN A 1 339 ? -32.905 30.801 11.394 1.00 84.19 339 GLN A O 1
ATOM 2585 N N . PRO A 1 340 ? -33.978 32.298 10.112 1.00 81.12 340 PRO A N 1
ATOM 2586 C CA . PRO A 1 340 ? -34.284 33.191 11.223 1.00 81.12 340 PRO A CA 1
ATOM 2587 C C . PRO A 1 340 ? -35.246 32.530 12.216 1.00 81.12 340 PRO A C 1
ATOM 2589 O O . PRO A 1 340 ? -36.282 31.970 11.845 1.00 81.12 340 PRO A O 1
ATOM 2592 N N . VAL A 1 341 ? -34.930 32.644 13.503 1.00 67.12 341 VAL A N 1
ATOM 2593 C CA . VAL A 1 341 ? -35.834 32.314 14.602 1.00 67.12 341 VAL A CA 1
ATOM 2594 C C . VAL A 1 341 ? -36.951 33.354 14.574 1.00 67.12 341 VAL A C 1
ATOM 2596 O O . VAL A 1 341 ? -36.783 34.486 15.023 1.00 67.12 341 VAL A O 1
ATOM 2599 N N . ALA A 1 342 ? -38.106 32.988 14.016 1.00 59.88 342 ALA A N 1
ATOM 2600 C CA . ALA A 1 342 ? -39.294 33.823 14.114 1.00 59.88 342 ALA A CA 1
ATOM 2601 C C . ALA A 1 342 ? -39.566 34.109 15.599 1.00 59.88 342 ALA A C 1
ATOM 2603 O O . ALA A 1 342 ? -39.733 33.170 16.381 1.00 59.88 342 ALA A O 1
ATOM 2604 N N . ALA A 1 343 ? -39.604 35.390 15.980 1.00 51.47 343 ALA A N 1
ATOM 2605 C CA . ALA A 1 343 ? -40.016 35.829 17.308 1.00 51.47 343 ALA A CA 1
ATOM 2606 C C . ALA A 1 343 ? -41.452 35.349 17.557 1.00 51.47 343 ALA A C 1
ATOM 2608 O O . ALA A 1 343 ? -42.427 35.990 17.171 1.00 51.47 343 ALA A O 1
ATOM 2609 N N . LYS A 1 344 ? -41.584 34.160 18.143 1.00 42.97 344 LYS A N 1
ATOM 2610 C CA . LYS A 1 344 ? -42.865 33.603 18.546 1.00 42.97 344 LYS A CA 1
ATOM 2611 C C . LYS A 1 344 ? -43.099 33.931 20.009 1.00 42.97 344 LYS A C 1
ATOM 2613 O O . LYS A 1 344 ? -42.700 33.190 20.903 1.00 42.97 344 LYS A O 1
ATOM 2618 N N . ASP A 1 345 ? -43.844 35.009 20.222 1.00 54.12 345 ASP A N 1
ATOM 2619 C CA . ASP A 1 345 ? -44.836 35.045 21.290 1.00 54.12 345 ASP A CA 1
ATOM 2620 C C . ASP A 1 345 ? -45.764 33.842 21.106 1.00 54.12 345 ASP A C 1
ATOM 2622 O O . ASP A 1 345 ? -46.635 33.834 20.233 1.00 54.12 345 ASP A O 1
ATOM 2626 N N . SER A 1 346 ? -45.566 32.769 21.871 1.00 45.94 346 SER A N 1
ATOM 2627 C CA . SER A 1 346 ? -46.594 31.738 22.025 1.00 45.94 346 SER A CA 1
ATOM 2628 C C . SER A 1 346 ? -46.378 30.934 23.304 1.00 45.94 346 SER A C 1
ATOM 2630 O O . SER A 1 346 ? -45.559 30.021 23.378 1.00 45.94 346 SER A O 1
ATOM 2632 N N . LYS A 1 347 ? -47.210 31.196 24.314 1.00 56.72 347 LYS A N 1
ATOM 2633 C CA . LYS A 1 347 ? -47.670 30.108 25.182 1.00 56.72 347 LYS A CA 1
ATOM 2634 C C . LYS A 1 347 ? -48.378 29.091 24.273 1.00 56.72 347 LYS A C 1
ATOM 2636 O O . LYS A 1 347 ? -49.369 29.493 23.679 1.00 56.72 347 LYS A O 1
ATOM 2641 N N . PHE A 1 348 ? -47.853 27.860 24.134 1.00 49.06 348 PHE A N 1
ATOM 2642 C CA . PHE A 1 348 ? -48.528 26.548 23.903 1.00 49.06 348 PHE A CA 1
ATOM 2643 C C . PHE A 1 348 ? -47.589 25.517 23.208 1.00 49.06 348 PHE A C 1
ATOM 2645 O O . PHE A 1 348 ? -46.830 25.918 22.333 1.00 49.06 348 PHE A O 1
ATOM 2652 N N . PRO A 1 349 ? -47.722 24.183 23.421 1.00 51.62 349 PRO A N 1
ATOM 2653 C CA . PRO A 1 349 ? -47.994 23.446 24.656 1.00 51.62 349 PRO A CA 1
ATOM 2654 C C . PRO A 1 349 ? -46.913 22.378 24.959 1.00 51.62 349 PRO A C 1
ATOM 2656 O O . PRO A 1 349 ? -46.481 21.612 24.101 1.00 51.62 349 PRO A O 1
ATOM 2659 N N . ILE A 1 350 ? -46.583 22.222 26.239 1.00 55.94 350 ILE A N 1
ATOM 2660 C CA . ILE A 1 350 ? -45.667 21.197 26.783 1.00 55.94 350 ILE A CA 1
ATOM 2661 C C . ILE A 1 350 ? -46.146 19.748 26.492 1.00 55.94 350 ILE A C 1
ATOM 2663 O O . ILE A 1 350 ? -45.366 18.800 26.532 1.00 55.94 350 ILE A O 1
ATOM 2667 N N . ILE A 1 351 ? -47.416 19.568 26.115 1.00 56.28 351 ILE A N 1
ATOM 2668 C CA . ILE A 1 351 ? -48.053 18.263 25.880 1.00 56.28 351 ILE A CA 1
ATOM 2669 C C . ILE A 1 351 ? -47.486 17.536 24.642 1.00 56.28 351 ILE A C 1
ATOM 2671 O O . ILE A 1 351 ? -47.316 16.319 24.689 1.00 56.28 351 ILE A O 1
ATOM 2675 N N . PHE A 1 352 ? -47.117 18.244 23.564 1.00 56.34 352 PHE A N 1
ATOM 2676 C CA . PHE A 1 352 ? -46.547 17.593 22.368 1.00 56.34 352 PHE A CA 1
ATOM 2677 C C . PHE A 1 352 ? -45.093 17.131 22.566 1.00 56.34 352 PHE A C 1
ATOM 2679 O O . PHE A 1 352 ? -44.702 16.111 22.003 1.00 56.34 352 PHE A O 1
ATOM 2686 N N . MET A 1 353 ? -44.318 17.822 23.412 1.00 58.28 353 MET A N 1
ATOM 2687 C CA . MET A 1 353 ? -42.934 17.442 23.742 1.00 58.28 353 MET A CA 1
ATOM 2688 C C . MET A 1 353 ? -42.875 16.192 24.626 1.00 58.28 353 MET A C 1
ATOM 2690 O O . MET A 1 353 ? -42.000 15.352 24.458 1.00 58.28 353 MET A O 1
ATOM 2694 N N . ILE A 1 354 ? -43.833 16.024 25.541 1.00 64.12 354 ILE A N 1
ATOM 2695 C CA . ILE A 1 354 ? -43.914 14.816 26.372 1.00 64.12 354 ILE A CA 1
ATOM 2696 C C . ILE A 1 354 ? -44.363 13.620 25.514 1.00 64.12 354 ILE A C 1
ATOM 2698 O O . ILE A 1 354 ? -43.776 12.542 25.597 1.00 64.12 354 ILE A O 1
ATOM 2702 N N . ALA A 1 355 ? -45.344 13.813 24.625 1.00 67.06 355 ALA A N 1
ATOM 2703 C CA . ALA A 1 355 ? -45.835 12.756 23.740 1.00 67.06 355 ALA A CA 1
ATOM 2704 C C . ALA A 1 355 ? -44.775 12.249 22.740 1.00 67.06 355 ALA A C 1
ATOM 2706 O O . ALA A 1 355 ? -44.722 11.046 22.478 1.00 67.06 355 ALA A O 1
ATOM 2707 N N . SER A 1 356 ? -43.909 13.123 22.211 1.00 66.25 356 SER A N 1
ATOM 2708 C CA . SER A 1 356 ? -42.853 12.714 21.272 1.00 66.25 356 SER A CA 1
ATOM 2709 C C . SER A 1 356 ? -41.753 11.887 21.947 1.00 66.25 356 SER A C 1
ATOM 2711 O O . SER A 1 356 ? -41.296 10.899 21.372 1.00 66.25 356 SER A O 1
ATOM 2713 N N . VAL A 1 357 ? -41.391 12.216 23.192 1.00 73.94 357 VAL A N 1
ATOM 2714 C CA . VAL A 1 357 ? -40.402 11.459 23.977 1.00 73.94 357 VAL A CA 1
ATOM 2715 C C . VAL A 1 357 ? -40.930 10.065 24.325 1.00 73.94 357 VAL A C 1
ATOM 2717 O O . VAL A 1 357 ? -40.225 9.076 24.121 1.00 73.94 357 VAL A O 1
ATOM 2720 N N . PHE A 1 358 ? -42.187 9.953 24.768 1.00 77.88 358 PHE A N 1
ATOM 2721 C CA . PHE A 1 358 ? -42.806 8.646 25.022 1.00 77.88 358 PHE A CA 1
ATOM 2722 C C . PHE A 1 358 ? -42.989 7.823 23.737 1.00 77.88 358 PHE A C 1
ATOM 2724 O O . PHE A 1 358 ? -42.789 6.608 23.760 1.00 77.88 358 PHE A O 1
ATOM 2731 N N . GLY A 1 359 ? -43.302 8.471 22.609 1.00 79.62 359 GLY A N 1
ATOM 2732 C CA . GLY A 1 359 ? -43.381 7.821 21.300 1.00 79.62 359 GLY A CA 1
ATOM 2733 C C . GLY A 1 359 ? -42.040 7.239 20.845 1.00 79.62 359 GLY A C 1
ATOM 2734 O O . GLY A 1 359 ? -41.981 6.083 20.426 1.00 79.62 359 GLY A O 1
ATOM 2735 N N . LEU A 1 360 ? -40.947 7.993 20.998 1.00 81.31 360 LEU A N 1
ATOM 2736 C CA . LEU A 1 360 ? -39.607 7.528 20.639 1.00 81.31 360 LEU A CA 1
ATOM 2737 C C . LEU A 1 360 ? -39.148 6.363 21.532 1.00 81.31 360 LEU A C 1
ATOM 2739 O O . LEU A 1 360 ? -38.627 5.370 21.026 1.00 81.31 360 LEU A O 1
ATOM 2743 N N . PHE A 1 361 ? -39.413 6.425 22.842 1.00 83.06 361 PHE A N 1
ATOM 2744 C CA . PHE A 1 361 ? -39.125 5.321 23.768 1.00 83.06 361 PHE A CA 1
ATOM 2745 C C . PHE A 1 361 ? -39.923 4.049 23.440 1.00 83.06 361 PHE A C 1
ATOM 2747 O O . PHE A 1 361 ? -39.379 2.942 23.485 1.00 83.06 361 PHE A O 1
ATOM 2754 N N . ALA A 1 362 ? -41.198 4.183 23.062 1.00 84.38 362 ALA A N 1
ATOM 2755 C CA . ALA A 1 362 ? -42.018 3.051 22.634 1.00 84.38 362 ALA A CA 1
ATOM 2756 C C . ALA A 1 362 ? -41.473 2.402 21.347 1.00 84.38 362 ALA A C 1
ATOM 2758 O O . ALA A 1 362 ? -41.397 1.178 21.261 1.00 84.38 362 ALA A O 1
ATOM 2759 N N . ILE A 1 363 ? -41.013 3.202 20.380 1.00 85.88 363 ILE A N 1
ATOM 2760 C CA . ILE A 1 363 ? -40.423 2.694 19.132 1.00 85.88 363 ILE A CA 1
ATOM 2761 C C . ILE A 1 363 ? -39.087 1.990 19.403 1.00 85.88 363 ILE A C 1
ATOM 2763 O O . ILE A 1 363 ? -38.886 0.866 18.944 1.00 85.88 363 ILE A O 1
ATOM 2767 N N . LEU A 1 364 ? -38.198 2.600 20.193 1.00 84.56 364 LEU A N 1
ATOM 2768 C CA . LEU A 1 364 ? -36.900 2.010 20.538 1.00 84.56 364 LEU A CA 1
ATOM 2769 C C . LEU A 1 364 ? -37.059 0.702 21.325 1.00 84.56 364 LEU A C 1
ATOM 2771 O O . LEU A 1 364 ? -36.393 -0.288 21.015 1.00 84.56 364 LEU A O 1
ATOM 2775 N N . SER A 1 365 ? -37.986 0.654 22.288 1.00 84.62 365 SER A N 1
ATOM 2776 C CA . SER A 1 365 ? -38.297 -0.591 23.004 1.00 84.62 365 SER A CA 1
ATOM 2777 C C . SER A 1 365 ? -38.904 -1.659 22.083 1.00 84.62 365 SER A C 1
ATOM 2779 O O . SER A 1 365 ? -38.566 -2.836 22.217 1.00 84.62 365 SER A O 1
ATOM 2781 N N . GLY A 1 366 ? -39.717 -1.267 21.093 1.00 87.00 366 GLY A N 1
ATOM 2782 C CA . GLY A 1 366 ? -40.257 -2.164 20.070 1.00 87.00 366 GLY A CA 1
ATOM 2783 C C . GLY A 1 366 ? -39.177 -2.771 19.169 1.00 87.00 366 GLY A C 1
ATOM 2784 O O . GLY A 1 366 ? -39.169 -3.984 18.950 1.00 87.00 366 GLY A O 1
ATOM 2785 N N . ILE A 1 367 ? -38.219 -1.959 18.709 1.00 86.38 367 ILE A N 1
ATOM 2786 C CA . ILE A 1 367 ? -37.068 -2.416 17.914 1.00 86.38 367 ILE A CA 1
ATOM 2787 C C . ILE A 1 367 ? -36.193 -3.370 18.740 1.00 86.38 367 ILE A C 1
ATOM 2789 O O . ILE A 1 367 ? -35.839 -4.448 18.260 1.00 86.38 367 ILE A O 1
ATOM 2793 N N . ALA A 1 368 ? -35.902 -3.033 20.000 1.00 84.00 368 ALA A N 1
ATOM 2794 C CA . ALA A 1 368 ? -35.134 -3.895 20.897 1.00 84.00 368 ALA A CA 1
ATOM 2795 C C . ALA A 1 368 ? -35.846 -5.236 21.155 1.00 84.00 368 ALA A C 1
ATOM 2797 O O . ALA A 1 368 ? -35.228 -6.297 21.053 1.00 84.00 368 ALA A O 1
ATOM 2798 N N . ALA A 1 369 ? -37.157 -5.220 21.415 1.00 85.94 369 ALA A N 1
ATOM 2799 C CA . ALA A 1 369 ? -37.955 -6.431 21.594 1.00 85.94 369 ALA A CA 1
ATOM 2800 C C . ALA A 1 369 ? -37.995 -7.290 20.318 1.00 85.94 369 ALA A C 1
ATOM 2802 O O . ALA A 1 369 ? -37.893 -8.517 20.397 1.00 85.94 369 ALA A O 1
ATOM 2803 N N . MET A 1 370 ? -38.078 -6.668 19.138 1.00 87.81 370 MET A N 1
ATOM 2804 C CA . MET A 1 370 ? -38.010 -7.360 17.850 1.00 87.81 370 MET A CA 1
ATOM 2805 C C . MET A 1 370 ? -36.625 -7.978 17.611 1.00 87.81 370 MET A C 1
ATOM 2807 O O . MET A 1 370 ? -36.528 -9.131 17.184 1.00 87.81 370 MET A O 1
ATOM 2811 N N . PHE A 1 371 ? -35.544 -7.270 17.940 1.00 84.44 371 PHE A N 1
ATOM 2812 C CA . PHE A 1 371 ? -34.178 -7.783 17.830 1.00 84.44 371 PHE A CA 1
ATOM 2813 C C . PHE A 1 371 ? -33.922 -8.954 18.793 1.00 84.44 371 PHE A C 1
ATOM 2815 O O . PHE A 1 371 ? -33.434 -10.010 18.388 1.00 84.44 371 PHE A O 1
ATOM 2822 N N . ILE A 1 372 ? -34.340 -8.831 20.056 1.00 82.69 372 ILE A N 1
ATOM 2823 C CA . ILE A 1 372 ? -34.252 -9.915 21.046 1.00 82.69 372 ILE A CA 1
ATOM 2824 C C . ILE A 1 372 ? -35.124 -11.102 20.617 1.00 82.69 372 ILE A C 1
ATOM 2826 O O . ILE A 1 372 ? -34.693 -12.254 20.694 1.00 82.69 372 ILE A O 1
ATOM 2830 N N . GLY A 1 373 ? -36.333 -10.842 20.115 1.00 85.88 373 GLY A N 1
ATOM 2831 C CA . GLY A 1 373 ? -37.251 -11.863 19.621 1.00 85.88 373 GLY A CA 1
ATOM 2832 C C . GLY A 1 373 ? -36.699 -12.619 18.412 1.00 85.88 373 GLY A C 1
ATOM 2833 O O . GLY A 1 373 ? -36.773 -13.846 18.368 1.00 85.88 373 GLY A O 1
ATOM 2834 N N . THR A 1 374 ? -36.095 -11.919 17.449 1.00 83.00 374 THR A N 1
ATOM 2835 C CA . THR A 1 374 ? -35.463 -12.546 16.277 1.00 83.00 374 THR A CA 1
ATOM 2836 C C . THR A 1 374 ? -34.223 -13.346 16.664 1.00 83.00 374 THR A C 1
ATOM 2838 O O . THR A 1 374 ? -34.090 -14.480 16.202 1.00 83.00 374 THR A O 1
ATOM 2841 N N . ARG A 1 375 ? -33.371 -12.840 17.569 1.00 81.88 375 ARG A N 1
ATOM 2842 C CA . ARG A 1 375 ? -32.242 -13.606 18.130 1.00 81.88 375 ARG A CA 1
ATOM 2843 C C . ARG A 1 375 ? -32.711 -14.872 18.849 1.00 81.88 375 ARG A C 1
ATOM 2845 O O . ARG A 1 375 ? -32.206 -15.954 18.557 1.00 81.88 375 ARG A O 1
ATOM 2852 N N . ARG A 1 376 ? -33.729 -14.774 19.715 1.00 83.88 376 ARG A N 1
ATOM 2853 C CA . ARG A 1 376 ? -34.316 -15.939 20.404 1.00 83.88 376 ARG A CA 1
ATOM 2854 C C . ARG A 1 376 ? -34.889 -16.962 19.423 1.00 83.88 376 ARG A C 1
ATOM 2856 O O . ARG A 1 376 ? -34.625 -18.151 19.567 1.00 83.88 376 ARG A O 1
ATOM 2863 N N . ARG A 1 377 ? -35.624 -16.516 18.398 1.00 84.75 377 ARG A N 1
ATOM 2864 C CA . ARG A 1 377 ? -36.183 -17.404 17.361 1.00 84.75 377 ARG A CA 1
ATOM 2865 C C . ARG A 1 377 ? -35.092 -18.109 16.554 1.00 84.75 377 ARG A C 1
ATOM 2867 O O . ARG A 1 377 ? -35.240 -19.293 16.273 1.00 84.75 377 ARG A O 1
ATOM 2874 N N . LYS A 1 378 ? -34.004 -17.413 16.201 1.00 87.88 378 LYS A N 1
ATOM 2875 C CA . LYS A 1 378 ? -32.855 -18.023 15.510 1.00 87.88 378 LYS A CA 1
ATOM 2876 C C . LYS A 1 378 ? -32.204 -19.118 16.361 1.00 87.88 378 LYS A C 1
ATOM 2878 O O . LYS A 1 378 ? -31.943 -20.193 15.835 1.00 87.88 378 LYS A O 1
ATOM 2883 N N . LEU A 1 379 ? -32.014 -18.880 17.663 1.00 83.50 379 LEU A N 1
ATOM 2884 C CA . LEU A 1 379 ? -31.419 -19.867 18.571 1.00 83.50 379 LEU A CA 1
ATOM 2885 C C . LEU A 1 379 ? -32.292 -21.123 18.730 1.00 83.50 379 LEU A C 1
ATOM 2887 O O . LEU A 1 379 ? -31.770 -22.231 18.687 1.00 83.50 379 LEU A O 1
ATOM 2891 N N . ILE A 1 380 ? -33.614 -20.961 18.870 1.00 85.12 380 ILE A N 1
ATOM 2892 C CA . ILE A 1 380 ? -34.551 -22.096 18.965 1.00 85.12 380 ILE A CA 1
ATOM 2893 C C . ILE A 1 380 ? -34.515 -22.934 17.679 1.00 85.12 380 ILE A C 1
ATOM 2895 O O . ILE A 1 380 ? -34.340 -24.146 17.755 1.00 85.12 380 ILE A O 1
ATOM 2899 N N . ARG A 1 381 ? -34.573 -22.290 16.503 1.00 87.81 381 ARG A N 1
ATOM 2900 C CA . ARG A 1 381 ? -34.493 -22.986 15.205 1.00 87.81 381 ARG A CA 1
ATOM 2901 C C . ARG A 1 381 ? -33.177 -23.739 15.011 1.00 87.81 381 ARG A C 1
ATOM 2903 O O . ARG A 1 381 ? -33.165 -24.796 14.394 1.00 87.81 381 ARG A O 1
ATOM 2910 N N . LEU A 1 382 ? -32.066 -23.200 15.515 1.00 87.69 382 LEU A N 1
ATOM 2911 C CA . LEU A 1 382 ? -30.767 -23.864 15.424 1.00 87.69 382 LEU A CA 1
ATOM 2912 C C . LEU A 1 382 ? -30.721 -25.137 16.284 1.00 87.69 382 LEU A C 1
ATOM 2914 O O . LEU A 1 382 ? -30.245 -26.165 15.816 1.00 87.69 382 LEU A O 1
ATOM 2918 N N . ARG A 1 383 ? -31.274 -25.092 17.503 1.00 86.69 383 ARG A N 1
ATOM 2919 C CA . ARG A 1 383 ? -31.389 -26.272 18.379 1.00 86.69 383 ARG A CA 1
ATOM 2920 C C . ARG A 1 383 ? -32.288 -27.350 17.780 1.00 86.69 383 ARG A C 1
ATOM 2922 O O . ARG A 1 383 ? -31.944 -28.524 17.845 1.00 86.69 383 ARG A O 1
ATOM 2929 N N . GLU A 1 384 ? -33.409 -26.960 17.171 1.00 88.19 384 GLU A N 1
ATOM 2930 C CA . GLU A 1 384 ? -34.284 -27.887 16.439 1.00 88.19 384 GLU A CA 1
ATOM 2931 C C . GLU A 1 384 ? -33.537 -28.550 15.277 1.00 88.19 384 GLU A C 1
ATOM 2933 O O . GLU A 1 384 ? -33.588 -29.768 15.134 1.00 88.19 384 GLU A O 1
ATOM 2938 N N . LYS A 1 385 ? -32.756 -27.774 14.513 1.00 87.69 385 LYS A N 1
ATOM 2939 C CA . LYS A 1 385 ? -31.922 -28.305 13.430 1.00 87.69 385 LYS A CA 1
ATOM 2940 C C . LYS A 1 385 ? -30.901 -29.329 13.938 1.00 87.69 385 LYS A C 1
ATOM 2942 O O . LYS A 1 385 ? -30.781 -30.393 13.338 1.00 87.69 385 LYS A O 1
ATOM 2947 N N . PHE A 1 386 ? -30.195 -29.046 15.035 1.00 86.62 386 PHE A N 1
ATOM 2948 C CA . PHE A 1 386 ? -29.269 -30.015 15.633 1.00 86.62 386 PHE A CA 1
ATOM 2949 C C . PHE A 1 386 ? -29.992 -31.258 16.148 1.00 86.62 386 PHE A C 1
ATOM 2951 O O . PHE A 1 386 ? -29.536 -32.371 15.905 1.00 86.62 386 PHE A O 1
ATOM 2958 N N . PHE A 1 387 ? -31.158 -31.091 16.773 1.00 88.19 387 PHE A N 1
ATOM 2959 C CA . PHE A 1 387 ? -31.975 -32.212 17.227 1.00 88.19 387 PHE A CA 1
ATOM 2960 C C . PHE A 1 387 ? -32.365 -33.144 16.070 1.00 88.19 387 PHE A C 1
ATOM 2962 O O . PHE A 1 387 ? -32.329 -34.364 16.225 1.00 88.19 387 PHE A O 1
ATOM 2969 N N . GLU A 1 388 ? -32.714 -32.592 14.906 1.00 85.56 388 GLU A N 1
ATOM 2970 C CA . GLU A 1 388 ? -33.011 -33.370 13.699 1.00 85.56 388 GLU A CA 1
ATOM 2971 C C . GLU A 1 388 ? -31.760 -34.039 13.117 1.00 85.56 388 GLU A C 1
ATOM 2973 O O . GLU A 1 388 ? -31.778 -35.246 12.876 1.00 85.56 388 GLU A O 1
ATOM 2978 N N . GLN A 1 389 ? -30.667 -33.285 12.951 1.00 82.94 389 GLN A N 1
ATOM 2979 C CA . GLN A 1 389 ? -29.400 -33.786 12.400 1.00 82.94 389 GLN A CA 1
ATOM 2980 C C . GLN A 1 389 ? -28.796 -34.912 13.243 1.00 82.94 389 GLN A C 1
ATOM 2982 O O . GLN A 1 389 ? -28.310 -35.897 12.699 1.00 82.94 389 GLN A O 1
ATOM 2987 N N . ASN A 1 390 ? -28.895 -34.813 14.566 1.00 82.44 390 ASN A N 1
ATOM 2988 C CA . ASN A 1 390 ? -28.383 -35.804 15.507 1.00 82.44 390 ASN A CA 1
ATOM 2989 C C . ASN A 1 390 ? -29.314 -37.025 15.681 1.00 82.44 390 ASN A C 1
ATOM 2991 O O . ASN A 1 390 ? -29.165 -37.788 16.636 1.00 82.44 390 ASN A O 1
ATOM 2995 N N . GLY A 1 391 ? -30.307 -37.209 14.803 1.00 81.50 391 GLY A N 1
ATOM 2996 C CA . GLY A 1 391 ? -31.192 -38.378 14.811 1.00 81.50 391 GLY A CA 1
ATOM 2997 C C . GLY A 1 391 ? -32.296 -38.341 15.876 1.00 81.50 391 GLY A C 1
ATOM 2998 O O . GLY A 1 391 ? -32.887 -39.373 16.199 1.00 81.50 391 GLY A O 1
ATOM 2999 N N . GLY A 1 392 ? -32.625 -37.170 16.427 1.00 85.19 392 GLY A N 1
ATOM 3000 C CA . GLY A 1 392 ? -33.569 -37.037 17.537 1.00 85.19 392 GLY A CA 1
ATOM 3001 C C . GLY A 1 392 ? -35.006 -37.460 17.220 1.00 85.19 392 GLY A C 1
ATOM 3002 O O . GLY A 1 392 ? -35.706 -37.954 18.109 1.00 85.19 392 GLY A O 1
ATOM 3003 N N . ILE A 1 393 ? -35.457 -37.331 15.966 1.00 85.12 393 ILE A N 1
ATOM 3004 C CA . ILE A 1 393 ? -36.770 -37.845 15.528 1.00 85.12 393 ILE A CA 1
ATOM 3005 C C . ILE A 1 393 ? -36.790 -39.379 15.603 1.00 85.12 393 ILE A C 1
ATOM 3007 O O . ILE A 1 393 ? -37.707 -39.954 16.194 1.00 85.12 393 ILE A O 1
ATOM 3011 N N . LEU A 1 394 ? -35.756 -40.024 15.057 1.00 82.00 394 LEU A N 1
ATOM 3012 C CA . LEU A 1 394 ? -35.607 -41.480 15.021 1.00 82.00 394 LEU A CA 1
ATOM 3013 C C . LEU A 1 394 ? -35.482 -42.054 16.438 1.00 82.00 394 LEU A C 1
ATOM 3015 O O . LEU A 1 394 ? -36.153 -43.030 16.777 1.00 82.00 394 LEU A O 1
ATOM 3019 N N . LEU A 1 395 ? -34.722 -41.387 17.310 1.00 81.81 395 LEU A N 1
ATOM 3020 C CA . LEU A 1 395 ? -34.617 -41.764 18.718 1.00 81.81 395 LEU A CA 1
ATOM 3021 C C . LEU A 1 395 ? -35.961 -41.637 19.453 1.00 81.81 395 LEU A C 1
ATOM 3023 O O . LEU A 1 395 ? -36.370 -42.561 20.152 1.00 81.81 395 LEU A O 1
ATOM 3027 N N . LYS A 1 396 ? -36.702 -40.533 19.259 1.00 83.94 396 LYS A N 1
ATOM 3028 C CA . LYS A 1 396 ? -38.047 -40.364 19.844 1.00 83.94 396 LYS A CA 1
ATOM 3029 C C . LYS A 1 396 ? -39.019 -41.451 19.382 1.00 83.94 396 LYS A C 1
ATOM 3031 O O . LYS A 1 396 ? -39.859 -41.878 20.174 1.00 83.94 396 LYS A O 1
ATOM 3036 N N . GLN A 1 397 ? -38.932 -41.889 18.127 1.00 82.75 397 GLN A N 1
ATOM 3037 C CA . GLN A 1 397 ? -39.738 -42.999 17.615 1.00 82.75 397 GLN A CA 1
ATOM 3038 C C . GLN A 1 397 ? -39.356 -44.327 18.282 1.00 82.75 397 GLN A C 1
ATOM 3040 O O . GLN A 1 397 ? -40.253 -45.014 18.769 1.00 82.75 397 GLN A O 1
ATOM 3045 N N . LYS A 1 398 ? -38.056 -44.641 18.393 1.00 76.00 398 LYS A N 1
ATOM 3046 C CA . LYS A 1 398 ? -37.565 -45.867 19.052 1.00 76.00 398 LYS A CA 1
ATOM 3047 C C . LYS A 1 398 ? -37.936 -45.940 20.537 1.00 76.00 398 LYS A C 1
ATOM 3049 O O . LYS A 1 398 ? -38.363 -46.992 21.013 1.00 76.00 398 LYS A O 1
ATOM 3054 N N . ILE A 1 399 ? -37.855 -44.817 21.255 1.00 77.56 399 ILE A N 1
ATOM 3055 C CA . ILE A 1 399 ? -38.281 -44.728 22.662 1.00 77.56 399 ILE A CA 1
ATOM 3056 C C . ILE A 1 399 ? -39.788 -44.995 22.786 1.00 77.56 399 ILE A C 1
ATOM 3058 O O . ILE A 1 399 ? -40.216 -45.741 23.662 1.00 77.56 399 ILE A O 1
ATOM 3062 N N . LYS A 1 400 ? -40.609 -44.430 21.889 1.00 76.69 400 LYS A N 1
ATOM 3063 C CA . LYS A 1 400 ? -42.063 -44.662 21.892 1.00 76.69 400 LYS A CA 1
ATOM 3064 C C . LYS A 1 400 ? -42.434 -46.103 21.540 1.00 76.69 400 LYS A C 1
ATOM 3066 O O . LYS A 1 400 ? -43.396 -46.617 22.104 1.00 76.69 400 LYS A O 1
ATOM 3071 N N . SER A 1 401 ? -41.702 -46.749 20.630 1.00 70.50 401 SER A N 1
ATOM 3072 C CA . SER A 1 401 ? -41.992 -48.125 20.208 1.00 70.50 401 SER A CA 1
ATOM 3073 C C . SER A 1 401 ? -41.612 -49.180 21.248 1.00 70.50 401 SER A C 1
ATOM 3075 O O . SER A 1 401 ? -42.227 -50.239 21.267 1.00 70.50 401 SER A O 1
ATOM 3077 N N . GLN A 1 402 ? -40.625 -48.918 22.114 1.00 64.75 402 GLN A N 1
ATOM 3078 C CA . GLN A 1 402 ? -40.166 -49.896 23.111 1.00 64.75 402 GLN A CA 1
ATOM 3079 C C . GLN A 1 402 ? -41.054 -50.006 24.365 1.00 64.75 402 GLN A C 1
ATOM 3081 O O . GLN A 1 402 ? -40.856 -50.922 25.164 1.00 64.75 402 GLN A O 1
ATOM 3086 N N . GLY A 1 403 ? -42.052 -49.131 24.548 1.00 59.72 403 GLY A N 1
ATOM 3087 C CA . GLY A 1 403 ? -42.898 -49.154 25.747 1.00 59.72 403 GLY A CA 1
ATOM 3088 C C . GLY A 1 403 ? -42.087 -49.029 27.050 1.00 59.72 403 GLY A C 1
ATOM 3089 O O . GLY A 1 403 ? -40.921 -48.649 27.030 1.00 59.72 403 GLY A O 1
ATOM 3090 N N . SER A 1 404 ? -42.697 -49.335 28.201 1.00 51.44 404 SER A N 1
ATOM 3091 C CA . SER A 1 404 ? -42.193 -49.063 29.569 1.00 51.44 404 SER A CA 1
ATOM 3092 C C . SER A 1 404 ? -40.831 -49.688 29.970 1.00 51.44 404 SER A C 1
ATOM 3094 O O . SER A 1 404 ? -40.470 -49.617 31.145 1.00 51.44 404 SER A O 1
ATOM 3096 N N . ASN A 1 405 ? -40.068 -50.276 29.043 1.00 53.91 405 ASN A N 1
ATOM 3097 C CA . ASN A 1 405 ? -38.775 -50.921 29.298 1.00 53.91 405 ASN A CA 1
ATOM 3098 C C . ASN A 1 405 ? -37.545 -50.070 28.911 1.00 53.91 405 ASN A C 1
ATOM 3100 O O . ASN A 1 405 ? -36.427 -50.464 29.233 1.00 53.91 405 ASN A O 1
ATOM 3104 N N . ALA A 1 406 ? -37.707 -48.903 28.272 1.00 54.19 406 ALA A N 1
ATOM 3105 C CA . ALA A 1 406 ? -36.580 -48.028 27.919 1.00 54.19 406 ALA A CA 1
ATOM 3106 C C . ALA A 1 406 ? -36.343 -46.933 28.983 1.00 54.19 406 ALA A C 1
ATOM 3108 O O . ALA A 1 406 ? -37.081 -45.953 29.058 1.00 54.19 406 ALA A O 1
ATOM 3109 N N . THR A 1 407 ? -35.288 -47.066 29.797 1.00 65.94 407 THR A N 1
ATOM 3110 C CA . THR A 1 407 ? -34.919 -46.116 30.873 1.00 65.94 407 THR A CA 1
ATOM 3111 C C . THR A 1 407 ? -34.094 -44.911 30.394 1.00 65.94 407 THR A C 1
ATOM 3113 O O . THR A 1 407 ? -33.270 -44.394 31.147 1.00 65.94 407 THR A O 1
ATOM 3116 N N . MET A 1 408 ? -34.245 -44.487 29.136 1.00 75.75 408 MET A N 1
ATOM 3117 C CA . MET A 1 408 ? -33.424 -43.422 28.555 1.00 75.75 408 MET A CA 1
ATOM 3118 C C . MET A 1 408 ? -34.105 -42.055 28.664 1.00 75.75 408 MET A C 1
ATOM 3120 O O . MET A 1 408 ? -35.221 -41.869 28.182 1.00 75.75 408 MET A O 1
ATOM 3124 N N . THR A 1 409 ? -33.402 -41.074 29.237 1.00 87.38 409 THR A N 1
ATOM 3125 C CA . THR A 1 409 ? -33.899 -39.694 29.361 1.00 87.38 409 THR A CA 1
ATOM 3126 C C . THR A 1 409 ? -33.306 -38.784 28.282 1.00 87.38 409 THR A C 1
ATOM 3128 O O . THR A 1 409 ? -32.094 -38.748 28.078 1.00 87.38 409 THR A O 1
ATOM 3131 N N . LEU A 1 410 ? -34.157 -38.018 27.596 1.00 89.06 410 LEU A N 1
ATOM 3132 C CA . LEU A 1 410 ? -33.731 -36.939 26.701 1.00 89.06 410 LEU A CA 1
ATOM 3133 C C . LEU A 1 410 ? -33.595 -35.643 27.507 1.00 89.06 410 LEU A C 1
ATOM 3135 O O . LEU A 1 410 ? -34.593 -35.106 27.985 1.00 89.06 410 LEU A O 1
ATOM 3139 N N . PHE A 1 411 ? -32.365 -35.159 27.658 1.00 91.62 411 PHE A N 1
ATOM 3140 C CA . PHE A 1 411 ? -32.053 -3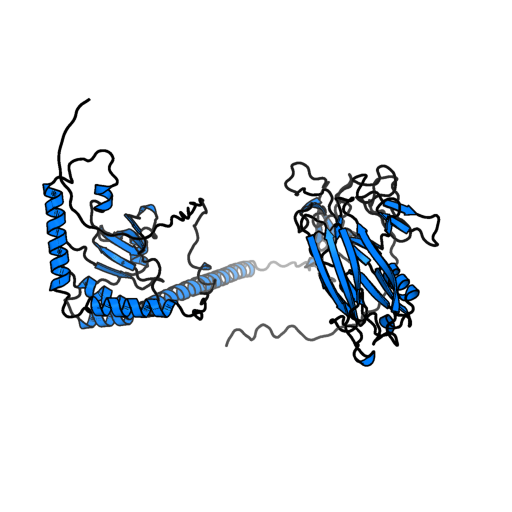3.916 28.361 1.00 91.62 411 PHE A CA 1
ATOM 3141 C C . PHE A 1 411 ? -32.005 -32.736 27.391 1.00 91.62 411 PHE A C 1
ATOM 3143 O O . PHE A 1 411 ? -31.593 -32.894 26.241 1.00 91.62 411 PHE A O 1
ATOM 3150 N N . SER A 1 412 ? -32.374 -31.545 27.867 1.00 92.19 412 SER A N 1
ATOM 3151 C CA . SER A 1 412 ? -32.187 -30.306 27.108 1.00 92.19 412 SER A CA 1
ATOM 3152 C C . SER A 1 412 ? -30.811 -29.690 27.351 1.00 92.19 412 SER A C 1
ATOM 3154 O O . SER A 1 412 ? -30.205 -29.865 28.415 1.00 92.19 412 SER A O 1
ATOM 3156 N N . THR A 1 413 ? -30.341 -28.884 26.399 1.00 91.62 413 THR A N 1
ATOM 3157 C CA . THR A 1 413 ? -29.117 -28.081 26.553 1.00 91.62 413 THR A CA 1
ATOM 3158 C C . THR A 1 413 ? -29.149 -27.236 27.825 1.00 91.62 413 THR A C 1
ATOM 3160 O O . THR A 1 413 ? -28.150 -27.130 28.534 1.00 91.62 413 THR A O 1
ATOM 3163 N N . GLU A 1 414 ? -30.306 -26.658 28.155 1.00 91.25 414 GLU A N 1
ATOM 3164 C CA . GLU A 1 414 ? -30.458 -25.798 29.331 1.00 91.25 414 GLU A CA 1
ATOM 3165 C C . GLU A 1 414 ? -30.254 -26.574 30.640 1.00 91.25 414 GLU A C 1
ATOM 3167 O O . GLU A 1 414 ? -29.574 -26.102 31.552 1.00 91.25 414 GLU A O 1
ATOM 3172 N N . GLN A 1 415 ? -30.782 -27.800 30.719 1.00 93.06 415 GLN A N 1
ATOM 3173 C CA . GLN A 1 415 ? -30.587 -28.673 31.878 1.00 93.06 415 GLN A CA 1
ATOM 3174 C C . GLN A 1 415 ? -29.110 -29.029 32.069 1.00 93.06 415 GLN A C 1
ATOM 3176 O O . GLN A 1 415 ? -28.610 -28.964 33.194 1.00 93.06 415 GLN A O 1
ATOM 3181 N N . LEU A 1 416 ? -28.401 -29.363 30.985 1.00 94.00 416 LEU A N 1
ATOM 3182 C CA . LEU A 1 416 ? -26.979 -29.707 31.052 1.00 94.00 416 LEU A CA 1
ATOM 3183 C C . LEU A 1 416 ? -26.108 -28.496 31.400 1.00 94.00 416 LEU A C 1
ATOM 3185 O O . LEU A 1 416 ? -25.216 -28.614 32.241 1.00 94.00 416 LEU A O 1
ATOM 3189 N N . ARG A 1 417 ? -26.387 -27.318 30.827 1.00 92.62 417 ARG A N 1
ATOM 3190 C CA . ARG A 1 417 ? -25.677 -26.071 31.160 1.00 92.62 417 ARG A CA 1
ATOM 3191 C C . ARG A 1 417 ? -25.886 -25.683 32.618 1.00 92.62 417 ARG A C 1
ATOM 3193 O O . ARG A 1 417 ? -24.915 -25.371 33.298 1.00 92.62 417 ARG A O 1
ATOM 3200 N N . LYS A 1 418 ? -27.111 -25.782 33.138 1.00 93.81 418 LYS A N 1
ATOM 3201 C CA . LYS A 1 418 ? -27.385 -25.535 34.560 1.00 93.81 418 LYS A CA 1
ATOM 3202 C C . LYS A 1 418 ? -26.641 -26.527 35.462 1.00 93.81 418 LYS A C 1
ATOM 3204 O O . LYS A 1 418 ? -26.030 -26.121 36.446 1.00 93.81 418 LYS A O 1
ATOM 3209 N N . ALA A 1 419 ? -26.636 -27.815 35.113 1.00 94.00 419 ALA A N 1
ATOM 3210 C CA . ALA A 1 419 ? -25.966 -28.844 35.910 1.00 94.00 419 ALA A CA 1
ATOM 3211 C C . ALA A 1 419 ? -24.434 -28.680 35.941 1.00 94.00 419 ALA A C 1
ATOM 3213 O O . ALA A 1 419 ? -23.788 -28.936 36.964 1.00 94.00 419 ALA A O 1
ATOM 3214 N N . THR A 1 420 ? -23.848 -28.228 34.830 1.00 93.44 420 THR A N 1
ATOM 3215 C CA . THR A 1 420 ? -22.396 -28.065 34.644 1.00 93.44 420 THR A CA 1
ATOM 3216 C C . THR A 1 420 ? -21.877 -26.660 34.933 1.00 93.44 420 THR A C 1
ATOM 3218 O O . THR A 1 420 ? -20.680 -26.439 34.805 1.00 93.44 420 THR A O 1
ATOM 3221 N N . ASP A 1 421 ? -22.739 -25.735 35.366 1.00 91.94 421 ASP A N 1
ATOM 3222 C CA . ASP A 1 421 ? -22.399 -24.310 35.477 1.00 91.94 421 ASP A CA 1
ATOM 3223 C C . ASP A 1 421 ? -21.759 -23.777 34.184 1.00 91.94 421 ASP A C 1
ATOM 3225 O O . ASP A 1 421 ? -20.590 -23.413 34.118 1.00 91.94 421 ASP A O 1
ATOM 3229 N N . ASN A 1 422 ? -22.534 -23.870 33.104 1.00 91.50 422 ASN A N 1
ATOM 3230 C CA . ASN A 1 422 ? -22.138 -23.479 31.760 1.00 91.50 422 ASN A CA 1
ATOM 3231 C C . ASN A 1 422 ? -20.860 -24.173 31.241 1.00 91.50 422 ASN A C 1
ATOM 3233 O O . ASN A 1 422 ? -20.036 -23.543 30.584 1.00 91.50 422 ASN A O 1
ATOM 3237 N N . TYR A 1 423 ? -20.706 -25.476 31.512 1.00 90.75 423 TYR A N 1
ATOM 3238 C CA . TYR A 1 423 ? -19.502 -26.255 31.187 1.00 90.75 423 TYR A CA 1
ATOM 3239 C C . TYR A 1 423 ? -18.207 -25.667 31.783 1.00 90.75 423 TYR A C 1
ATOM 3241 O O . TYR A 1 423 ? -17.154 -25.708 31.143 1.00 90.75 423 TYR A O 1
ATOM 3249 N N . SER A 1 424 ? -18.283 -25.153 33.018 1.00 90.50 424 SER A N 1
ATOM 3250 C CA . SER A 1 424 ? -17.140 -24.607 33.757 1.00 90.50 424 SER A CA 1
ATOM 3251 C C . SER A 1 424 ? -15.957 -25.582 33.805 1.00 90.50 424 SER A C 1
ATOM 3253 O O . SER A 1 424 ? -16.118 -26.792 34.016 1.00 90.50 424 SER A O 1
ATOM 3255 N N . GLN A 1 425 ? -14.747 -25.039 33.639 1.00 89.50 425 GLN A N 1
ATOM 3256 C CA . GLN A 1 425 ? -13.508 -25.817 33.673 1.00 89.50 425 GLN A CA 1
ATOM 3257 C C . GLN A 1 425 ? -13.276 -26.495 35.031 1.00 89.50 425 GLN A C 1
ATOM 3259 O O . GLN A 1 425 ? -12.719 -27.591 35.077 1.00 89.50 425 GLN A O 1
ATOM 3264 N N . GLU A 1 426 ? -13.774 -25.906 36.120 1.00 90.31 426 GLU A N 1
ATOM 3265 C CA . GLU A 1 426 ? -13.662 -26.455 37.478 1.00 90.31 426 GLU A CA 1
ATOM 3266 C C . GLU A 1 426 ? -14.445 -27.762 37.660 1.00 90.31 426 GLU A C 1
ATOM 3268 O O . GLU A 1 426 ? -14.132 -28.570 38.534 1.00 90.31 426 GLU A O 1
ATOM 3273 N N . LYS A 1 427 ? -15.461 -28.004 36.822 1.00 89.19 427 LYS A N 1
ATOM 3274 C CA . LYS A 1 427 ? -16.266 -29.230 36.869 1.00 89.19 427 LYS A CA 1
ATOM 3275 C C . LYS A 1 427 ? -15.714 -30.352 35.993 1.00 89.19 427 LYS A C 1
ATOM 3277 O O . LYS A 1 427 ? -16.354 -31.398 35.887 1.00 89.19 427 LYS A O 1
ATOM 3282 N N . ILE A 1 428 ? -14.553 -30.182 35.362 1.00 89.81 428 ILE A N 1
ATOM 3283 C CA . ILE A 1 428 ? -13.957 -31.217 34.515 1.00 89.81 428 ILE A CA 1
ATOM 3284 C C . ILE A 1 428 ? -13.371 -32.335 35.382 1.00 89.81 428 ILE A C 1
ATOM 3286 O O . ILE A 1 428 ? -12.491 -32.108 36.205 1.00 89.81 428 ILE A O 1
ATOM 3290 N N . ILE A 1 429 ? -13.828 -33.565 35.147 1.00 87.31 429 ILE A N 1
ATOM 3291 C CA . ILE A 1 429 ? -13.339 -34.775 35.831 1.00 87.31 429 ILE A CA 1
ATOM 3292 C C . ILE A 1 429 ? -12.497 -35.678 34.924 1.00 87.31 429 ILE A C 1
ATOM 3294 O O . ILE A 1 429 ? -11.856 -36.610 35.402 1.00 87.31 429 ILE A O 1
ATOM 3298 N N . GLY A 1 430 ? -12.467 -35.405 33.616 1.00 82.88 430 GLY A N 1
ATOM 3299 C CA . GLY A 1 430 ? -11.605 -36.113 32.674 1.00 82.88 430 GLY A CA 1
ATOM 3300 C C . GLY A 1 430 ? -11.517 -35.428 31.312 1.00 82.88 430 GLY A C 1
ATOM 3301 O O . GLY A 1 430 ? -12.509 -34.911 30.799 1.00 82.88 430 GLY A O 1
ATOM 3302 N N . LYS A 1 431 ? -10.325 -35.451 30.708 1.00 84.19 431 LYS A N 1
ATOM 3303 C CA . LYS A 1 431 ? -10.065 -35.017 29.327 1.00 84.19 431 LYS A CA 1
ATOM 3304 C C . LYS A 1 431 ? -9.357 -36.149 28.583 1.00 84.19 431 LYS A C 1
ATOM 3306 O O . LYS A 1 431 ? -8.414 -36.727 29.114 1.00 84.19 431 LYS A O 1
ATOM 3311 N N . GLY A 1 432 ? -9.794 -36.457 27.365 1.00 68.62 432 GLY A N 1
ATOM 3312 C CA . GLY A 1 432 ? -9.157 -37.471 26.523 1.00 68.62 432 GLY A CA 1
ATOM 3313 C C . GLY A 1 432 ? -9.351 -37.218 25.029 1.00 68.62 432 GLY A C 1
ATOM 3314 O O . GLY A 1 432 ? -9.881 -36.179 24.617 1.00 68.62 432 GLY A O 1
ATOM 3315 N N . ALA A 1 433 ? -8.927 -38.186 24.211 1.00 63.31 433 ALA A N 1
ATOM 3316 C CA . ALA A 1 433 ? -9.105 -38.150 22.756 1.00 63.31 433 ALA A CA 1
ATOM 3317 C C . ALA A 1 433 ? -10.593 -38.096 22.360 1.00 63.31 433 ALA A C 1
ATOM 3319 O O . ALA A 1 433 ? -10.979 -37.345 21.473 1.00 63.31 433 ALA A O 1
ATOM 3320 N N . TYR A 1 434 ? -11.442 -38.815 23.099 1.00 64.50 434 TYR A N 1
ATOM 3321 C CA . TYR A 1 434 ? -12.869 -38.978 22.806 1.00 64.50 434 TYR A CA 1
ATOM 3322 C C . TYR A 1 434 ? -13.783 -37.899 23.408 1.00 64.50 434 TYR A C 1
ATOM 3324 O O . TYR A 1 434 ? -15.001 -38.062 23.387 1.00 64.50 434 TYR A O 1
ATOM 3332 N N . GLY A 1 435 ? -13.230 -36.829 23.991 1.00 81.00 435 GLY A N 1
ATOM 3333 C CA . GLY A 1 435 ? -14.033 -35.746 24.563 1.00 81.00 435 GLY A CA 1
ATOM 3334 C C . GLY A 1 435 ? -13.612 -35.274 25.950 1.00 81.00 435 GLY A C 1
ATOM 3335 O O . GLY A 1 435 ? -12.547 -35.626 26.466 1.00 81.00 435 GLY A O 1
ATOM 3336 N N . VAL A 1 436 ? -14.481 -34.459 26.545 1.00 87.38 436 VAL A N 1
ATOM 3337 C CA . VAL A 1 436 ? -14.350 -33.927 27.909 1.00 87.38 436 VAL A CA 1
ATOM 3338 C C . VAL A 1 436 ? -15.522 -34.423 28.749 1.00 87.38 436 VAL A C 1
ATOM 3340 O O . VAL A 1 436 ? -16.660 -34.457 28.280 1.00 87.38 436 VAL A O 1
ATOM 3343 N N . VAL A 1 437 ? -15.237 -34.823 29.986 1.00 90.31 437 VAL A N 1
ATOM 3344 C CA . VAL A 1 437 ? -16.236 -35.283 30.952 1.00 90.31 437 VAL A CA 1
ATOM 3345 C C . VAL A 1 437 ? -16.353 -34.265 32.078 1.00 90.31 437 VAL A C 1
ATOM 3347 O O . VAL A 1 437 ? -15.366 -33.948 32.745 1.00 90.31 437 VAL A O 1
ATOM 3350 N N . TYR A 1 438 ? -17.573 -33.788 32.299 1.00 94.00 438 TYR A N 1
ATOM 3351 C CA . TYR A 1 438 ? -17.937 -32.833 33.338 1.00 94.00 438 TYR A CA 1
ATOM 3352 C C . TYR A 1 438 ? -18.734 -33.526 34.441 1.00 94.00 438 TYR A C 1
ATOM 3354 O O . TYR A 1 438 ? -19.594 -34.362 34.168 1.00 94.00 438 TYR A O 1
ATOM 3362 N N . LYS A 1 439 ? -18.505 -33.141 35.692 1.00 94.44 439 LYS A N 1
ATOM 3363 C CA . LYS A 1 439 ? -19.394 -33.462 36.807 1.00 94.44 439 LYS A CA 1
ATOM 3364 C C . LYS A 1 439 ? -20.600 -32.523 36.765 1.00 94.44 439 LYS A C 1
ATOM 3366 O O . LYS A 1 439 ? -20.440 -31.307 36.813 1.00 94.44 439 LYS A O 1
ATOM 3371 N N . GLY A 1 440 ? -21.802 -33.080 36.684 1.00 94.81 440 GLY A N 1
ATOM 3372 C CA . GLY A 1 440 ? -23.063 -32.341 36.729 1.00 94.81 440 GLY A CA 1
ATOM 3373 C C . GLY A 1 440 ? -23.828 -32.599 38.023 1.00 94.81 440 GLY A C 1
ATOM 3374 O O . GLY A 1 440 ? -23.743 -33.692 38.582 1.00 94.81 440 GLY A O 1
ATOM 3375 N N . VAL A 1 441 ? -24.585 -31.603 38.486 1.00 94.88 441 VAL A N 1
ATOM 3376 C CA . VAL A 1 441 ? -25.561 -31.757 39.578 1.00 94.88 441 VAL A CA 1
ATOM 3377 C C . VAL A 1 441 ? -26.914 -31.240 39.098 1.00 94.88 441 VAL A C 1
ATOM 3379 O O . VAL A 1 441 ? -27.050 -30.054 38.795 1.00 94.88 441 VAL A O 1
ATOM 3382 N N . PHE A 1 442 ? -27.905 -32.123 38.983 1.00 92.62 442 PHE A N 1
ATOM 3383 C CA . PHE A 1 442 ? -29.260 -31.748 38.578 1.00 92.62 442 PHE A CA 1
ATOM 3384 C C . PHE A 1 442 ? -30.061 -31.139 39.742 1.00 92.62 442 PHE A C 1
ATOM 3386 O O . PHE A 1 442 ? -29.623 -31.117 40.889 1.00 92.62 442 PHE A O 1
ATOM 3393 N N . SER A 1 443 ? -31.248 -30.596 39.443 1.00 88.69 443 SER A N 1
ATOM 3394 C CA . SER A 1 443 ? -32.084 -29.890 40.437 1.00 88.69 443 SER A CA 1
ATOM 3395 C C . SER A 1 443 ? -32.695 -30.811 41.504 1.00 88.69 443 SER A C 1
ATOM 3397 O O . SER A 1 443 ? -33.140 -30.324 42.535 1.00 88.69 443 SER A O 1
ATOM 3399 N N . ASP A 1 444 ? -32.702 -32.121 41.268 1.00 90.25 444 ASP A N 1
ATOM 3400 C CA . ASP A 1 444 ? -33.081 -33.168 42.224 1.00 90.25 444 ASP A CA 1
ATOM 3401 C C . ASP A 1 444 ? -31.890 -33.655 43.077 1.00 90.25 444 ASP A C 1
ATOM 3403 O O . ASP A 1 444 ? -31.989 -34.672 43.759 1.00 90.25 444 ASP A O 1
ATOM 3407 N N . ASN A 1 445 ? -30.759 -32.939 43.032 1.00 89.50 445 ASN A N 1
ATOM 3408 C CA . ASN A 1 445 ? -29.474 -33.297 43.638 1.00 89.50 445 ASN A CA 1
ATOM 3409 C C . ASN A 1 445 ? -28.832 -34.586 43.097 1.00 89.50 445 ASN A C 1
ATOM 3411 O O . ASN A 1 445 ? -27.859 -35.070 43.684 1.00 89.50 445 ASN A O 1
ATOM 3415 N N . SER A 1 446 ? -29.300 -35.131 41.970 1.00 90.44 446 SER A N 1
ATOM 3416 C CA . SER A 1 446 ? -28.608 -36.251 41.334 1.00 90.44 446 SER A CA 1
ATOM 3417 C C . SER A 1 446 ? -27.275 -35.794 40.729 1.00 90.44 446 SER A C 1
ATOM 3419 O O . SER A 1 446 ? -27.176 -34.754 40.068 1.00 90.44 446 SER A O 1
ATOM 3421 N N . VAL A 1 447 ? -26.218 -36.566 40.997 1.00 94.25 447 VAL A N 1
ATOM 3422 C CA . VAL A 1 447 ? -24.863 -36.300 40.500 1.00 94.25 447 VAL A CA 1
ATOM 3423 C C . VAL A 1 447 ? -24.598 -37.185 39.290 1.00 94.25 447 VAL A C 1
ATOM 3425 O O . VAL A 1 447 ? -24.754 -38.403 39.361 1.00 94.25 447 VAL A O 1
ATOM 3428 N N . VAL A 1 448 ? -24.174 -36.575 38.186 1.00 94.81 448 VAL A N 1
ATOM 3429 C CA . VAL A 1 448 ? -23.984 -37.251 36.894 1.00 94.81 448 VAL A CA 1
ATOM 3430 C C . VAL A 1 448 ? -22.640 -36.915 36.259 1.00 94.81 448 VAL A C 1
ATOM 3432 O O . VAL A 1 448 ? -22.010 -35.908 36.588 1.00 94.81 448 VAL A O 1
ATOM 3435 N N . ALA A 1 449 ? -22.206 -37.757 35.328 1.00 94.19 449 ALA A N 1
ATOM 3436 C CA . ALA A 1 449 ? -21.064 -37.505 34.462 1.00 94.19 449 ALA A CA 1
ATOM 3437 C C . ALA A 1 449 ? -21.560 -37.161 33.048 1.00 94.19 449 ALA A C 1
ATOM 3439 O O . ALA A 1 449 ? -22.192 -37.975 32.380 1.00 94.19 449 ALA A O 1
ATOM 3440 N N . ILE A 1 450 ? -21.283 -35.942 32.590 1.00 94.38 450 ILE A N 1
ATOM 3441 C CA . ILE A 1 450 ? -21.731 -35.408 31.300 1.00 94.38 450 ILE A CA 1
ATOM 3442 C C . ILE A 1 450 ? -20.541 -35.428 30.342 1.00 94.38 450 ILE A C 1
ATOM 3444 O O . ILE A 1 450 ? -19.580 -34.680 30.518 1.00 94.38 450 ILE A O 1
ATOM 3448 N N . LYS A 1 451 ? -20.586 -36.307 29.340 1.00 89.81 451 LYS A N 1
ATOM 3449 C CA . LYS A 1 451 ? -19.523 -36.500 28.349 1.00 89.81 451 LYS A CA 1
ATOM 3450 C C . LYS A 1 451 ? -19.872 -35.775 27.053 1.00 89.81 451 LYS A C 1
ATOM 3452 O O . LYS A 1 451 ? -20.850 -36.119 26.391 1.00 89.81 451 LYS A O 1
ATOM 3457 N N . ARG A 1 452 ? -19.034 -34.808 26.676 1.00 86.94 452 ARG A N 1
ATOM 3458 C CA . ARG A 1 452 ? -19.122 -34.058 25.417 1.00 86.94 452 ARG A CA 1
ATOM 3459 C C . ARG A 1 452 ? -18.045 -34.547 24.446 1.00 86.94 452 ARG A C 1
ATOM 3461 O O . ARG A 1 452 ? -16.856 -34.451 24.756 1.00 86.94 452 ARG A O 1
ATOM 3468 N N . SER A 1 453 ? -18.461 -35.080 23.300 1.00 74.88 453 SER A N 1
ATOM 3469 C CA . SER A 1 453 ? -17.572 -35.583 22.240 1.00 74.88 453 SER A CA 1
ATOM 3470 C C . SER A 1 453 ? -16.903 -34.439 21.465 1.00 74.88 453 SER A C 1
ATOM 3472 O O . SER A 1 453 ? -17.387 -33.311 21.495 1.00 74.88 453 SER A O 1
ATOM 3474 N N . LYS A 1 454 ? -15.768 -34.708 20.801 1.00 65.94 454 LYS A N 1
ATOM 3475 C CA . LYS A 1 454 ? -14.958 -33.665 20.141 1.00 65.94 454 LYS A CA 1
ATOM 3476 C C . LYS A 1 454 ? -15.312 -33.357 18.681 1.00 65.94 454 LYS A C 1
ATOM 3478 O O . LYS A 1 454 ? -14.887 -32.305 18.244 1.00 65.94 454 LYS A O 1
ATOM 3483 N N . LEU A 1 455 ? -16.070 -34.198 17.972 1.00 62.00 455 LEU A N 1
ATOM 3484 C CA . LEU A 1 455 ? -16.723 -33.960 16.665 1.00 62.00 455 LEU A CA 1
ATOM 3485 C C . LEU A 1 455 ? -17.466 -35.258 16.285 1.00 62.00 455 LEU A C 1
ATOM 3487 O O . LEU A 1 455 ? -16.965 -36.340 16.591 1.00 62.00 455 LEU A O 1
ATOM 3491 N N . VAL A 1 456 ? -18.642 -35.170 15.658 1.00 57.94 456 VAL A N 1
ATOM 3492 C CA . VAL A 1 456 ? -19.374 -36.318 15.084 1.00 57.94 456 VAL A CA 1
ATOM 3493 C C . VAL A 1 456 ? -19.800 -35.923 13.672 1.00 57.94 456 VAL A C 1
ATOM 3495 O O . VAL A 1 456 ? -20.325 -34.828 13.487 1.00 57.94 456 VAL A O 1
ATOM 3498 N N . ASP A 1 457 ? -19.541 -36.777 12.680 1.00 59.38 457 ASP A N 1
ATOM 3499 C CA . ASP A 1 457 ? -20.004 -36.556 11.307 1.00 59.38 457 ASP A CA 1
ATOM 3500 C C . ASP A 1 457 ? -21.529 -36.754 11.235 1.00 59.38 457 ASP A C 1
ATOM 3502 O O . ASP A 1 457 ? -22.060 -37.770 11.690 1.00 59.38 457 ASP A O 1
ATOM 3506 N N . ALA A 1 458 ? -22.240 -35.788 10.650 1.00 58.50 458 ALA A N 1
ATOM 3507 C CA . ALA A 1 458 ? -23.692 -35.826 10.493 1.00 58.50 458 ALA A CA 1
ATOM 3508 C C . ALA A 1 458 ? -24.167 -37.023 9.647 1.00 58.50 458 ALA A C 1
ATOM 3510 O O . ALA A 1 458 ? -25.314 -37.450 9.781 1.00 58.50 458 ALA A O 1
ATOM 3511 N N . THR A 1 459 ? -23.296 -37.597 8.805 1.00 59.19 459 THR A N 1
ATOM 3512 C CA . THR A 1 459 ? -23.607 -38.793 8.001 1.00 59.19 459 THR A CA 1
ATOM 3513 C C . THR A 1 459 ? -23.758 -40.075 8.834 1.00 59.19 459 THR A C 1
ATOM 3515 O O . THR A 1 459 ? -24.331 -41.048 8.352 1.00 59.19 459 THR A O 1
ATOM 3518 N N . GLN A 1 460 ? -23.321 -40.073 10.101 1.00 62.97 460 GLN A N 1
ATOM 3519 C CA . GLN A 1 460 ? -23.312 -41.242 10.994 1.00 62.97 460 GLN A CA 1
ATOM 3520 C C . GLN A 1 460 ? -24.423 -41.221 12.061 1.00 62.97 460 GLN A C 1
ATOM 3522 O O . GLN A 1 460 ? -24.394 -42.009 13.008 1.00 62.97 460 GLN A O 1
ATOM 3527 N N . ALA A 1 461 ? -25.425 -40.343 11.934 1.00 66.44 461 ALA A N 1
ATOM 3528 C CA . ALA A 1 461 ? -26.473 -40.172 12.946 1.00 66.44 461 ALA A CA 1
ATOM 3529 C C . ALA A 1 461 ? -27.239 -41.474 13.262 1.00 66.44 461 ALA A C 1
ATOM 3531 O O . ALA A 1 461 ? -27.540 -41.749 14.422 1.00 66.44 461 ALA A O 1
ATOM 3532 N N . GLU A 1 462 ? -27.521 -42.313 12.262 1.00 65.50 462 GLU A N 1
ATOM 3533 C CA . GLU A 1 462 ? -28.210 -43.593 12.474 1.00 65.50 462 GLU A CA 1
ATOM 3534 C C . GLU A 1 462 ? -27.347 -44.600 13.253 1.00 65.50 462 GLU A C 1
ATOM 3536 O O . GLU A 1 462 ? -27.834 -45.242 14.188 1.00 65.50 462 GLU A O 1
ATOM 3541 N N . GLN A 1 463 ? -26.052 -44.679 12.929 1.00 64.81 463 GLN A N 1
ATOM 3542 C CA . GLN A 1 463 ? -25.082 -45.522 13.632 1.00 64.81 463 GLN A CA 1
ATOM 3543 C C . GLN A 1 463 ? -24.931 -45.078 15.092 1.00 64.81 463 GLN A C 1
ATOM 3545 O O . GLN A 1 463 ? -24.982 -45.911 15.998 1.00 64.81 463 GLN A O 1
ATOM 3550 N N . PHE A 1 464 ? -24.864 -43.764 15.326 1.00 69.81 464 PHE A N 1
ATOM 3551 C CA . PHE A 1 464 ? -24.848 -43.179 16.664 1.00 69.81 464 PHE A CA 1
ATOM 3552 C C . PHE A 1 464 ? -26.112 -43.529 17.466 1.00 69.81 464 PHE A C 1
ATOM 3554 O O . PHE A 1 464 ? -26.008 -43.956 18.615 1.00 69.81 464 PHE A O 1
ATOM 3561 N N . ILE A 1 465 ? -27.312 -43.405 16.882 1.00 72.81 465 ILE A N 1
ATOM 3562 C CA . ILE A 1 465 ? -28.554 -43.763 17.586 1.00 72.81 465 ILE A CA 1
ATOM 3563 C C . ILE A 1 465 ? -28.611 -45.261 17.903 1.00 72.81 465 ILE A C 1
ATOM 3565 O O . ILE A 1 465 ? -29.033 -45.628 19.000 1.00 72.81 465 ILE A O 1
ATOM 3569 N N . ASN A 1 466 ? -28.175 -46.132 16.991 1.00 67.88 466 ASN A N 1
ATOM 3570 C CA . ASN A 1 466 ? -28.109 -47.572 17.254 1.00 67.88 466 ASN A CA 1
ATOM 3571 C C . ASN A 1 466 ? -27.154 -47.891 18.410 1.00 67.88 466 ASN A C 1
ATOM 3573 O O . ASN A 1 466 ? -27.521 -48.639 19.315 1.00 67.88 466 ASN A O 1
ATOM 3577 N N . GLU A 1 467 ? -25.978 -47.265 18.437 1.00 70.56 467 GLU A N 1
ATOM 3578 C CA . GLU A 1 467 ? -25.010 -47.437 19.521 1.00 70.56 467 GLU A CA 1
ATOM 3579 C C . GLU A 1 467 ? -25.557 -46.935 20.864 1.00 70.56 467 GLU A C 1
ATOM 3581 O O . GLU A 1 467 ? -25.473 -47.635 21.874 1.00 70.56 467 GLU A O 1
ATOM 3586 N N . VAL A 1 468 ? -26.194 -45.762 20.884 1.00 73.38 468 VAL A N 1
ATOM 3587 C CA . VAL A 1 468 ? -26.826 -45.216 22.093 1.00 73.38 468 VAL A CA 1
ATOM 3588 C C . VAL A 1 468 ? -27.936 -46.135 22.605 1.00 73.38 468 VAL A C 1
ATOM 3590 O O . VAL A 1 468 ? -28.008 -46.377 23.808 1.00 73.38 468 VAL A O 1
ATOM 3593 N N . MET A 1 469 ? -28.761 -46.700 21.720 1.00 69.56 469 MET A N 1
ATOM 3594 C CA . MET A 1 469 ? -29.803 -47.653 22.114 1.00 69.56 469 MET A CA 1
ATOM 3595 C C . MET A 1 469 ? -29.211 -48.911 22.756 1.00 69.56 469 MET A C 1
ATOM 3597 O O . MET A 1 469 ? -29.680 -49.312 23.821 1.00 69.56 469 ME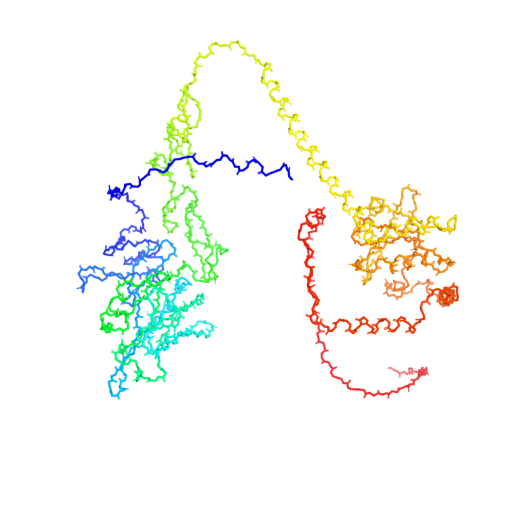T A O 1
ATOM 3601 N N . ILE A 1 470 ? -28.144 -49.477 22.185 1.00 70.50 470 ILE A N 1
ATOM 3602 C CA . ILE A 1 470 ? -27.435 -50.620 22.781 1.00 70.50 470 ILE A CA 1
ATOM 3603 C C . ILE A 1 470 ? -26.915 -50.244 24.174 1.00 70.50 470 ILE A C 1
ATOM 3605 O O . ILE A 1 470 ? -27.175 -50.953 25.143 1.00 70.50 470 ILE A O 1
ATOM 3609 N N . LEU A 1 471 ? -26.255 -49.089 24.314 1.00 72.06 471 LEU A N 1
ATOM 3610 C CA . LEU A 1 471 ? -25.689 -48.631 25.590 1.00 72.06 471 LEU A CA 1
ATOM 3611 C C . LEU A 1 471 ? -26.739 -48.417 26.689 1.00 72.06 471 LEU A C 1
ATOM 3613 O O . LEU A 1 471 ? -26.424 -48.586 27.865 1.00 72.06 471 LEU A O 1
ATOM 3617 N N . THR A 1 472 ? -27.979 -48.070 26.339 1.00 70.69 472 THR A N 1
ATOM 3618 C CA . THR A 1 472 ? -29.066 -47.954 27.329 1.00 70.69 472 THR A CA 1
ATOM 3619 C C . THR A 1 472 ? -29.574 -49.298 27.848 1.00 70.69 472 THR A C 1
ATOM 3621 O O . THR A 1 472 ? -30.134 -49.350 28.942 1.00 70.69 472 THR A O 1
ATOM 3624 N N . GLN A 1 473 ? -29.378 -50.376 27.086 1.00 70.12 473 GLN A N 1
ATOM 3625 C CA . GLN A 1 473 ? -29.807 -51.732 27.442 1.00 70.12 473 GLN A CA 1
ATOM 3626 C C . GLN A 1 473 ? -28.751 -52.485 28.261 1.00 70.12 473 GLN A C 1
ATOM 3628 O O . GLN A 1 473 ? -29.064 -53.489 28.898 1.00 70.12 473 GLN A O 1
ATOM 3633 N N . VAL A 1 474 ? -27.516 -51.977 28.303 1.00 73.81 474 VAL A N 1
ATOM 3634 C CA . VAL A 1 474 ? -26.438 -52.527 29.127 1.00 73.81 474 VAL A CA 1
ATOM 3635 C C . VAL A 1 474 ? -26.716 -52.240 30.601 1.00 73.81 474 VAL A C 1
ATOM 3637 O O . VAL A 1 474 ? -26.499 -51.131 31.093 1.00 73.81 474 VAL A O 1
ATOM 3640 N N . ILE A 1 475 ? -27.176 -53.258 31.329 1.00 77.19 475 ILE A N 1
ATOM 3641 C CA . ILE A 1 475 ? -27.454 -53.168 32.765 1.00 77.19 475 ILE A CA 1
ATOM 3642 C C . ILE A 1 475 ? -26.618 -54.224 33.484 1.00 77.19 475 ILE A C 1
ATOM 3644 O O . ILE A 1 475 ? -27.026 -55.370 33.646 1.00 77.19 475 ILE A O 1
ATOM 3648 N N . HIS A 1 476 ? -25.438 -53.819 33.950 1.00 83.94 476 HIS A N 1
ATOM 3649 C CA . HIS A 1 476 ? -24.538 -54.684 34.703 1.00 83.94 476 HIS A CA 1
ATOM 3650 C C . HIS A 1 476 ? -23.935 -53.937 35.889 1.00 83.94 476 HIS A C 1
ATOM 3652 O O . HIS A 1 476 ? -23.532 -52.786 35.762 1.00 83.94 476 HIS A O 1
ATOM 3658 N N . ARG A 1 477 ? -23.815 -54.605 37.043 1.00 86.62 477 ARG A N 1
ATOM 3659 C CA . ARG A 1 477 ? -23.342 -53.999 38.305 1.00 86.62 477 ARG A CA 1
ATOM 3660 C C . ARG A 1 477 ? -21.963 -53.333 38.200 1.00 86.62 477 ARG A C 1
ATOM 3662 O O . ARG A 1 477 ? -21.673 -52.416 38.959 1.00 86.62 477 ARG A O 1
ATOM 3669 N N . HIS A 1 478 ? -21.125 -53.816 37.288 1.00 88.62 478 HIS A N 1
ATOM 3670 C CA . HIS A 1 478 ? -19.749 -53.350 37.089 1.00 88.62 478 HIS A CA 1
ATOM 3671 C C . HIS A 1 478 ? -19.554 -52.598 35.756 1.00 88.62 478 HIS A C 1
ATOM 3673 O O . HIS A 1 478 ? -18.426 -52.462 35.292 1.00 88.62 478 HIS A O 1
ATOM 3679 N N . VAL A 1 479 ? -20.637 -52.133 35.118 1.00 85.50 479 VAL A N 1
ATOM 3680 C CA . VAL A 1 479 ? -20.586 -51.260 33.932 1.00 85.50 479 VAL A CA 1
ATOM 3681 C C . VAL A 1 479 ? -21.299 -49.953 34.253 1.00 85.50 479 VAL A C 1
ATOM 3683 O O . VAL A 1 479 ? -22.406 -49.968 34.777 1.00 85.50 479 VAL A O 1
ATOM 3686 N N . VAL A 1 480 ? -20.663 -48.825 33.928 1.00 86.44 480 VAL A N 1
ATOM 3687 C CA . VAL A 1 480 ? -21.230 -47.493 34.175 1.00 86.44 480 VAL A CA 1
ATOM 3688 C C . VAL A 1 480 ? -22.470 -47.292 33.311 1.00 86.44 480 VAL A C 1
ATOM 3690 O O . VAL A 1 480 ? -22.394 -47.328 32.081 1.00 86.44 480 VAL A O 1
ATOM 3693 N N . LYS A 1 481 ? -23.605 -47.048 33.960 1.00 86.69 481 LYS A N 1
ATOM 3694 C CA . LYS A 1 481 ? -24.903 -46.910 33.312 1.00 86.69 481 LYS A CA 1
ATOM 3695 C C . LYS A 1 481 ? -25.028 -45.589 32.552 1.00 86.69 481 LYS A C 1
ATOM 3697 O O . LYS A 1 481 ? -24.793 -44.506 33.098 1.00 86.69 481 LYS A O 1
ATOM 3702 N N . LEU A 1 482 ? -25.481 -45.678 31.301 1.00 86.44 482 LEU A N 1
ATOM 3703 C CA . LEU A 1 482 ? -25.950 -44.530 30.529 1.00 86.44 482 LEU A CA 1
ATOM 3704 C C . LEU A 1 482 ? -27.370 -44.158 30.982 1.00 86.44 482 LEU A C 1
ATOM 3706 O O . LEU A 1 482 ? -28.284 -44.980 30.945 1.00 86.44 482 LEU A O 1
ATOM 3710 N N . LEU A 1 483 ? -27.557 -42.913 31.414 1.00 88.12 483 LEU A N 1
ATOM 3711 C CA . LEU A 1 483 ? -28.846 -42.389 31.879 1.00 88.12 483 LEU A CA 1
ATOM 3712 C C . LEU A 1 483 ? -29.633 -41.720 30.746 1.00 88.12 483 LEU A C 1
ATOM 3714 O O . LEU A 1 483 ? -30.866 -41.716 30.746 1.00 88.12 483 LEU A O 1
ATOM 3718 N N . GLY A 1 484 ? -28.929 -41.132 29.779 1.00 89.44 484 GLY A N 1
ATOM 3719 C CA . GLY A 1 484 ? -29.569 -40.422 28.683 1.00 89.44 484 GLY A CA 1
ATOM 3720 C C . GLY A 1 484 ? -28.615 -39.620 27.812 1.00 89.44 484 GLY A C 1
ATOM 3721 O O . GLY A 1 484 ? -27.394 -39.743 27.919 1.00 89.44 484 GLY A O 1
ATOM 3722 N N . CYS A 1 485 ? -29.179 -38.780 26.948 1.00 89.56 485 CYS A N 1
ATOM 3723 C CA . CYS A 1 485 ? -28.409 -37.894 26.079 1.00 89.56 485 CYS A CA 1
ATOM 3724 C C . CYS A 1 485 ? -29.123 -36.560 25.815 1.00 89.56 485 CYS A C 1
ATOM 3726 O O . CYS A 1 485 ? -30.321 -36.419 26.062 1.00 89.56 485 CYS A O 1
ATOM 3728 N N . CYS A 1 486 ? -28.373 -35.587 25.298 1.00 91.00 486 CYS A N 1
ATOM 3729 C CA . CYS A 1 486 ? -28.874 -34.352 24.705 1.00 91.00 486 CYS A CA 1
ATOM 3730 C C . CYS A 1 486 ? -28.437 -34.288 23.239 1.00 91.00 486 CYS A C 1
ATOM 3732 O O . CYS A 1 486 ? -27.270 -34.530 22.925 1.00 91.00 486 CYS A O 1
ATOM 3734 N N . LEU A 1 487 ? -29.381 -33.949 22.360 1.00 89.12 487 LEU A N 1
ATOM 3735 C CA . LEU A 1 487 ? -29.186 -33.857 20.908 1.00 89.12 487 LEU A CA 1
ATOM 3736 C C . LEU A 1 487 ? -29.359 -32.422 20.375 1.00 89.12 487 LEU A C 1
ATOM 3738 O O . LEU A 1 487 ? -29.300 -32.215 19.171 1.00 89.12 487 LEU A O 1
ATOM 3742 N N . GLU A 1 488 ? -29.585 -31.438 21.253 1.00 90.62 488 GLU A N 1
ATOM 3743 C CA . GLU A 1 488 ? -29.835 -30.022 20.907 1.00 90.62 488 GLU A CA 1
ATOM 3744 C C . GLU A 1 488 ? -28.547 -29.206 20.658 1.00 90.62 488 GLU A C 1
ATOM 3746 O O . GLU A 1 488 ? -28.614 -28.008 20.375 1.00 90.62 488 GLU A O 1
ATOM 3751 N N . GLU A 1 489 ? -27.382 -29.842 20.782 1.00 86.38 489 GLU A N 1
ATOM 3752 C CA . GLU A 1 489 ? -26.048 -29.257 20.599 1.00 86.38 489 GLU A CA 1
ATOM 3753 C C . GLU A 1 489 ? -25.447 -29.666 19.247 1.00 86.38 489 GLU A C 1
ATOM 3755 O O . GLU A 1 489 ? -25.865 -30.654 18.649 1.00 86.38 489 GLU A O 1
ATOM 3760 N N . GLU A 1 490 ? -24.404 -28.959 18.801 1.00 83.06 490 GLU A N 1
ATOM 3761 C CA . GLU A 1 490 ? -23.670 -29.273 17.559 1.00 83.06 490 GLU A CA 1
ATOM 3762 C C . GLU A 1 490 ? -23.182 -30.731 17.496 1.00 83.06 490 GLU A C 1
ATOM 3764 O O . GLU A 1 490 ? -23.176 -31.336 16.430 1.00 83.06 490 GLU A O 1
ATOM 3769 N N . VAL A 1 491 ? -22.823 -31.309 18.647 1.00 81.25 491 VAL A N 1
ATOM 3770 C CA . VAL A 1 491 ? -22.497 -32.732 18.798 1.00 81.25 491 VAL A CA 1
ATOM 3771 C C . VAL A 1 491 ? -23.291 -33.335 19.958 1.00 81.25 491 VAL A C 1
ATOM 3773 O O . VAL A 1 491 ? -23.427 -32.676 20.995 1.00 81.25 491 VAL A O 1
ATOM 3776 N N . PRO A 1 492 ? -23.774 -34.587 19.845 1.00 84.31 492 PRO A N 1
ATOM 3777 C CA . PRO A 1 492 ? -24.503 -35.244 20.922 1.00 84.31 492 PRO A CA 1
ATOM 3778 C C . PRO A 1 492 ? -23.724 -35.297 22.241 1.00 84.31 492 PRO A C 1
ATOM 3780 O O . PRO A 1 492 ? -22.528 -35.604 22.275 1.00 84.31 492 PRO A O 1
ATOM 3783 N N . VAL A 1 493 ? -24.426 -35.050 23.346 1.00 89.12 493 VAL A N 1
ATOM 3784 C CA . VAL A 1 493 ? -23.865 -35.088 24.703 1.00 89.12 493 VAL A CA 1
ATOM 3785 C C . VAL A 1 493 ? -24.475 -36.254 25.468 1.00 89.12 493 VAL A C 1
ATOM 3787 O O . VAL A 1 493 ? -25.694 -36.396 25.519 1.00 89.12 493 VAL A O 1
ATOM 3790 N N . LEU A 1 494 ? -23.638 -37.087 26.081 1.00 89.50 494 LEU A N 1
ATOM 3791 C CA . LEU A 1 494 ? -24.070 -38.282 26.809 1.00 89.50 494 LEU A CA 1
ATOM 3792 C C . LEU A 1 494 ? -24.045 -38.041 28.319 1.00 89.50 494 LEU A C 1
ATOM 3794 O O . LEU A 1 494 ? -23.127 -37.405 28.839 1.00 89.50 494 LEU A O 1
ATOM 3798 N N . VAL A 1 495 ? -25.040 -38.573 29.028 1.00 92.19 495 VAL A N 1
ATOM 3799 C CA . VAL A 1 495 ? -25.198 -38.428 30.479 1.00 92.19 495 VAL A CA 1
ATOM 3800 C C . VAL A 1 495 ? -25.125 -39.800 31.130 1.00 92.19 495 VAL A C 1
ATOM 3802 O O . VAL A 1 495 ? -25.992 -40.645 30.916 1.00 92.19 495 VAL A O 1
ATOM 3805 N N . TYR A 1 496 ? -24.102 -40.006 31.947 1.00 90.69 496 TYR A N 1
ATOM 3806 C CA . TYR A 1 496 ? -23.848 -41.232 32.696 1.00 90.69 496 TYR A CA 1
ATOM 3807 C C . TYR A 1 496 ? -24.075 -41.014 34.187 1.00 90.69 496 TYR A C 1
ATOM 3809 O O . TYR A 1 496 ? -24.040 -39.882 34.682 1.00 90.69 496 TYR A O 1
ATOM 3817 N N . GLU A 1 497 ? -24.250 -42.107 34.922 1.00 90.50 497 GLU A N 1
ATOM 3818 C CA . GLU A 1 497 ? -24.129 -42.050 36.374 1.00 90.50 497 GLU A CA 1
ATOM 3819 C C . GLU A 1 497 ? -22.719 -41.602 36.786 1.00 90.50 497 GLU A C 1
ATOM 3821 O O . GLU A 1 497 ? -21.720 -41.875 36.112 1.00 90.50 497 GLU A O 1
ATOM 3826 N N . PHE A 1 498 ? -22.630 -40.867 37.892 1.00 92.25 498 PHE A N 1
ATOM 3827 C CA . PHE A 1 498 ? -21.344 -40.434 38.414 1.00 92.25 498 PHE A CA 1
ATOM 3828 C C . PHE A 1 498 ? -20.720 -41.522 39.288 1.00 92.25 498 PHE A C 1
ATOM 3830 O O . PHE A 1 498 ? -21.277 -41.898 40.319 1.00 92.25 498 PHE A O 1
ATOM 3837 N N . ILE A 1 499 ? -19.517 -41.962 38.919 1.00 88.69 499 ILE A N 1
ATOM 3838 C CA . ILE A 1 499 ? -18.718 -42.880 39.730 1.00 88.69 499 ILE A CA 1
ATOM 3839 C C . ILE A 1 499 ? -17.735 -42.079 40.584 1.00 88.69 499 ILE A C 1
ATOM 3841 O O . ILE A 1 499 ? -16.885 -41.346 40.075 1.00 88.69 499 ILE A O 1
ATOM 3845 N N . SER A 1 500 ? -17.857 -42.219 41.902 1.00 82.12 500 SER A N 1
ATOM 3846 C CA . SER A 1 500 ? -16.898 -41.666 42.856 1.00 82.12 500 SER A CA 1
ATOM 3847 C C . SER A 1 500 ? -15.600 -42.488 42.870 1.00 82.12 500 SER A C 1
ATOM 3849 O O . SER A 1 500 ? -15.572 -43.635 42.437 1.00 82.12 500 SER A O 1
ATOM 3851 N N . ASN A 1 501 ? -14.515 -41.910 43.398 1.00 79.88 501 ASN A N 1
ATOM 3852 C CA . ASN A 1 501 ? -13.185 -42.531 43.529 1.00 79.88 501 ASN A CA 1
ATOM 3853 C C . ASN A 1 501 ? -12.293 -42.576 42.273 1.00 79.88 501 ASN A C 1
ATOM 3855 O O . ASN A 1 501 ? -11.381 -43.387 42.254 1.00 79.88 501 ASN A O 1
ATOM 3859 N N . ASN A 1 502 ? -12.433 -41.665 41.303 1.00 78.62 502 ASN A N 1
ATOM 3860 C CA . ASN A 1 502 ? -11.495 -41.491 40.171 1.00 78.62 502 ASN A CA 1
ATOM 3861 C C . ASN A 1 502 ? -11.254 -42.756 39.308 1.00 78.62 502 ASN A C 1
ATOM 3863 O O . ASN A 1 502 ? -11.845 -43.814 39.501 1.00 78.62 502 ASN A O 1
ATOM 3867 N N . THR A 1 503 ? -10.408 -42.631 38.282 1.00 81.69 503 THR A N 1
ATOM 3868 C CA . THR A 1 503 ? -10.071 -43.733 37.369 1.00 81.69 503 THR A CA 1
ATOM 3869 C C . THR A 1 503 ? -8.996 -44.651 37.955 1.00 81.69 503 THR A C 1
ATOM 3871 O O . THR A 1 503 ? -8.181 -44.238 38.779 1.00 81.69 503 THR A O 1
ATOM 3874 N N . LEU A 1 504 ? -8.920 -45.896 37.474 1.00 82.62 504 LEU A N 1
ATOM 3875 C CA . LEU A 1 504 ? -7.823 -46.805 37.830 1.00 82.62 504 LEU A CA 1
ATOM 3876 C C . LEU A 1 504 ? -6.448 -46.204 37.481 1.00 82.62 504 LEU A C 1
ATOM 3878 O O . LEU A 1 504 ? -5.508 -46.323 38.260 1.00 82.62 504 LEU A O 1
ATOM 3882 N N . PHE A 1 505 ? -6.355 -45.486 36.356 1.00 80.62 505 PHE A N 1
ATOM 3883 C CA . PHE A 1 505 ? -5.152 -44.755 35.949 1.00 80.62 505 PHE A CA 1
ATOM 3884 C C . PHE A 1 505 ? -4.691 -43.754 37.020 1.00 80.62 505 PHE A C 1
ATOM 3886 O O . PHE A 1 505 ? -3.505 -43.698 37.343 1.00 80.62 505 PHE A O 1
ATOM 3893 N N . TYR A 1 506 ? -5.622 -43.007 37.622 1.00 77.31 506 TYR A N 1
ATOM 3894 C CA . TYR A 1 506 ? -5.309 -42.093 38.721 1.00 77.31 506 TYR A CA 1
ATOM 3895 C C . TYR A 1 506 ? -4.683 -42.838 39.911 1.00 77.31 506 TYR A C 1
ATOM 3897 O O . TYR A 1 506 ? -3.649 -42.420 40.429 1.00 77.31 506 TYR A O 1
ATOM 3905 N N . HIS A 1 507 ? -5.254 -43.977 40.309 1.00 77.88 507 HIS A N 1
ATOM 3906 C CA . HIS A 1 507 ? -4.746 -44.752 41.448 1.00 77.88 507 HIS A CA 1
ATOM 3907 C C . HIS A 1 507 ? -3.416 -45.460 41.185 1.00 77.88 507 HIS A C 1
ATOM 3909 O O . HIS A 1 507 ? -2.662 -45.675 42.131 1.00 77.88 507 HIS A O 1
ATOM 3915 N N . ILE A 1 508 ? -3.119 -45.814 39.932 1.00 80.31 508 ILE A N 1
ATOM 3916 C CA . ILE A 1 508 ? -1.843 -46.440 39.556 1.00 80.31 508 ILE A CA 1
ATOM 3917 C C . ILE A 1 508 ? -0.723 -45.396 39.440 1.00 80.31 508 ILE A C 1
ATOM 3919 O O . ILE A 1 508 ? 0.399 -45.676 39.854 1.00 80.31 508 ILE A O 1
ATOM 3923 N N . HIS A 1 509 ? -1.008 -44.206 38.896 1.00 76.50 509 HIS A N 1
ATOM 3924 C CA . HIS A 1 509 ? 0.037 -43.269 38.459 1.00 76.50 509 HIS A CA 1
ATOM 3925 C C . HIS A 1 509 ? 0.157 -41.967 39.272 1.00 76.50 509 HIS A C 1
ATOM 3927 O O . HIS A 1 509 ? 1.217 -41.354 39.240 1.00 76.50 509 HIS A O 1
ATOM 3933 N N . HIS A 1 510 ? -0.885 -41.510 39.981 1.00 63.59 510 HIS A N 1
ATOM 3934 C CA . HIS A 1 510 ? -0.945 -40.139 40.530 1.00 63.59 510 HIS A CA 1
ATOM 3935 C C . HIS A 1 510 ? -0.837 -40.028 42.063 1.00 63.59 510 HIS A C 1
ATOM 3937 O O . HIS A 1 510 ? -1.112 -38.967 42.623 1.00 63.59 510 HIS A O 1
ATOM 3943 N N . ARG A 1 511 ? -0.405 -41.080 42.774 1.00 61.97 511 ARG A N 1
ATOM 3944 C CA . ARG A 1 511 ? -0.070 -40.983 44.209 1.00 61.97 511 ARG A CA 1
ATOM 3945 C C . ARG A 1 511 ? 1.434 -41.170 44.457 1.00 61.97 511 ARG A C 1
ATOM 3947 O O . ARG A 1 511 ? 1.916 -42.292 44.303 1.00 61.97 511 ARG A O 1
ATOM 3954 N N . PRO A 1 512 ? 2.167 -40.135 44.917 1.00 46.72 512 PRO A N 1
ATOM 3955 C CA . PRO A 1 512 ? 3.476 -40.327 45.525 1.00 46.72 512 PRO A CA 1
ATOM 3956 C C . PRO A 1 512 ? 3.271 -40.926 46.923 1.00 46.72 512 PRO A C 1
ATOM 3958 O O . PRO A 1 512 ? 2.600 -40.334 47.765 1.00 46.72 512 PRO A O 1
ATOM 3961 N N . GLY A 1 513 ? 3.806 -42.126 47.154 1.00 52.75 513 GLY A N 1
ATOM 3962 C CA . GLY A 1 513 ? 3.584 -42.896 48.384 1.00 52.75 513 GLY A CA 1
ATOM 3963 C C . GLY A 1 513 ? 2.385 -43.834 48.251 1.00 52.75 513 GLY A C 1
ATOM 3964 O O . GLY A 1 513 ? 1.274 -43.519 48.676 1.00 52.75 513 GLY A O 1
ATOM 3965 N N . GLY A 1 514 ? 2.607 -44.990 47.616 1.00 59.50 514 GLY A N 1
ATOM 3966 C CA . GLY A 1 514 ? 1.587 -46.019 47.421 1.00 59.50 514 GLY A CA 1
ATOM 3967 C C . GLY A 1 514 ? 0.964 -46.432 48.752 1.00 59.50 514 GLY A C 1
ATOM 3968 O O . GLY A 1 514 ? 1.655 -46.948 49.624 1.00 59.50 514 GLY A O 1
ATOM 3969 N N . LEU A 1 515 ? -0.336 -46.185 48.927 1.00 52.97 515 LEU A N 1
ATOM 3970 C CA . LEU A 1 515 ? -0.999 -46.379 50.216 1.00 52.97 515 LEU A CA 1
ATOM 3971 C C . LEU A 1 515 ? -2.389 -47.026 50.082 1.00 52.97 515 LEU A C 1
ATOM 3973 O O . LEU A 1 515 ? -3.277 -46.528 49.385 1.00 52.97 515 LEU A O 1
ATOM 3977 N N . SER A 1 516 ? -2.499 -48.138 50.817 1.00 58.47 516 SER A N 1
ATOM 3978 C CA . SER A 1 516 ? -3.645 -48.886 51.370 1.00 58.47 516 SER A CA 1
ATOM 3979 C C . SER A 1 516 ? -4.769 -49.416 50.472 1.00 58.47 516 SER A C 1
ATOM 3981 O O . SER A 1 516 ? -5.224 -50.528 50.729 1.00 58.47 516 SER A O 1
ATOM 3983 N N . TRP A 1 517 ? -5.235 -48.702 49.440 1.00 67.50 517 TRP A N 1
ATOM 3984 C CA . TRP A 1 517 ? -6.437 -49.141 48.703 1.00 67.50 517 TRP A CA 1
ATOM 3985 C C . TRP A 1 517 ? -6.152 -50.204 47.630 1.00 67.50 517 TRP A C 1
ATOM 3987 O O . TRP A 1 517 ? -6.913 -51.153 47.498 1.00 67.50 517 TRP A O 1
ATOM 3997 N N . LEU A 1 518 ? -5.034 -50.122 46.902 1.00 75.69 518 LEU A N 1
ATOM 3998 C CA . LEU A 1 518 ? -4.635 -51.116 45.885 1.00 75.69 518 LEU A CA 1
ATOM 3999 C C . LEU A 1 518 ? -3.893 -52.320 46.499 1.00 75.69 518 LEU A C 1
ATOM 4001 O O . LEU A 1 518 ? -2.824 -52.718 46.018 1.00 75.69 518 LEU A O 1
ATOM 4005 N N . SER A 1 519 ? -4.447 -52.894 47.569 1.00 82.69 519 SER A N 1
ATOM 4006 C CA . SER A 1 519 ? -3.985 -54.177 48.109 1.00 82.69 519 SER A CA 1
ATOM 4007 C C . SER A 1 519 ? -4.074 -55.274 47.042 1.00 82.69 519 SER A C 1
ATOM 4009 O O . SER A 1 519 ? -4.812 -55.147 46.061 1.00 82.69 519 SER A O 1
ATOM 4011 N N . TRP A 1 520 ? -3.332 -56.370 47.218 1.00 85.19 520 TRP A N 1
ATOM 4012 C CA . TRP A 1 520 ? -3.420 -57.518 46.309 1.00 85.19 520 TRP A CA 1
ATOM 4013 C C . TRP A 1 520 ? -4.859 -58.037 46.170 1.00 85.19 520 TRP A C 1
ATOM 4015 O O . TRP A 1 520 ? -5.320 -58.303 45.062 1.00 85.19 520 TRP A O 1
ATOM 4025 N N . GLU A 1 521 ? -5.603 -58.071 47.278 1.00 89.06 521 GLU A N 1
ATOM 4026 C CA . GLU A 1 521 ? -7.019 -58.438 47.291 1.00 89.06 521 GLU A CA 1
ATOM 4027 C C . GLU A 1 521 ? -7.869 -57.503 46.415 1.00 89.06 521 GLU A C 1
ATOM 4029 O O . GLU A 1 521 ? -8.634 -57.968 45.572 1.00 89.06 521 GLU A O 1
ATOM 4034 N N . ASN A 1 522 ? -7.706 -56.184 46.558 1.00 86.19 522 ASN A N 1
ATOM 4035 C CA . ASN A 1 522 ? -8.480 -55.218 45.777 1.00 86.19 522 ASN A CA 1
ATOM 4036 C C . ASN A 1 522 ? -8.087 -55.229 44.293 1.00 86.19 522 ASN A C 1
ATOM 4038 O O . ASN A 1 522 ? -8.950 -55.037 43.441 1.00 86.19 522 ASN A O 1
ATOM 4042 N N . ARG A 1 523 ? -6.824 -55.524 43.957 1.00 88.69 523 ARG A N 1
ATOM 4043 C CA . ARG A 1 523 ? -6.390 -55.719 42.561 1.00 88.69 523 ARG A CA 1
ATOM 4044 C C . ARG A 1 523 ? -7.071 -56.927 41.925 1.00 88.69 523 ARG A C 1
ATOM 4046 O O . ARG A 1 523 ? -7.614 -56.803 40.830 1.00 88.69 523 ARG A O 1
ATOM 4053 N N . LEU A 1 524 ? -7.070 -58.069 42.616 1.00 91.38 524 LEU A N 1
ATOM 4054 C CA . LEU A 1 524 ? -7.744 -59.280 42.146 1.00 91.38 524 LEU A CA 1
ATOM 4055 C C . LEU A 1 524 ? -9.252 -59.065 42.005 1.00 91.38 524 LEU A C 1
ATOM 4057 O O . LEU A 1 524 ? -9.832 -59.481 41.006 1.00 91.38 524 LEU A O 1
ATOM 4061 N N . ARG A 1 525 ? -9.872 -58.363 42.960 1.00 90.12 525 ARG A N 1
ATOM 4062 C CA . ARG A 1 525 ? -11.291 -58.000 42.895 1.00 90.12 525 ARG A CA 1
ATOM 4063 C C . ARG A 1 525 ? -11.602 -57.154 41.662 1.00 90.12 525 ARG A C 1
ATOM 4065 O O . ARG A 1 525 ? -12.473 -57.532 40.890 1.00 90.12 525 ARG A O 1
ATOM 4072 N N . VAL A 1 526 ? -10.858 -56.067 41.437 1.00 89.62 526 VAL A N 1
ATOM 4073 C CA . VAL A 1 526 ? -11.037 -55.201 40.256 1.00 89.62 526 VAL A CA 1
ATOM 4074 C C . VAL A 1 526 ? -10.859 -55.996 38.958 1.00 89.62 526 VAL A C 1
ATOM 4076 O O . VAL A 1 526 ? -11.658 -55.836 38.039 1.00 89.62 526 VAL A O 1
ATOM 4079 N N . ALA A 1 527 ? -9.860 -56.882 38.881 1.00 92.44 527 ALA A N 1
ATOM 4080 C CA . ALA A 1 527 ? -9.633 -57.714 37.700 1.00 92.44 527 ALA A CA 1
ATOM 4081 C C . ALA A 1 527 ? -10.789 -58.699 37.444 1.00 92.44 527 ALA A C 1
ATOM 4083 O O . ALA A 1 527 ? -11.256 -58.817 36.312 1.00 92.44 527 ALA A O 1
ATOM 4084 N N . ALA A 1 528 ? -11.280 -59.375 38.487 1.00 94.19 528 ALA A N 1
ATOM 4085 C CA . ALA A 1 528 ? -12.390 -60.320 38.385 1.00 94.19 528 ALA A CA 1
ATOM 4086 C C . ALA A 1 528 ? -13.712 -59.626 38.014 1.00 94.19 528 ALA A C 1
ATOM 4088 O O . ALA A 1 528 ? -14.442 -60.106 37.148 1.00 94.19 528 ALA A O 1
ATOM 4089 N N . GLU A 1 529 ? -14.007 -58.476 38.624 1.00 93.44 529 GLU A N 1
ATOM 4090 C CA . GLU A 1 529 ? -15.201 -57.681 38.321 1.00 93.44 529 GLU A CA 1
ATOM 4091 C C . GLU A 1 529 ? -15.170 -57.122 36.890 1.00 93.44 529 GLU A C 1
ATOM 4093 O O . GLU A 1 529 ? -16.184 -57.173 36.190 1.00 93.44 529 GLU A O 1
ATOM 4098 N N . ALA A 1 530 ? -14.006 -56.659 36.419 1.00 92.69 530 ALA A N 1
ATOM 4099 C CA . ALA A 1 530 ? -13.822 -56.216 35.038 1.00 92.69 530 ALA A CA 1
ATOM 4100 C C . ALA A 1 530 ? -13.984 -57.370 34.034 1.00 92.69 530 ALA A C 1
ATOM 4102 O O . ALA A 1 530 ? -14.644 -57.201 33.010 1.00 92.69 530 ALA A O 1
ATOM 4103 N N . ALA A 1 531 ? -13.434 -58.552 34.336 1.00 92.19 531 ALA A N 1
ATOM 4104 C CA . ALA A 1 531 ? -13.607 -59.743 33.505 1.00 92.19 531 ALA A CA 1
ATOM 4105 C C . ALA A 1 531 ? -15.077 -60.192 33.445 1.00 92.19 531 ALA A C 1
ATOM 4107 O O . ALA A 1 531 ? -15.570 -60.526 32.370 1.00 92.19 531 ALA A O 1
ATOM 4108 N N . SER A 1 532 ? -15.792 -60.135 34.574 1.00 90.06 532 SER A N 1
ATOM 4109 C CA . SER A 1 532 ? -17.232 -60.415 34.647 1.00 90.06 532 SER A CA 1
ATOM 4110 C C . SER A 1 532 ? -18.044 -59.447 33.780 1.00 90.06 532 SER A C 1
ATOM 4112 O O . SER A 1 532 ? -18.841 -59.874 32.946 1.00 90.06 532 SER A O 1
ATOM 4114 N N . ALA A 1 533 ? -17.774 -58.140 33.894 1.00 88.12 533 ALA A N 1
ATOM 4115 C CA . ALA A 1 533 ? -18.404 -57.120 33.059 1.00 88.12 533 ALA A CA 1
ATOM 4116 C C . ALA A 1 533 ? -18.148 -57.346 31.564 1.00 88.12 533 ALA A C 1
ATOM 4118 O O . ALA A 1 533 ? -19.072 -57.256 30.760 1.00 88.12 533 ALA A O 1
ATOM 4119 N N . LEU A 1 534 ? -16.909 -57.666 31.186 1.00 87.12 534 LEU A N 1
ATOM 4120 C CA . LEU A 1 534 ? -16.560 -57.922 29.793 1.00 87.12 534 LEU A CA 1
ATOM 4121 C C . LEU A 1 534 ? -17.237 -59.196 29.263 1.00 87.12 534 LEU A C 1
ATOM 4123 O O . LEU A 1 534 ? -17.731 -59.202 28.138 1.00 87.12 534 LEU A O 1
ATOM 4127 N N . GLY A 1 535 ? -17.324 -60.242 30.090 1.00 87.62 535 GLY A N 1
ATOM 4128 C CA . GLY A 1 535 ? -18.063 -61.464 29.776 1.00 87.62 535 GLY A CA 1
ATOM 4129 C C . GLY A 1 535 ? -19.550 -61.203 29.530 1.00 87.62 535 GLY A C 1
ATOM 4130 O O . GLY A 1 535 ? -20.100 -61.697 28.547 1.00 87.62 535 GLY A O 1
ATOM 4131 N N . TYR A 1 536 ? -20.182 -60.367 30.358 1.00 84.19 536 TYR A N 1
ATOM 4132 C CA . TYR A 1 536 ? -21.563 -59.920 30.148 1.00 84.19 536 TYR A CA 1
ATOM 4133 C C . TYR A 1 536 ? -21.725 -59.185 28.809 1.00 84.19 536 TYR A C 1
ATOM 4135 O O . TYR A 1 536 ? -22.580 -59.549 28.005 1.00 84.19 536 TYR A O 1
ATOM 4143 N N . LEU A 1 537 ? -20.852 -58.210 28.519 1.00 81.69 537 LEU A N 1
ATOM 4144 C CA . LEU A 1 537 ? -20.905 -57.445 27.267 1.00 81.69 537 LEU A CA 1
ATOM 4145 C C . LEU A 1 537 ? -20.731 -58.321 26.017 1.00 81.69 537 LEU A C 1
ATOM 4147 O O . LEU A 1 537 ? -21.236 -57.974 24.955 1.00 81.69 537 LEU A O 1
ATOM 4151 N N . HIS A 1 538 ? -19.994 -59.428 26.117 1.00 80.12 538 HIS A N 1
ATOM 4152 C CA . HIS A 1 538 ? -19.739 -60.330 24.992 1.00 80.12 538 HIS A CA 1
ATOM 4153 C C . HIS A 1 538 ? -20.799 -61.430 24.825 1.00 80.12 538 HIS A C 1
ATOM 4155 O O . HIS A 1 538 ? -20.898 -61.987 23.737 1.00 80.12 538 HIS A O 1
ATOM 4161 N N . SER A 1 539 ? -21.567 -61.761 25.867 1.00 75.88 539 SER A N 1
ATOM 4162 C CA . SER A 1 539 ? -22.573 -62.836 25.832 1.00 75.88 539 SER A CA 1
ATOM 4163 C C . SER A 1 539 ? -23.971 -62.314 25.499 1.00 75.88 539 SER A C 1
ATOM 4165 O O . SER A 1 539 ? -24.570 -62.763 24.527 1.00 75.88 539 SER A O 1
ATOM 4167 N N . GLU A 1 540 ? -24.455 -61.316 26.237 1.00 64.06 540 GLU A N 1
ATOM 4168 C CA . GLU A 1 540 ? -25.841 -60.817 26.157 1.00 64.06 540 GLU A C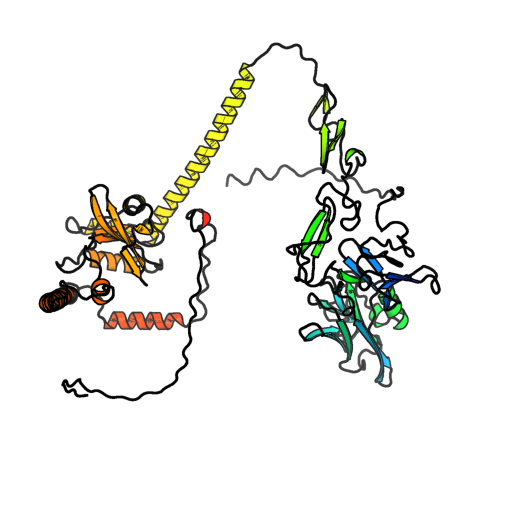A 1
ATOM 4169 C C . GLU A 1 540 ? -26.074 -59.788 25.032 1.00 64.06 540 GLU A C 1
ATOM 4171 O O . GLU A 1 540 ? -27.210 -59.458 24.716 1.00 64.06 540 GLU A O 1
ATOM 4176 N N . ILE A 1 541 ? -25.008 -59.268 24.410 1.00 61.94 541 ILE A N 1
ATOM 4177 C CA . ILE A 1 541 ? -25.075 -58.242 23.342 1.00 61.94 541 ILE A CA 1
ATOM 4178 C C . ILE A 1 541 ? -24.717 -58.854 21.967 1.00 61.94 541 ILE A C 1
ATOM 4180 O O . ILE A 1 541 ? -24.543 -58.148 20.977 1.00 61.94 541 ILE A O 1
ATOM 4184 N N . SER A 1 542 ? -24.564 -60.181 21.890 1.00 54.59 542 SER A N 1
ATOM 4185 C CA . SER A 1 542 ? -24.046 -60.867 20.697 1.00 54.59 542 SER A CA 1
ATOM 4186 C C . SER A 1 542 ? -25.075 -61.117 19.586 1.00 54.59 542 SER A C 1
ATOM 4188 O O . SER A 1 542 ? -24.662 -61.360 18.455 1.00 54.59 542 SER A O 1
ATOM 4190 N N . ASP A 1 543 ? -26.377 -60.979 19.860 1.00 52.62 543 ASP A N 1
ATOM 4191 C CA . ASP A 1 543 ? -27.427 -61.301 18.878 1.00 52.62 543 ASP A CA 1
ATOM 4192 C C . ASP A 1 543 ? -27.723 -60.177 17.857 1.00 52.62 543 ASP A C 1
ATOM 4194 O O . ASP A 1 543 ? -28.309 -60.462 16.819 1.00 52.62 543 ASP A O 1
ATOM 4198 N N . ASP A 1 544 ? -27.271 -58.933 18.084 1.00 53.75 544 ASP A N 1
ATOM 4199 C CA . ASP A 1 544 ? -27.532 -57.781 17.185 1.00 53.75 544 ASP A CA 1
ATOM 4200 C C . ASP A 1 544 ? -26.280 -56.932 16.857 1.00 53.75 544 ASP A C 1
ATOM 4202 O O . ASP A 1 544 ? -26.378 -55.828 16.312 1.00 53.75 544 ASP A O 1
ATOM 4206 N N . ARG A 1 545 ? -25.068 -57.417 17.176 1.00 51.69 545 ARG A N 1
ATOM 4207 C CA . ARG A 1 545 ? -23.813 -56.702 16.878 1.00 51.69 545 ARG A CA 1
ATOM 4208 C C . ARG A 1 545 ? -23.081 -57.344 15.696 1.00 51.69 545 ARG A C 1
ATOM 4210 O O . ARG A 1 545 ? -22.836 -58.548 15.746 1.00 51.69 545 ARG A O 1
ATOM 4217 N N . PRO A 1 546 ? -22.634 -56.567 14.688 1.00 53.03 546 PRO A N 1
ATOM 4218 C CA . PRO A 1 546 ? -21.751 -57.101 13.664 1.00 53.03 546 PRO A CA 1
ATOM 4219 C C . PRO A 1 546 ? -20.491 -57.679 14.314 1.00 53.03 546 PRO A C 1
ATOM 4221 O O . PRO A 1 546 ? -19.910 -57.112 15.246 1.00 53.03 546 PRO A O 1
ATOM 4224 N N . THR A 1 547 ? -20.086 -58.847 13.838 1.00 56.25 547 THR A N 1
ATOM 4225 C CA . THR A 1 547 ? -18.911 -59.575 14.308 1.00 56.25 547 THR A CA 1
ATOM 4226 C C . THR A 1 547 ? -17.659 -58.694 14.208 1.00 56.25 547 THR A C 1
ATOM 4228 O O . THR A 1 547 ? -17.549 -57.840 13.330 1.00 56.25 547 THR A O 1
ATOM 4231 N N . MET A 1 548 ? -16.641 -58.927 15.049 1.00 45.25 548 MET A N 1
ATOM 4232 C CA . MET A 1 548 ? -15.340 -58.225 14.941 1.00 45.25 548 MET A CA 1
ATOM 4233 C C . MET A 1 548 ? -14.721 -58.320 13.534 1.00 45.25 548 MET A C 1
ATOM 4235 O O . MET A 1 548 ? -13.919 -57.476 13.146 1.00 45.25 548 MET A O 1
ATOM 4239 N N . ARG A 1 549 ? -15.119 -59.332 12.757 1.00 44.53 549 ARG A N 1
ATOM 4240 C CA . ARG A 1 549 ? -14.759 -59.505 11.350 1.00 44.53 549 ARG A CA 1
ATOM 4241 C C . ARG A 1 549 ? -15.450 -58.488 10.435 1.00 44.53 549 ARG A C 1
ATOM 4243 O O . ARG A 1 549 ? -14.803 -57.960 9.541 1.00 44.53 549 ARG A O 1
ATOM 4250 N N . GLU A 1 550 ? -16.728 -58.202 10.656 1.00 53.34 550 GLU A N 1
ATOM 4251 C CA . GLU A 1 550 ? -17.480 -57.169 9.930 1.00 53.34 550 GLU A CA 1
ATOM 4252 C C . GLU A 1 550 ? -16.996 -55.765 10.298 1.00 53.34 550 GLU A C 1
ATOM 4254 O O . GLU A 1 550 ? -16.754 -54.955 9.409 1.00 53.34 550 GLU A O 1
ATOM 4259 N N . VAL A 1 551 ? -16.722 -55.519 11.584 1.00 52.81 551 VAL A N 1
ATOM 4260 C CA . VAL A 1 551 ? -16.120 -54.258 12.049 1.00 52.81 551 VAL A CA 1
ATOM 4261 C C . VAL A 1 551 ? -14.729 -54.047 11.436 1.00 52.81 551 VAL A C 1
ATOM 4263 O O . VAL A 1 551 ? -14.407 -52.946 10.997 1.00 52.81 551 VAL A O 1
ATOM 4266 N N . ALA A 1 552 ? -13.902 -55.095 11.349 1.00 49.12 552 ALA A N 1
ATOM 4267 C CA . ALA A 1 552 ? -12.596 -55.014 10.695 1.00 49.12 552 ALA A CA 1
ATOM 4268 C C . ALA A 1 552 ? -12.708 -54.753 9.180 1.00 49.12 552 ALA A C 1
ATOM 4270 O O . ALA A 1 552 ? -11.932 -53.960 8.650 1.00 49.12 552 ALA A O 1
ATOM 4271 N N . MET A 1 553 ? -13.685 -55.361 8.494 1.00 51.62 553 MET A N 1
ATOM 4272 C CA . MET A 1 553 ? -13.932 -55.113 7.066 1.00 51.62 553 MET A CA 1
ATOM 4273 C C . MET A 1 553 ? -14.422 -53.686 6.791 1.00 51.62 553 MET A C 1
ATOM 4275 O O . MET A 1 553 ? -13.964 -53.071 5.828 1.00 51.62 553 MET A O 1
ATOM 4279 N N . GLU A 1 554 ? -15.297 -53.124 7.631 1.00 55.69 554 GLU A N 1
ATOM 4280 C CA . GLU A 1 554 ? -15.704 -51.717 7.503 1.00 55.69 554 GLU A CA 1
ATOM 4281 C C . GLU A 1 554 ? -14.550 -50.751 7.787 1.00 55.69 554 GLU A C 1
ATOM 4283 O O . GLU A 1 554 ? -14.344 -49.798 7.034 1.00 55.69 554 GLU A O 1
ATOM 4288 N N . LEU A 1 555 ? -13.750 -51.012 8.826 1.00 48.66 555 LEU A N 1
ATOM 4289 C CA . LEU A 1 555 ? -12.576 -50.195 9.143 1.00 48.66 555 LEU A CA 1
ATOM 4290 C C . LEU A 1 555 ? -11.531 -50.230 8.015 1.00 48.66 555 LEU A C 1
ATOM 4292 O O . LEU A 1 555 ? -10.922 -49.201 7.721 1.00 48.66 555 LEU A O 1
ATOM 4296 N N . GLU A 1 556 ? -11.349 -51.366 7.333 1.00 48.09 556 GLU A N 1
ATOM 4297 C CA . GLU A 1 556 ? -10.523 -51.449 6.119 1.00 48.09 556 GLU A CA 1
ATOM 4298 C C . GLU A 1 556 ? -11.142 -50.709 4.921 1.00 48.09 556 GLU A C 1
ATOM 4300 O O . GLU A 1 556 ? -10.409 -50.100 4.136 1.00 48.09 556 GLU A O 1
ATOM 4305 N N . GLY A 1 557 ? -12.472 -50.710 4.792 1.00 42.97 557 GLY A N 1
ATOM 4306 C CA . GLY A 1 557 ? -13.199 -49.922 3.793 1.00 42.97 557 GLY A CA 1
ATOM 4307 C C . GLY A 1 557 ? -13.011 -48.413 3.981 1.00 42.97 557 GLY A C 1
ATOM 4308 O O . GLY A 1 557 ? -12.687 -47.701 3.028 1.00 42.97 557 GLY A O 1
ATOM 4309 N N . LEU A 1 558 ? -13.109 -47.932 5.223 1.00 42.94 558 LEU A N 1
ATOM 4310 C CA . LEU A 1 558 ? -12.900 -46.527 5.588 1.00 42.94 558 LEU A CA 1
ATOM 4311 C C . LEU A 1 558 ? -11.442 -46.084 5.383 1.00 42.94 558 LEU A C 1
ATOM 4313 O O . LEU A 1 558 ? -11.193 -44.981 4.896 1.00 42.94 558 LEU A O 1
ATOM 4317 N N . ARG A 1 559 ? -10.471 -46.966 5.659 1.00 40.31 559 ARG A N 1
ATOM 4318 C CA . ARG A 1 559 ? -9.036 -46.698 5.446 1.00 40.31 559 ARG A CA 1
ATOM 4319 C C . ARG A 1 559 ? -8.661 -46.561 3.964 1.00 40.31 559 ARG A C 1
ATOM 4321 O O . ARG A 1 559 ? -7.702 -45.863 3.639 1.00 40.31 559 ARG A O 1
ATOM 4328 N N . LYS A 1 560 ? -9.415 -47.200 3.059 1.00 41.81 560 LYS A N 1
ATOM 4329 C CA . LYS A 1 560 ? -9.251 -47.054 1.600 1.00 41.81 560 LYS A CA 1
ATOM 4330 C C . LYS A 1 560 ? -9.872 -45.759 1.066 1.00 41.81 560 LYS A C 1
ATOM 4332 O O . LYS A 1 560 ? -9.320 -45.170 0.140 1.00 41.81 560 LYS A O 1
ATOM 4337 N N . PHE A 1 561 ? -10.945 -45.259 1.682 1.00 33.69 561 PHE A N 1
ATOM 4338 C CA . PHE A 1 561 ? -11.587 -43.997 1.287 1.00 33.69 561 PHE A CA 1
ATOM 4339 C C . PHE A 1 561 ? -10.755 -42.746 1.617 1.00 33.69 561 PHE A C 1
ATOM 4341 O O . PHE A 1 561 ? -10.803 -41.766 0.877 1.00 33.69 561 PHE A O 1
ATOM 4348 N N . THR A 1 562 ? -9.918 -42.785 2.658 1.00 34.66 562 THR A N 1
ATOM 4349 C CA . THR A 1 562 ? -9.058 -41.656 3.071 1.00 34.66 562 THR A CA 1
ATOM 4350 C C . THR A 1 562 ? -7.843 -41.394 2.167 1.00 34.66 562 THR A C 1
ATOM 4352 O O . THR A 1 562 ? -7.027 -40.536 2.485 1.00 34.66 562 THR A O 1
ATOM 4355 N N . THR A 1 563 ? -7.696 -42.110 1.045 1.00 36.31 563 THR A N 1
ATOM 4356 C CA . THR A 1 563 ? -6.532 -41.982 0.140 1.00 36.31 563 THR A CA 1
ATOM 4357 C C . THR A 1 563 ? -6.851 -41.412 -1.245 1.00 36.31 563 THR A C 1
ATOM 4359 O O . THR A 1 563 ? -5.988 -41.444 -2.118 1.00 36.31 563 THR A O 1
ATOM 4362 N N . HIS A 1 564 ? -8.045 -40.838 -1.462 1.00 28.55 564 HIS A N 1
ATOM 4363 C CA . HIS A 1 564 ? -8.384 -40.184 -2.734 1.00 28.55 564 HIS A CA 1
ATOM 4364 C C . HIS A 1 564 ? -8.430 -38.639 -2.631 1.00 28.55 564 HIS A C 1
ATOM 4366 O O . HIS A 1 564 ? -9.030 -38.120 -1.689 1.00 28.55 564 HIS A O 1
ATOM 4372 N N . PRO A 1 565 ? -7.865 -37.868 -3.592 1.00 32.12 565 PRO A N 1
ATOM 4373 C CA . PRO A 1 565 ? -7.560 -36.433 -3.419 1.00 32.12 565 PRO A CA 1
ATOM 4374 C C . PRO A 1 565 ? -8.735 -35.447 -3.598 1.00 32.12 565 PRO A C 1
ATOM 4376 O O . PRO A 1 565 ? -8.511 -34.312 -4.006 1.00 32.12 565 PRO A O 1
ATOM 4379 N N . TRP A 1 566 ? -9.985 -35.851 -3.351 1.00 31.20 566 TRP A N 1
ATOM 4380 C CA . TRP A 1 566 ? -11.175 -35.026 -3.652 1.00 31.20 566 TRP A CA 1
ATOM 4381 C C . TRP A 1 566 ? -12.078 -34.711 -2.453 1.00 31.20 566 TRP A C 1
ATOM 4383 O O . TRP A 1 566 ? -13.201 -34.243 -2.638 1.00 31.20 566 TRP A O 1
ATOM 4393 N N . VAL A 1 567 ? -11.608 -34.883 -1.214 1.00 28.59 567 VAL A N 1
ATOM 4394 C CA . VAL A 1 567 ? -12.347 -34.354 -0.055 1.00 28.59 567 VAL A CA 1
ATOM 4395 C C . VAL A 1 567 ? -12.113 -32.846 0.024 1.00 28.59 567 VAL A C 1
ATOM 4397 O O . VAL A 1 567 ? -11.185 -32.362 0.670 1.00 28.59 567 VAL A O 1
ATOM 4400 N N . GLN A 1 568 ? -12.957 -32.108 -0.697 1.00 27.19 568 GLN A N 1
ATOM 4401 C CA . GLN A 1 568 ? -13.111 -30.669 -0.558 1.00 27.19 568 GLN A CA 1
ATOM 4402 C C . GLN A 1 568 ? -13.411 -30.330 0.901 1.00 27.19 568 GLN A C 1
ATOM 4404 O O . GLN A 1 568 ? -14.347 -30.837 1.521 1.00 27.19 568 GLN A O 1
ATOM 4409 N N . GLN A 1 569 ? -12.592 -29.429 1.422 1.00 29.19 569 GLN A N 1
ATOM 4410 C CA . GLN A 1 569 ? -12.773 -28.742 2.682 1.00 29.19 569 GLN A CA 1
ATOM 4411 C C . GLN A 1 569 ? -14.057 -27.906 2.584 1.00 29.19 569 GLN A C 1
ATOM 4413 O O . GLN A 1 569 ? -14.042 -26.778 2.100 1.00 29.19 569 GLN A O 1
ATOM 4418 N N . HIS A 1 570 ? -15.190 -28.474 3.002 1.00 28.72 570 HIS A N 1
ATOM 4419 C CA . HIS A 1 570 ? -16.401 -27.693 3.216 1.00 28.72 570 HIS A CA 1
ATOM 4420 C C . HIS A 1 570 ? -16.173 -26.790 4.430 1.00 28.72 570 HIS A C 1
ATOM 4422 O O . HIS A 1 570 ? -16.291 -27.193 5.586 1.00 28.72 570 HIS A O 1
ATOM 4428 N N . THR A 1 571 ? -15.810 -25.548 4.135 1.00 25.91 571 THR A N 1
ATOM 4429 C CA . THR A 1 571 ? -15.855 -24.401 5.033 1.00 25.91 571 THR A CA 1
ATOM 4430 C C . THR A 1 571 ? -17.250 -24.308 5.648 1.00 25.91 571 THR A C 1
ATOM 4432 O O . THR A 1 571 ? -18.224 -23.962 4.982 1.00 25.91 571 THR A O 1
ATOM 4435 N N . CYS A 1 572 ? -17.364 -24.621 6.939 1.00 26.14 572 CYS A N 1
ATOM 4436 C CA . CYS A 1 572 ? -18.515 -24.197 7.722 1.00 26.14 572 CYS A CA 1
ATOM 4437 C C . CYS A 1 572 ? -18.382 -22.681 7.934 1.00 26.14 572 CYS A C 1
ATOM 4439 O O . CYS A 1 572 ? -17.353 -22.209 8.418 1.00 26.14 572 CYS A O 1
ATOM 4441 N N . ASN A 1 573 ? -19.389 -21.928 7.488 1.00 28.30 573 ASN A N 1
ATOM 4442 C CA . ASN A 1 573 ? -19.424 -20.466 7.480 1.00 28.30 573 ASN A CA 1
ATOM 4443 C C . ASN A 1 573 ? -18.966 -19.831 8.805 1.00 28.30 573 ASN A C 1
ATOM 4445 O O . ASN A 1 573 ? -19.424 -20.201 9.882 1.00 28.30 573 ASN A O 1
ATOM 4449 N N . ASN A 1 574 ? -18.172 -18.761 8.698 1.00 31.12 574 ASN A N 1
ATOM 4450 C CA . ASN A 1 574 ? -17.725 -17.913 9.811 1.00 31.12 574 ASN A CA 1
ATOM 4451 C C . ASN A 1 574 ? -18.860 -17.157 10.545 1.00 31.12 574 ASN A C 1
ATOM 4453 O O . ASN A 1 574 ? -18.599 -16.480 11.536 1.00 31.12 574 ASN A O 1
ATOM 4457 N N . GLU A 1 575 ? -20.122 -17.283 10.124 1.00 34.16 575 GLU A N 1
ATOM 4458 C CA . GLU A 1 575 ? -21.259 -16.606 10.768 1.00 34.16 575 GLU A CA 1
ATOM 4459 C C . GLU A 1 575 ? -21.797 -17.324 12.023 1.00 34.16 575 GLU A C 1
ATOM 4461 O O . GLU A 1 575 ? -22.511 -16.715 12.820 1.00 34.16 575 GLU A O 1
ATOM 4466 N N . THR A 1 576 ? -21.450 -18.596 12.260 1.00 37.41 576 THR A N 1
ATOM 4467 C CA . THR A 1 576 ? -21.911 -19.352 13.446 1.00 37.41 576 THR A CA 1
ATOM 4468 C C . THR A 1 576 ? -21.034 -19.164 14.685 1.00 37.41 576 THR A C 1
ATOM 4470 O O . THR A 1 576 ? -21.538 -19.313 15.798 1.00 37.41 576 THR A O 1
ATOM 4473 N N . LYS A 1 577 ? -19.768 -18.746 14.534 1.00 36.47 577 LYS A N 1
ATOM 4474 C CA . LYS A 1 577 ? -18.868 -18.454 15.670 1.00 36.47 577 LYS A CA 1
ATOM 4475 C C . LYS A 1 577 ? -19.257 -17.198 16.460 1.00 36.47 577 LYS A C 1
ATOM 4477 O O . LYS A 1 577 ? -18.951 -17.108 17.639 1.00 36.47 577 LYS A O 1
ATOM 4482 N N . SER A 1 578 ? -19.982 -16.253 15.857 1.00 35.34 578 SER A N 1
ATOM 4483 C CA . SER A 1 578 ? -20.352 -14.988 16.517 1.00 35.34 578 SER A CA 1
ATOM 4484 C C . SER A 1 578 ? -21.471 -15.127 17.566 1.00 35.34 578 SER A C 1
ATOM 4486 O O . SER A 1 578 ? -21.659 -14.236 18.393 1.00 35.34 578 SER A O 1
ATOM 4488 N N . LEU A 1 579 ? -22.224 -16.232 17.569 1.00 40.03 579 LEU A N 1
ATOM 4489 C CA . LEU A 1 579 ? -23.352 -16.435 18.493 1.00 40.03 579 LEU A CA 1
ATOM 4490 C C . LEU A 1 579 ? -23.011 -17.300 19.715 1.00 40.03 579 LEU A C 1
ATOM 4492 O O . LEU A 1 579 ? -23.830 -17.401 20.630 1.00 40.03 579 LEU A O 1
ATOM 4496 N N . VAL A 1 580 ? -21.820 -17.904 19.746 1.00 40.03 580 VAL A N 1
ATOM 4497 C CA . VAL A 1 580 ? -21.338 -18.748 20.843 1.00 40.03 580 VAL A CA 1
ATOM 4498 C C . VAL A 1 580 ? -19.853 -18.452 21.052 1.00 40.03 580 VAL A C 1
ATOM 4500 O O . VAL A 1 580 ? -19.029 -19.123 20.449 1.00 40.03 580 VAL A O 1
ATOM 4503 N N . LEU A 1 581 ? -19.549 -17.426 21.860 1.00 30.42 581 LEU A N 1
ATOM 4504 C CA . LEU A 1 581 ? -18.385 -17.272 22.760 1.00 30.42 581 LEU A CA 1
ATOM 4505 C C . LEU A 1 581 ? -18.074 -15.778 22.976 1.00 30.42 581 LEU A C 1
ATOM 4507 O O . LEU A 1 581 ? -17.471 -15.124 22.133 1.00 30.42 581 LEU A O 1
ATOM 4511 N N . GLU A 1 582 ? -18.455 -15.263 24.145 1.00 27.19 582 GLU A N 1
ATOM 4512 C CA . GLU A 1 582 ? -17.600 -14.332 24.882 1.00 27.19 582 GLU A CA 1
ATOM 4513 C C . GLU A 1 582 ? -16.889 -15.158 25.962 1.00 27.19 582 GLU A C 1
ATOM 4515 O O . GLU A 1 582 ? -17.505 -16.030 26.580 1.00 27.19 582 GLU A O 1
ATOM 4520 N N . VAL A 1 583 ? -15.613 -14.835 26.175 1.00 32.59 583 VAL A N 1
ATOM 4521 C CA . VAL A 1 583 ? -14.647 -15.424 27.117 1.00 32.59 583 VAL A CA 1
ATOM 4522 C C . VAL A 1 583 ? -13.931 -16.691 26.624 1.00 32.59 583 VAL A C 1
ATOM 4524 O O . VAL A 1 583 ? -14.173 -17.796 27.098 1.00 32.59 583 VAL A O 1
ATOM 4527 N N . GLU A 1 584 ? -12.940 -16.500 25.752 1.00 26.47 584 GLU A N 1
ATOM 4528 C CA . GLU A 1 584 ? -11.652 -17.191 25.900 1.00 26.47 584 GLU A CA 1
ATOM 4529 C C . GLU A 1 584 ? -10.544 -16.134 25.858 1.00 26.47 584 GLU A C 1
ATOM 4531 O O . GLU A 1 584 ? -10.326 -15.467 24.848 1.00 26.47 584 GLU A O 1
ATOM 4536 N N . GLN A 1 585 ? -9.905 -15.938 27.009 1.00 25.45 585 GLN A N 1
ATOM 4537 C CA . GLN A 1 585 ? -8.701 -15.137 27.161 1.00 25.45 585 GLN A CA 1
ATOM 4538 C C . GLN A 1 585 ? -7.513 -16.044 26.825 1.00 25.45 585 GLN A C 1
ATOM 4540 O O . GLN A 1 585 ? -7.422 -17.171 27.315 1.00 25.45 585 GLN A O 1
ATOM 4545 N N . SER A 1 586 ? -6.662 -15.563 25.924 1.00 28.67 586 SER A N 1
ATOM 4546 C CA . SER A 1 586 ? -5.401 -16.180 25.525 1.00 28.67 586 SER A CA 1
ATOM 4547 C C . SER A 1 586 ? -4.490 -16.400 26.728 1.00 28.67 586 SER A C 1
ATOM 4549 O O . SER A 1 586 ? -4.336 -15.451 27.484 1.00 28.67 586 SER A O 1
ATOM 4551 N N . ASP A 1 587 ? -3.854 -17.575 26.833 1.00 25.03 587 ASP A N 1
ATOM 4552 C CA . ASP A 1 587 ? -2.520 -17.750 27.435 1.00 25.03 587 ASP A CA 1
ATOM 4553 C C . ASP A 1 587 ? -1.882 -19.113 27.040 1.00 25.03 587 ASP A C 1
ATOM 4555 O O . ASP A 1 587 ? -2.281 -20.181 27.498 1.00 25.03 587 ASP A O 1
ATOM 4559 N N . LEU A 1 588 ? -0.927 -19.021 26.102 1.00 26.56 588 LEU A N 1
ATOM 4560 C CA . LEU A 1 588 ? 0.427 -19.614 26.013 1.00 26.56 588 LEU A CA 1
ATOM 4561 C C . LEU A 1 588 ? 0.730 -21.079 26.446 1.00 26.56 588 LEU A C 1
ATOM 4563 O O . LEU A 1 588 ? 0.655 -21.424 27.621 1.00 26.56 588 LEU A O 1
ATOM 4567 N N . TYR A 1 589 ? 1.221 -21.914 25.510 1.00 23.95 589 TYR A N 1
ATOM 4568 C CA . TYR A 1 589 ? 2.647 -22.297 25.322 1.00 23.95 589 TYR A CA 1
ATOM 4569 C C . TYR A 1 589 ? 2.800 -23.482 24.341 1.00 23.95 589 TYR A C 1
ATOM 4571 O O . TYR A 1 589 ? 2.070 -24.471 24.420 1.00 23.95 589 TYR A O 1
ATOM 4579 N N . ASP A 1 590 ? 3.796 -23.395 23.454 1.00 27.25 590 ASP A N 1
ATOM 4580 C CA . ASP A 1 590 ? 4.200 -24.456 22.523 1.00 27.25 590 ASP A CA 1
ATOM 4581 C C . ASP A 1 590 ? 4.947 -25.601 23.228 1.00 27.25 590 ASP A C 1
ATOM 4583 O O . ASP A 1 590 ? 5.852 -25.376 24.034 1.00 27.25 590 ASP A O 1
ATOM 4587 N N . VAL A 1 591 ? 4.616 -26.845 22.864 1.00 26.62 591 VAL A N 1
ATOM 4588 C CA . VAL A 1 591 ? 5.408 -28.041 23.194 1.00 26.62 591 VAL A CA 1
ATOM 4589 C C . VAL A 1 591 ? 6.086 -28.539 21.910 1.00 26.62 591 VAL A C 1
ATOM 4591 O O . VAL A 1 591 ? 5.383 -28.789 20.929 1.00 26.62 591 VAL A O 1
ATOM 4594 N N . PRO A 1 592 ? 7.419 -28.724 21.878 1.00 25.44 592 PRO A N 1
ATOM 4595 C CA . PRO A 1 592 ? 8.114 -29.164 20.674 1.00 25.44 592 PRO A CA 1
ATOM 4596 C C . PRO A 1 592 ? 7.786 -30.626 20.344 1.00 25.44 592 PRO A C 1
ATOM 4598 O O . PRO A 1 592 ? 7.961 -31.519 21.176 1.00 25.44 592 PRO A O 1
ATOM 4601 N N . LEU A 1 593 ? 7.379 -30.889 19.101 1.00 25.31 593 LEU A N 1
ATOM 4602 C CA . LEU A 1 593 ? 7.363 -32.237 18.533 1.00 25.31 593 LEU A CA 1
ATOM 4603 C C . LEU A 1 593 ? 8.800 -32.637 18.170 1.00 25.31 593 LEU A C 1
ATOM 4605 O O . LEU A 1 593 ? 9.325 -32.248 17.130 1.00 25.31 593 LEU A O 1
ATOM 4609 N N . ILE A 1 594 ? 9.441 -33.418 19.039 1.00 24.23 594 ILE A N 1
ATOM 4610 C CA . ILE A 1 594 ? 10.709 -34.088 18.735 1.00 24.23 594 ILE A CA 1
ATOM 4611 C C . ILE A 1 594 ? 10.409 -35.241 17.767 1.00 24.23 594 ILE A C 1
ATOM 4613 O O . ILE A 1 594 ? 9.886 -36.280 18.172 1.00 24.23 594 ILE A O 1
ATOM 4617 N N . TYR A 1 595 ? 10.755 -35.070 16.490 1.00 24.03 595 TYR A N 1
ATOM 4618 C CA . TYR A 1 595 ? 10.894 -36.184 15.554 1.00 24.03 595 TYR A CA 1
ATOM 4619 C C . TYR A 1 595 ? 12.209 -36.910 15.849 1.00 24.03 595 TYR A C 1
ATOM 4621 O O . TYR A 1 595 ? 13.291 -36.442 15.510 1.00 24.03 595 TYR A O 1
ATOM 4629 N N . SER A 1 596 ? 12.102 -38.061 16.509 1.00 23.55 596 SER A N 1
ATOM 4630 C CA . SER A 1 596 ? 13.177 -39.045 16.606 1.00 23.55 596 SER A CA 1
ATOM 4631 C C . SER A 1 596 ? 13.110 -39.947 15.373 1.00 23.55 596 SER A C 1
ATOM 4633 O O . SER A 1 596 ? 12.241 -40.813 15.269 1.00 23.55 596 SER A O 1
ATOM 4635 N N . THR A 1 597 ? 14.004 -39.717 14.414 1.00 27.59 597 THR A N 1
ATOM 4636 C CA . THR A 1 597 ? 14.347 -40.692 13.378 1.00 27.59 597 THR A CA 1
ATOM 4637 C C . THR A 1 597 ? 15.349 -41.673 13.969 1.00 27.59 597 THR A C 1
ATOM 4639 O O . THR A 1 597 ? 16.533 -41.363 14.029 1.00 27.59 597 THR A O 1
ATOM 4642 N N . ASN A 1 598 ? 14.886 -42.848 14.384 1.00 25.28 598 ASN A N 1
ATOM 4643 C CA . ASN A 1 598 ? 15.755 -44.008 14.525 1.00 25.28 598 ASN A CA 1
ATOM 4644 C C . ASN A 1 598 ? 15.178 -45.128 13.665 1.00 25.28 598 ASN A C 1
ATOM 4646 O O . ASN A 1 598 ? 14.155 -45.733 13.989 1.00 25.28 598 ASN A O 1
ATOM 4650 N N . GLU A 1 599 ? 15.853 -45.358 12.542 1.00 27.16 599 GLU A N 1
ATOM 4651 C CA . GLU A 1 599 ? 15.910 -46.659 11.897 1.00 27.16 599 GLU A CA 1
ATOM 4652 C C . GLU A 1 599 ? 16.272 -47.711 12.955 1.00 27.16 599 GLU A C 1
ATOM 4654 O O . GLU A 1 599 ? 17.166 -47.480 13.767 1.00 27.16 599 GLU A O 1
ATOM 4659 N N . TRP A 1 600 ? 15.594 -48.857 12.946 1.00 25.34 600 TRP A N 1
ATOM 4660 C CA . TRP A 1 600 ? 16.260 -50.153 12.813 1.00 25.34 600 TRP A CA 1
ATOM 4661 C C . TRP A 1 600 ? 15.247 -51.280 12.645 1.00 25.34 600 TRP A C 1
ATOM 4663 O O . TRP A 1 600 ? 14.193 -51.340 13.277 1.00 25.34 600 TRP A O 1
ATOM 4673 N N . GLU A 1 601 ? 15.610 -52.134 11.699 1.00 24.77 601 GLU A N 1
ATOM 4674 C CA . GLU A 1 601 ? 14.879 -53.275 11.192 1.00 24.77 601 GLU A CA 1
ATOM 4675 C C . GLU A 1 601 ? 14.660 -54.373 12.238 1.00 24.77 601 GLU A C 1
ATOM 4677 O O . GLU A 1 601 ? 15.344 -54.510 13.251 1.00 24.77 601 GLU A O 1
ATOM 4682 N N . SER A 1 602 ? 13.667 -55.188 11.906 1.00 24.61 602 SER A N 1
ATOM 4683 C CA . SER A 1 602 ? 13.241 -56.434 12.523 1.00 24.61 602 SER A CA 1
ATOM 4684 C C . SER A 1 602 ? 14.352 -57.339 13.070 1.00 24.61 602 SER A C 1
ATOM 4686 O O . SER A 1 602 ? 15.280 -57.688 12.346 1.00 24.61 602 SER A O 1
ATOM 4688 N N . SER A 1 603 ? 14.116 -57.944 14.238 1.00 24.48 603 SER A N 1
ATOM 4689 C CA . SER A 1 603 ? 14.054 -59.411 14.316 1.00 24.48 603 SER A CA 1
ATOM 4690 C C . SER A 1 603 ? 13.349 -59.907 15.584 1.00 24.48 603 SER A C 1
ATOM 4692 O O . SER A 1 603 ? 13.343 -59.288 16.643 1.00 24.48 603 SER A O 1
ATOM 4694 N N . SER A 1 604 ? 12.699 -61.046 15.396 1.00 23.84 604 SER A N 1
ATOM 4695 C CA . SER A 1 604 ? 11.962 -61.899 16.321 1.00 23.84 604 SER A CA 1
ATOM 4696 C C . SER A 1 604 ? 12.749 -62.373 17.550 1.00 23.84 604 SER A C 1
ATOM 4698 O O . SER A 1 604 ? 13.877 -62.834 17.392 1.00 23.84 604 SER A O 1
ATOM 4700 N N . SER A 1 605 ? 12.093 -62.485 18.712 1.00 23.67 605 SER A N 1
ATOM 4701 C CA . SER A 1 605 ? 11.769 -63.785 19.347 1.00 23.67 605 SER A CA 1
ATOM 4702 C C . SER A 1 605 ? 11.396 -63.668 20.831 1.00 23.67 605 SER A C 1
ATOM 4704 O O . SER A 1 605 ? 12.079 -63.061 21.645 1.00 23.67 605 SER A O 1
ATOM 4706 N N . ILE A 1 606 ? 10.288 -64.336 21.136 1.00 25.78 606 ILE A N 1
ATOM 4707 C CA . ILE A 1 606 ? 9.806 -64.921 22.394 1.00 25.78 606 ILE A CA 1
ATOM 4708 C C . ILE A 1 606 ? 10.930 -65.283 23.391 1.00 25.78 606 ILE A C 1
ATOM 4710 O O . ILE A 1 606 ? 11.785 -66.083 23.031 1.00 25.78 606 ILE A O 1
ATOM 4714 N N . THR A 1 607 ? 10.865 -64.849 24.662 1.00 27.05 607 THR A N 1
ATOM 4715 C CA . THR A 1 607 ? 10.668 -65.736 25.843 1.00 27.05 607 THR A CA 1
ATOM 4716 C C . THR A 1 607 ? 10.575 -64.990 27.187 1.00 27.05 607 THR A C 1
ATOM 4718 O O . THR A 1 607 ? 11.287 -64.037 27.470 1.00 27.05 607 THR A O 1
ATOM 4721 N N . HIS A 1 608 ? 9.646 -65.507 27.990 1.00 26.56 608 HIS A N 1
ATOM 4722 C CA . HIS A 1 608 ? 9.418 -65.447 29.435 1.00 26.56 608 HIS A CA 1
ATOM 4723 C C . HIS A 1 608 ? 10.512 -64.940 30.405 1.00 26.56 608 HIS A C 1
ATOM 4725 O O . HIS A 1 608 ? 11.666 -65.350 30.363 1.00 26.56 608 HIS A O 1
ATOM 4731 N N . MET A 1 609 ? 10.026 -64.187 31.403 1.00 23.50 609 MET A N 1
ATOM 4732 C CA . MET A 1 609 ? 10.616 -63.940 32.726 1.00 23.50 609 MET A CA 1
ATOM 4733 C C . MET A 1 609 ? 11.141 -65.208 33.420 1.00 23.50 609 MET A C 1
ATOM 4735 O O . MET A 1 609 ? 10.424 -66.208 33.492 1.00 23.50 609 MET A O 1
ATOM 4739 N N . MET A 1 610 ? 12.293 -65.082 34.088 1.00 24.50 610 MET A N 1
ATOM 4740 C CA . MET A 1 610 ? 12.594 -65.804 35.327 1.00 24.50 610 MET A CA 1
ATOM 4741 C C . MET A 1 610 ? 13.160 -64.858 36.393 1.00 24.50 610 MET A C 1
ATOM 4743 O O . MET A 1 610 ? 13.904 -63.923 36.109 1.00 24.50 610 MET A O 1
ATOM 4747 N N . ILE A 1 611 ? 12.700 -65.126 37.609 1.00 24.12 611 ILE A N 1
ATOM 4748 C CA . ILE A 1 611 ? 12.986 -64.506 38.900 1.00 24.12 611 ILE A CA 1
ATOM 4749 C C . ILE A 1 611 ? 14.365 -64.983 39.400 1.00 24.12 611 ILE A C 1
ATOM 4751 O O . ILE A 1 611 ? 14.730 -66.124 39.134 1.00 24.12 611 ILE A O 1
ATOM 4755 N N . GLU A 1 612 ? 15.100 -64.124 40.117 1.00 24.17 612 GLU A N 1
ATOM 4756 C CA . GLU A 1 612 ? 15.552 -64.301 41.520 1.00 24.17 612 GLU A CA 1
ATOM 4757 C C . GLU A 1 612 ? 16.953 -63.732 41.838 1.00 24.17 612 GLU A C 1
ATOM 4759 O O . GLU A 1 612 ? 17.904 -63.836 41.071 1.00 24.17 612 GLU A O 1
ATOM 4764 N N . GLU A 1 613 ? 16.983 -63.088 43.008 1.00 26.66 613 GLU A N 1
ATOM 4765 C CA . GLU A 1 613 ? 18.061 -62.785 43.960 1.00 26.66 613 GLU A CA 1
ATOM 4766 C C . GLU A 1 613 ? 19.534 -63.075 43.604 1.00 26.66 613 GLU A C 1
ATOM 4768 O O . GLU A 1 613 ? 19.939 -64.216 43.401 1.00 26.66 613 GLU A O 1
ATOM 4773 N N . ASN A 1 614 ? 20.401 -62.068 43.788 1.00 26.56 614 ASN A N 1
ATOM 4774 C CA . ASN A 1 614 ? 21.225 -61.962 45.008 1.00 26.56 614 ASN A CA 1
ATOM 4775 C C . ASN A 1 614 ? 22.188 -60.755 44.978 1.00 26.56 614 ASN A C 1
ATOM 4777 O O . ASN A 1 614 ? 22.931 -60.539 44.024 1.00 26.56 614 ASN A O 1
ATOM 4781 N N . ASN A 1 615 ? 22.205 -60.010 46.087 1.00 28.06 615 ASN A N 1
ATOM 4782 C CA . ASN A 1 615 ? 23.325 -59.172 46.555 1.00 28.06 615 ASN A CA 1
ATOM 4783 C C . ASN A 1 615 ? 24.573 -60.072 46.792 1.00 28.06 615 ASN A C 1
ATOM 4785 O O . ASN A 1 615 ? 24.351 -61.266 47.001 1.00 28.06 615 ASN A O 1
ATOM 4789 N N . PRO A 1 616 ? 25.845 -59.598 46.887 1.00 39.00 616 PRO A N 1
ATOM 4790 C CA . PRO A 1 616 ? 26.246 -58.364 47.585 1.00 39.00 616 PRO A CA 1
ATOM 4791 C C . PRO A 1 616 ? 27.492 -57.612 47.043 1.00 39.00 616 PRO A C 1
ATOM 4793 O O . PRO A 1 616 ? 28.483 -58.222 46.644 1.00 39.00 616 PRO A O 1
ATOM 4796 N N . ARG A 1 617 ? 27.510 -56.284 47.197 1.00 30.88 617 ARG A N 1
ATOM 4797 C CA . ARG A 1 617 ? 28.515 -55.478 47.937 1.00 30.88 617 ARG A CA 1
ATOM 4798 C C . ARG A 1 617 ? 28.407 -54.003 47.586 1.00 30.88 617 ARG A C 1
ATOM 4800 O O . ARG A 1 617 ? 28.332 -53.693 46.381 1.00 30.88 617 ARG A O 1
#

InterPro domains:
  IPR000152 EGF-type aspartate/asparagine hydroxylation site [PS00010] (313-324)
  IPR000719 Protein kinase domain [PS50011] (423-617)
  IPR000742 EGF-like domain [PS50026] (251-296)
  IPR000742 EGF-like domain [PS50026] (297-334)
  IPR000742 EGF-like domain [SM00181] (254-296)
  IPR000742 EGF-like domain [SM00181] (300-339)
  IPR001245 Serine-threonine/tyrosine-protein kinase, catalytic domain [PF07714] (425-540)
  IPR001881 EGF-like calcium-binding domain [SM00179] (258-296)
  IPR001881 EGF-like calcium-binding domain [SM00179] (297-339)
  IPR009030 Growth factor receptor cysteine-rich domain superfamily [SSF57184] (254-338)
  IPR011009 Protein kinase-like domain superfamily [SSF56112] (405-541)
  IPR017441 Protein kinase, ATP binding site [PS00107] (429-451)
  IPR018097 EGF-like calcium-binding, conserved site [PS01187] (297-322)
  IPR025287 Wall-associated receptor kinase, galacturonan-binding domain [PF13947] (37-94)
  IPR045274 Receptor-like kinase WAK-like [PTHR27005] (31-542)
  IPR049883 NOTCH1, EGF-like calcium-binding domain [PF07645] (297-332)

Organism: NCBI:txid192012

Foldseek 3Di:
DPPPPPPPDPDDDDDDDDDDDDDDDDDDPFCQWDPPWDQDFFPEGAGPCATEDDPTHLDCQARYKDWDPDPDPGIWIGRPPRQWTWPYDDQWWTKTFKAKWKWFADPVLDIDIDKDKDAQVSRLFKFFDQQKKKKKAFAQKKKWKWADDPDTDIDMAAAHDQDLVQDDWFDQDSHRMHIDTDDTGGRMMIMDMDGDPSCNRPCVQAGMMMIMMAGPPQDIDDSVLRRDDPVVNRVCRRVRGITIMGGASAFQDAPPPPDDQFDDQWDKDDDPPRTHIDIDHDAQWDHDRNDHVHTDGDQCVVPCPVQPFQADWDGDGNGIDHAHPPQWDADRSDDVRTHGNPPDPDDDDPVVVVVVVVVVVVVVVVVVCVVVVVLVVVLVVLLVVLCVLLCVVVLVVVVVVVPPPQQADADEPVQQCQQQVNVDPVQWQDDDQQFTWGWGQGPVRFIKIKGDGDADDSVCSVVVSVVVSLQRVLDDPLDWHWRYWYRSDNGIMTITHDDPDGDPCCLVPPDDPNDDQPDPVNVVVNVVSVVVSVVCCCPVVVPPDDDVVVVVVVVVVVVVVVPDDPPDDPDDDPPVVVSDDDDDDDDDDDDDDDDDDDDDDDDDDDDDDDDDDDDDD

Radius of gyration: 41.05 Å; chains: 1; bounding box: 77×102×93 Å